Protein AF-A0A9E3R251-F1 (afdb_monomer)

Sequence (381 aa):
MRRFGTGVGLGLLLAAATAFAQNDREAQVREELEQQLKALVGTPPTKIMVEFVGLDQPIYKLLEASFVLDGQKLPVSDLAKLDSEGAHLVFHGDVKPGQHQLVTELHYENQASQVVSSEGGFKWKLASTVSFANQAGLEVQVKVTPALDLSATDVKGKLKLASPTSVRMLAKLDDGSMPPPPPKPVVAPPDAGVAVAAAEKPKTKAELAAEAAAAKKQAREEALAAQKAALEEKKRAAAEAAEARRLKIAAAAESKRMAQEDAARKAQEAKAARLAAQGKLPPPPVDLPLKTPEPPPAEKPVEPPVAAVVDAGPPEPVAVPAEVDAGAPVVAAAEPPAPVAPAPAPSETSPWLCVGIGGVIAVLALAWFISQRRSKPPSID

Foldseek 3Di:
DDDDDDDDDPDDDPDDDPPPPVVVVVVVVVVVVVVVVVVVPPQAFFKEWEKEAADPDPQKAWPDKWKAKQNRTFQAPDSVVNNDGDIDTGDIDTDDFFKMKIKIWIKMAGCDDCVVDVRHGPIAIDIDIDIDGIHGQKYKYWYWYWAADPPDPDSRVRIHIDIDIDIDGNPPPPPVPPPPPDPDPPPDDDDDDDDDDDDDDPDDPVVVVVVVVVVVVVVVVVVVVVVVVVVVVVVVVVVVVVVVVVVVVVVVVVVVVVVVVVVVVVVVVVVVVVVVVVPDDDPPDDDDDDDDDDDDDDDDDDDDDDDDDDDDDDDDDDDDDDDDDDDDDDDDDDDDDDDDDDDDDDDDDDPPPVPVPVVVVVVVVVVVVVVVVVPDDDDDD

Nearest PDB structures (foldseek):
  3gea-assembly1_A  TM=3.333E-01  e=7.255E+00  Escherichia coli
  6vfe-assembly1_C  TM=1.698E-01  e=7.255E+00  Homo sapiens

Mean predicted aligned error: 22.6 Å

Radius of gyration: 43.88 Å; Cα contacts (8 Å, |Δi|>4): 304; chains: 1; bounding box: 104×126×132 Å

Solvent-accessible surface area (backbone atoms only — not comparable to full-atom values): 24471 Å² total; per-residue (Å²): 138,90,84,89,78,90,78,90,84,88,84,87,89,85,87,86,84,71,86,71,71,65,56,62,59,55,50,50,52,49,53,51,49,49,51,48,47,57,65,68,51,60,78,49,72,22,36,38,37,38,34,38,36,23,54,89,43,93,48,52,43,67,76,44,74,46,46,26,49,74,85,43,74,53,73,69,61,64,60,74,63,49,46,33,72,51,78,36,79,48,45,74,50,79,47,81,72,42,81,47,41,40,40,37,39,38,32,37,34,27,70,44,53,60,91,82,33,96,58,28,67,41,72,47,79,47,75,48,78,47,76,50,75,46,48,72,36,29,30,42,36,39,37,39,35,61,43,78,38,87,83,46,89,46,79,78,61,20,63,41,82,44,69,58,75,44,80,44,72,62,66,69,67,78,75,65,73,69,75,74,76,75,79,75,79,80,77,79,76,82,92,76,90,82,91,80,89,81,90,77,81,79,81,51,75,68,56,60,52,51,53,53,53,52,51,54,50,51,55,52,52,53,52,53,51,52,52,52,53,55,50,51,52,51,49,52,55,51,52,51,53,49,52,54,50,50,51,52,52,51,54,52,51,52,54,51,50,54,53,50,51,54,51,51,51,53,52,51,51,54,51,52,52,50,60,65,70,60,68,72,71,78,75,75,88,76,88,73,78,96,74,82,90,80,83,85,84,78,87,77,83,90,79,80,88,79,84,78,86,77,88,79,81,84,89,75,83,86,75,85,84,79,91,86,87,89,79,82,89,80,86,77,78,87,77,82,84,77,83,82,77,82,81,81,78,88,76,84,78,76,79,76,70,66,62,66,63,57,54,57,54,53,54,52,53,50,54,51,52,55,54,59,65,70,69,61,76,84,82,85,126

Structure (mmCIF, N/CA/C/O backbone):
data_AF-A0A9E3R251-F1
#
_entry.id   AF-A0A9E3R251-F1
#
loop_
_atom_site.group_PDB
_atom_site.id
_atom_site.type_symbol
_atom_site.label_atom_id
_atom_site.label_alt_id
_atom_site.label_comp_id
_atom_site.label_asym_id
_atom_site.label_entity_id
_atom_site.label_seq_id
_atom_site.pdbx_PDB_ins_code
_atom_site.Cartn_x
_atom_site.Cartn_y
_atom_site.Cartn_z
_atom_site.occupancy
_atom_site.B_iso_or_equiv
_atom_site.auth_seq_id
_atom_site.auth_comp_id
_atom_site.auth_asym_id
_atom_site.auth_atom_id
_atom_site.pdbx_PDB_model_num
ATOM 1 N N . MET A 1 1 ? -37.598 74.621 57.127 1.00 40.59 1 MET A N 1
ATOM 2 C CA . MET A 1 1 ? -39.068 74.453 57.051 1.00 40.59 1 MET A CA 1
ATOM 3 C C . MET A 1 1 ? -39.381 73.252 56.172 1.00 40.59 1 MET A C 1
ATOM 5 O O . MET A 1 1 ? -38.741 73.105 55.144 1.00 40.59 1 MET A O 1
ATOM 9 N N . ARG A 1 2 ? -40.413 72.499 56.576 1.00 39.03 2 ARG A N 1
ATOM 10 C CA . ARG A 1 2 ? -41.068 71.339 55.935 1.00 39.03 2 ARG A CA 1
ATOM 11 C C . ARG A 1 2 ? -40.436 69.955 56.170 1.00 39.03 2 ARG A C 1
ATOM 13 O O . ARG A 1 2 ? -39.239 69.752 56.049 1.00 39.03 2 ARG A O 1
ATOM 20 N N . ARG A 1 3 ? -41.339 69.082 56.629 1.00 54.44 3 ARG A N 1
ATOM 21 C CA . ARG A 1 3 ? -41.232 67.739 57.219 1.00 54.44 3 ARG A CA 1
ATOM 22 C C . ARG A 1 3 ? -41.612 66.666 56.178 1.00 54.44 3 ARG A C 1
ATOM 24 O O . ARG A 1 3 ? -42.061 67.028 55.096 1.00 54.44 3 ARG A O 1
ATOM 31 N N . PHE A 1 4 ? -41.593 65.412 56.651 1.00 42.91 4 PHE A N 1
ATOM 32 C CA . PHE A 1 4 ? -42.115 64.139 56.111 1.00 42.91 4 PHE A CA 1
ATOM 33 C C . PHE A 1 4 ? -41.059 63.316 55.353 1.00 42.91 4 PHE A C 1
ATOM 35 O O . PHE A 1 4 ? -40.347 63.856 54.526 1.00 42.91 4 PHE A O 1
ATOM 42 N N . GLY A 1 5 ? -40.877 62.019 55.599 1.00 38.78 5 GLY A N 1
ATOM 43 C CA . GLY A 1 5 ? -41.644 61.091 56.422 1.00 38.78 5 GLY A CA 1
ATOM 44 C C . GLY A 1 5 ? -40.953 59.725 56.506 1.00 38.78 5 GLY A C 1
ATOM 45 O O . GLY A 1 5 ? -40.091 59.384 55.705 1.00 38.78 5 GLY A O 1
ATOM 46 N N . THR A 1 6 ? -41.351 58.998 57.540 1.00 49.91 6 THR A N 1
ATOM 47 C CA . THR A 1 6 ? -41.147 57.583 57.864 1.00 49.91 6 THR A CA 1
ATOM 48 C C . THR A 1 6 ? -41.253 56.625 56.671 1.00 49.91 6 THR A C 1
ATOM 50 O O . THR A 1 6 ? -42.164 56.746 55.858 1.00 49.91 6 THR A O 1
ATOM 53 N N . GLY A 1 7 ? -40.395 55.598 56.637 1.00 41.25 7 GLY A N 1
ATOM 54 C CA . GLY A 1 7 ? -40.487 54.508 55.663 1.00 41.25 7 GLY A CA 1
ATOM 55 C C . GLY A 1 7 ? -39.559 53.332 55.971 1.00 41.25 7 GLY A C 1
ATOM 56 O O . GLY A 1 7 ? -38.431 53.296 55.506 1.00 41.25 7 GLY A O 1
ATOM 57 N N . VAL A 1 8 ? -40.059 52.426 56.813 1.00 49.84 8 VAL A N 1
ATOM 58 C CA . VAL A 1 8 ? -39.845 50.965 56.875 1.00 49.84 8 VAL A CA 1
ATOM 59 C C . VAL A 1 8 ? -38.805 50.367 55.907 1.00 49.84 8 VAL A C 1
ATOM 61 O O . VAL A 1 8 ? -38.955 50.462 54.695 1.00 49.84 8 VAL A O 1
ATOM 64 N N . GLY A 1 9 ? -37.826 49.630 56.445 1.00 38.91 9 GLY A N 1
ATOM 65 C CA . GLY A 1 9 ? -36.930 48.801 55.630 1.00 38.91 9 GLY A CA 1
ATOM 66 C C . GLY A 1 9 ? -35.863 48.022 56.402 1.00 38.91 9 GLY A C 1
ATOM 67 O O . GLY A 1 9 ? -34.747 47.890 55.917 1.00 38.91 9 GLY A O 1
ATOM 68 N N . LEU A 1 10 ? -36.167 47.532 57.610 1.00 50.00 10 LEU A N 1
ATOM 69 C CA . LEU A 1 10 ? -35.305 46.586 58.324 1.00 50.00 10 LEU A CA 1
ATOM 70 C C . LEU A 1 10 ? -35.850 45.172 58.087 1.00 50.00 10 LEU A C 1
ATOM 72 O O . LEU A 1 10 ? -36.848 44.792 58.691 1.00 50.00 10 LEU A O 1
ATOM 76 N N . GLY A 1 11 ? -35.206 44.410 57.203 1.00 47.06 11 GLY A N 1
ATOM 77 C CA . GLY A 1 11 ? -35.452 42.973 57.074 1.00 47.06 11 GLY A CA 1
ATOM 78 C C . GLY A 1 11 ? -35.676 42.489 55.649 1.00 47.06 11 GLY A C 1
ATOM 79 O O . GLY A 1 11 ? -36.804 42.185 55.290 1.00 47.06 11 GLY A O 1
ATOM 80 N N . LEU A 1 12 ? -34.600 42.357 54.865 1.00 43.41 12 LEU A N 1
ATOM 81 C CA . LEU A 1 12 ? -34.498 41.320 53.828 1.00 43.41 12 LEU A CA 1
ATOM 82 C C . LEU A 1 12 ? -33.046 41.184 53.328 1.00 43.41 12 LEU A C 1
ATOM 84 O O . LEU A 1 12 ? -32.728 41.496 52.186 1.00 43.41 12 LEU A O 1
ATOM 88 N N . LEU A 1 13 ? -32.123 40.768 54.195 1.00 45.38 13 LEU A N 1
ATOM 89 C CA . LEU A 1 13 ? -30.718 40.583 53.804 1.00 45.38 13 LEU A CA 1
ATOM 90 C C . LEU A 1 13 ? -30.145 39.301 54.418 1.00 45.38 13 LEU A C 1
ATOM 92 O O . LEU A 1 13 ? -29.125 39.335 55.087 1.00 45.38 13 LEU A O 1
ATOM 96 N N . LEU A 1 14 ? -30.854 38.176 54.256 1.00 45.69 14 LEU A N 1
ATOM 97 C CA . LEU A 1 14 ? -30.401 36.846 54.699 1.00 45.69 14 LEU A CA 1
ATOM 98 C C . LEU A 1 14 ? -31.252 35.715 54.078 1.00 45.69 14 LEU A C 1
ATOM 100 O O . LEU A 1 14 ? -31.856 34.925 54.791 1.00 45.69 14 LEU A O 1
ATOM 104 N N . ALA A 1 15 ? -31.361 35.642 52.744 1.00 44.56 15 ALA A N 1
ATOM 105 C CA . ALA A 1 15 ? -32.041 34.511 52.083 1.00 44.56 15 ALA A CA 1
ATOM 106 C C . ALA A 1 15 ? -31.642 34.287 50.606 1.00 44.56 15 ALA A C 1
ATOM 108 O O . ALA A 1 15 ? -32.486 33.932 49.791 1.00 44.56 15 ALA A O 1
ATOM 109 N N . ALA A 1 16 ? -30.380 34.511 50.221 1.00 42.69 16 ALA A N 1
ATOM 110 C CA . ALA A 1 16 ? -29.947 34.301 48.828 1.00 42.69 16 ALA A CA 1
ATOM 111 C C . ALA A 1 16 ? -28.532 33.708 48.693 1.00 42.69 16 ALA A C 1
ATOM 113 O O . ALA A 1 16 ? -27.811 34.036 47.759 1.00 42.69 16 ALA A O 1
ATOM 114 N N . ALA A 1 17 ? -28.112 32.847 49.628 1.00 44.91 17 ALA A N 1
ATOM 115 C CA . ALA A 1 17 ? -26.770 32.247 49.612 1.00 44.91 17 ALA A CA 1
ATOM 116 C C . ALA A 1 17 ? -26.750 30.709 49.717 1.00 44.91 17 ALA A C 1
ATOM 118 O O . ALA A 1 17 ? -25.696 30.133 49.961 1.00 44.91 17 ALA A O 1
ATOM 119 N N . THR A 1 18 ? -27.881 30.018 49.532 1.00 45.53 18 THR A N 1
ATOM 120 C CA . THR A 1 18 ? -27.941 28.545 49.667 1.00 45.53 18 THR A CA 1
ATOM 121 C C . THR A 1 18 ? -28.433 27.796 48.426 1.00 45.53 18 THR A C 1
ATOM 123 O O . THR A 1 18 ? -28.436 26.573 48.438 1.00 45.53 18 THR A O 1
ATOM 126 N N . ALA A 1 19 ? -28.769 28.481 47.327 1.00 46.75 19 ALA A N 1
ATOM 127 C CA . ALA A 1 19 ? -29.265 27.827 46.107 1.00 46.75 19 ALA A CA 1
ATOM 128 C C . ALA A 1 19 ? -28.179 27.490 45.057 1.00 46.75 19 ALA A C 1
ATOM 130 O O . ALA A 1 19 ? -28.483 26.826 44.074 1.00 46.75 19 ALA A O 1
ATOM 131 N N . PHE A 1 20 ? -26.921 27.908 45.254 1.00 48.69 20 PHE A N 1
ATOM 132 C CA . PHE A 1 20 ? -25.817 27.641 44.310 1.00 48.69 20 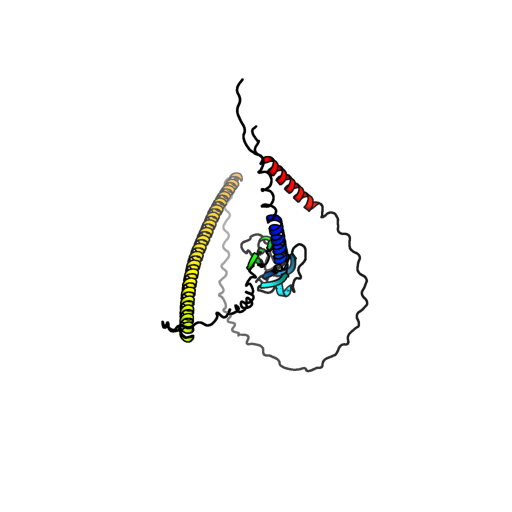PHE A CA 1
ATOM 133 C C . PHE A 1 20 ? -24.752 26.658 44.823 1.00 48.69 20 PHE A C 1
ATOM 135 O O . PHE A 1 20 ? -23.930 26.206 44.038 1.00 48.69 20 PHE A O 1
ATOM 142 N N . ALA A 1 21 ? -24.787 26.260 46.099 1.00 49.72 21 ALA A N 1
ATOM 143 C CA . ALA A 1 21 ? -23.806 25.325 46.667 1.00 49.72 21 ALA A CA 1
ATOM 144 C C . ALA A 1 21 ? -24.164 23.837 46.456 1.00 49.72 21 ALA A C 1
ATOM 146 O O . ALA A 1 21 ? -23.379 22.954 46.793 1.00 49.72 21 ALA A O 1
ATOM 147 N N . GLN A 1 22 ? -25.351 23.541 45.916 1.00 47.28 22 GLN A N 1
ATOM 148 C CA . GLN A 1 22 ? -25.807 22.165 45.695 1.00 47.28 22 GLN A CA 1
ATOM 149 C C . GLN A 1 22 ? -25.338 21.587 44.342 1.00 47.28 22 GLN A C 1
ATOM 151 O O . GLN A 1 22 ? -25.296 20.371 44.192 1.00 47.28 22 GLN A O 1
ATOM 156 N N . ASN A 1 23 ? -24.885 22.432 43.405 1.00 59.75 23 ASN A N 1
ATOM 157 C CA . ASN A 1 23 ? -24.391 22.003 42.088 1.00 59.75 23 ASN A CA 1
ATOM 158 C C . ASN A 1 23 ? -22.955 21.451 42.106 1.00 59.75 23 ASN A C 1
ATOM 160 O O . ASN A 1 23 ? -22.655 20.551 41.327 1.00 59.75 23 ASN A O 1
ATOM 164 N N . ASP A 1 24 ? -22.074 21.926 42.994 1.00 71.56 24 ASP A N 1
ATOM 165 C CA . ASP A 1 24 ? -20.666 21.486 42.996 1.00 71.56 24 ASP A CA 1
ATOM 166 C C . ASP A 1 24 ? -20.507 20.023 43.437 1.00 71.56 24 ASP A C 1
ATOM 168 O O . ASP A 1 24 ? -19.667 19.293 42.912 1.00 71.56 24 ASP A O 1
ATOM 172 N N . ARG A 1 25 ? -21.360 19.555 44.361 1.00 73.38 25 ARG A N 1
ATOM 173 C CA . ARG A 1 25 ? -21.390 18.139 44.763 1.00 73.38 25 ARG A CA 1
ATOM 174 C C . ARG A 1 25 ? -21.943 17.241 43.667 1.00 73.38 25 ARG A C 1
ATOM 176 O O . ARG A 1 25 ? -21.420 16.154 43.461 1.00 73.38 25 ARG A O 1
ATOM 183 N N . GLU A 1 26 ? -22.982 17.678 42.964 1.00 77.94 26 GLU A N 1
ATOM 184 C CA . GLU A 1 26 ? -23.533 16.913 41.845 1.00 77.94 26 GLU A CA 1
ATOM 185 C C . GLU A 1 26 ? -22.565 16.865 40.660 1.00 77.94 26 GLU A C 1
ATOM 187 O O . GLU A 1 26 ? -22.455 15.826 40.010 1.00 77.94 26 GLU A O 1
ATOM 192 N N . ALA A 1 27 ? -21.815 17.943 40.415 1.00 79.31 27 ALA A N 1
ATOM 193 C CA . ALA A 1 27 ? -20.748 17.969 39.422 1.00 79.31 27 ALA A CA 1
ATOM 194 C C . ALA A 1 27 ? -19.625 16.983 39.776 1.00 79.31 27 ALA A C 1
ATOM 196 O O . ALA A 1 27 ? -19.267 16.168 38.932 1.00 79.31 27 ALA A O 1
ATOM 197 N N . GLN A 1 28 ? -19.147 16.972 41.027 1.00 81.81 28 GLN A N 1
ATOM 198 C CA . GLN A 1 28 ? -18.132 16.008 41.479 1.00 81.81 28 GLN A CA 1
ATOM 199 C C . GLN A 1 28 ? -18.615 14.559 41.386 1.00 81.81 28 GLN A C 1
ATOM 201 O O . GLN A 1 28 ? -17.885 13.705 40.897 1.00 81.81 28 GLN A O 1
ATOM 206 N N . VAL A 1 29 ? -19.857 14.277 41.791 1.00 84.12 29 VAL A N 1
ATOM 207 C CA . VAL A 1 29 ? -20.427 12.923 41.697 1.00 84.12 29 VAL A CA 1
ATOM 208 C C . VAL A 1 29 ? -20.592 12.490 40.239 1.00 84.12 29 VAL A C 1
ATOM 210 O O . VAL A 1 29 ? -20.363 11.325 39.927 1.00 84.12 29 VAL A O 1
ATOM 213 N N . ARG A 1 30 ? -20.950 13.403 39.326 1.00 83.06 30 ARG A N 1
ATOM 214 C CA . ARG A 1 30 ? -20.991 13.112 37.883 1.00 83.06 30 ARG A CA 1
ATOM 215 C C . ARG A 1 30 ? -19.605 12.849 37.316 1.00 83.06 30 ARG A C 1
ATOM 217 O O . ARG A 1 30 ? -19.454 11.899 36.563 1.00 83.06 30 ARG A O 1
ATOM 224 N N . GLU A 1 31 ? -18.614 13.648 37.686 1.00 86.81 31 GLU A N 1
ATOM 225 C CA . GLU A 1 31 ? -17.241 13.501 37.198 1.00 86.81 31 GLU A CA 1
ATOM 226 C C . GLU A 1 31 ? -16.600 12.203 37.717 1.00 86.81 31 GLU A C 1
ATOM 228 O O . GLU A 1 31 ? -15.936 11.487 36.968 1.00 86.81 31 GLU A O 1
ATOM 233 N N . GLU A 1 32 ? -16.879 11.833 38.970 1.00 87.38 32 GLU A N 1
ATOM 234 C CA . GLU A 1 32 ? -16.443 10.573 39.577 1.00 87.38 32 GLU A CA 1
ATOM 235 C C . GLU A 1 32 ? -17.184 9.368 38.974 1.00 87.38 32 GLU A C 1
ATOM 237 O O . GLU A 1 32 ? -16.556 8.352 38.675 1.00 87.38 32 GLU A O 1
ATOM 242 N N . LEU A 1 33 ? -18.489 9.489 38.690 1.00 84.06 33 LEU A N 1
ATOM 243 C CA . LEU A 1 33 ? -19.248 8.477 37.942 1.00 84.06 33 LEU A CA 1
ATOM 244 C C . LEU A 1 33 ? -18.746 8.333 36.508 1.00 84.06 33 LEU A C 1
ATOM 246 O O . LEU A 1 33 ? -18.655 7.208 36.030 1.00 84.06 33 LEU A O 1
ATOM 250 N N . GLU A 1 34 ? -18.395 9.422 35.826 1.00 82.94 34 GLU A N 1
ATOM 251 C CA . GLU A 1 34 ? -17.808 9.391 34.484 1.00 82.94 34 GLU A CA 1
ATOM 252 C C . GLU A 1 34 ? -16.412 8.766 34.497 1.00 82.94 34 GLU A C 1
ATOM 254 O O . GLU A 1 34 ? -16.101 7.963 33.618 1.00 82.94 34 GLU A O 1
ATOM 259 N N . GLN A 1 35 ? -15.583 9.056 35.503 1.00 84.25 35 GLN A N 1
ATOM 260 C CA . GLN A 1 35 ? -14.296 8.382 35.689 1.00 84.25 35 GLN A CA 1
ATOM 261 C C . GLN A 1 35 ? -14.470 6.894 35.968 1.00 84.25 35 GLN A C 1
ATOM 263 O O . GLN A 1 35 ? -13.758 6.083 35.375 1.00 84.25 35 GLN A O 1
ATOM 268 N N . GLN A 1 36 ? -15.423 6.521 36.822 1.00 80.94 36 GLN A N 1
ATOM 269 C CA . GLN A 1 36 ? -15.730 5.122 37.104 1.00 80.94 36 GLN A CA 1
ATOM 270 C C . GLN A 1 36 ? -16.292 4.418 35.870 1.00 80.94 36 GLN A C 1
ATOM 272 O O . GLN A 1 36 ? -15.859 3.311 35.573 1.00 80.94 36 GLN A O 1
ATOM 277 N N . LEU A 1 37 ? -17.175 5.056 35.096 1.00 77.62 37 LEU A N 1
ATOM 278 C CA . LEU A 1 37 ? -17.674 4.523 33.825 1.00 77.62 37 LEU A CA 1
ATOM 279 C C . LEU A 1 37 ? -16.547 4.368 32.812 1.00 77.62 37 LEU A C 1
ATOM 281 O O . LEU A 1 37 ? -16.474 3.352 32.136 1.00 77.62 37 LEU A O 1
ATOM 285 N N . LYS A 1 38 ? -15.629 5.328 32.736 1.00 75.25 38 LYS A N 1
ATOM 286 C CA . LYS A 1 38 ? -14.456 5.258 31.861 1.00 75.25 38 LYS A CA 1
ATOM 287 C C . LYS A 1 38 ? -13.445 4.202 32.317 1.00 75.25 38 LYS A C 1
ATOM 289 O O . LYS A 1 38 ? -12.723 3.667 31.485 1.00 75.25 38 LYS A O 1
ATOM 294 N N . ALA A 1 39 ? -13.399 3.894 33.612 1.00 71.81 39 ALA A N 1
ATOM 295 C CA . ALA A 1 39 ? -12.598 2.807 34.169 1.00 71.81 39 ALA A CA 1
ATOM 296 C C . ALA A 1 39 ? -13.265 1.429 33.989 1.00 71.81 39 ALA A C 1
ATOM 298 O O . ALA A 1 39 ? -12.566 0.437 33.796 1.00 71.81 39 ALA A O 1
ATOM 299 N N . LEU A 1 40 ? -14.601 1.365 34.038 1.00 63.50 40 LEU A N 1
ATOM 300 C CA . LEU A 1 40 ? -15.406 0.147 33.873 1.00 63.50 40 LEU A CA 1
ATOM 301 C C . LEU A 1 40 ? -15.588 -0.242 32.403 1.00 63.50 40 LEU A C 1
ATOM 303 O O . LEU A 1 40 ? -15.579 -1.426 32.072 1.00 63.50 40 LEU A O 1
ATOM 307 N N . VAL A 1 41 ? -15.723 0.739 31.511 1.00 66.88 41 VAL A N 1
ATOM 308 C CA . VAL A 1 41 ? -15.700 0.536 30.063 1.00 66.88 41 VAL A CA 1
ATOM 309 C C . VAL A 1 41 ? -14.236 0.426 29.667 1.00 66.88 41 VAL A C 1
ATOM 311 O O . VAL A 1 41 ? -13.606 1.408 29.279 1.00 66.88 41 VAL A O 1
ATOM 314 N N . GLY A 1 42 ? -13.673 -0.774 29.835 1.00 64.69 42 GLY A N 1
ATOM 315 C CA . GLY A 1 42 ? -12.312 -1.073 29.405 1.00 64.69 42 GLY A CA 1
ATOM 316 C C . GLY A 1 42 ? -12.077 -0.519 28.002 1.00 64.69 42 GLY A C 1
ATOM 317 O O . GLY A 1 42 ? -12.909 -0.713 27.113 1.00 64.69 42 GLY A O 1
ATOM 318 N N . THR A 1 43 ? -10.983 0.226 27.822 1.00 66.06 43 THR A N 1
ATOM 319 C CA . THR A 1 43 ? -10.644 0.840 26.536 1.00 66.06 43 THR A CA 1
ATOM 320 C C . THR A 1 43 ? -10.721 -0.235 25.455 1.00 66.06 43 THR A C 1
ATOM 322 O O . THR A 1 43 ? -9.982 -1.221 25.550 1.00 66.06 43 THR A O 1
ATOM 325 N N . PRO A 1 44 ? -11.624 -0.105 24.466 1.00 68.25 44 PRO A N 1
ATOM 326 C CA . PRO A 1 44 ? -11.860 -1.191 23.536 1.00 68.25 44 PRO A CA 1
ATOM 327 C C . PRO A 1 44 ? -10.570 -1.465 22.755 1.00 68.25 44 PRO A C 1
ATOM 329 O O . PRO A 1 44 ? -9.911 -0.509 22.325 1.00 68.25 44 PRO A O 1
ATOM 332 N N . PRO A 1 45 ? -10.187 -2.745 22.596 1.00 71.94 45 PRO A N 1
ATOM 333 C CA . PRO A 1 45 ? -8.915 -3.112 21.998 1.00 71.94 45 PRO A CA 1
ATOM 334 C C . PRO A 1 45 ? -8.843 -2.599 20.562 1.00 71.94 45 PRO A C 1
ATOM 336 O O . PRO A 1 45 ? -9.781 -2.734 19.773 1.00 71.94 45 PRO A O 1
ATOM 339 N N . THR A 1 46 ? -7.717 -1.983 20.242 1.00 85.00 46 THR A N 1
ATOM 340 C CA . THR A 1 46 ? -7.404 -1.417 18.935 1.00 85.00 46 THR A CA 1
ATOM 341 C C . THR A 1 46 ? -6.457 -2.350 18.222 1.00 85.00 46 THR A C 1
ATOM 343 O O . THR A 1 46 ? -5.285 -2.432 18.580 1.00 85.00 46 THR A O 1
ATOM 346 N N . LYS A 1 47 ? -6.954 -3.045 17.201 1.00 90.00 47 LYS A N 1
ATOM 347 C CA . LYS A 1 47 ? -6.154 -4.019 16.456 1.00 90.00 47 LYS A CA 1
ATOM 348 C C . LYS A 1 47 ? -5.653 -3.420 15.156 1.00 90.00 47 LYS A C 1
ATOM 350 O O . LYS A 1 47 ? -6.335 -2.626 14.510 1.00 90.00 47 LYS A O 1
ATOM 355 N N . ILE A 1 48 ? -4.451 -3.808 14.768 1.00 93.31 48 ILE A N 1
ATOM 356 C CA . ILE A 1 48 ? -3.937 -3.576 13.425 1.00 93.31 48 ILE A CA 1
ATOM 357 C C . ILE A 1 48 ? -3.752 -4.920 12.742 1.00 93.31 48 ILE A C 1
ATOM 359 O O . ILE A 1 48 ? -3.266 -5.870 13.356 1.00 93.31 48 ILE A O 1
ATOM 363 N N . MET A 1 49 ? -4.094 -4.970 11.462 1.00 93.56 49 MET A N 1
ATOM 364 C CA . MET A 1 49 ? -3.792 -6.096 10.598 1.00 93.56 49 MET A CA 1
ATOM 365 C C . MET A 1 49 ? -2.966 -5.592 9.417 1.00 93.56 49 MET A C 1
ATOM 367 O O . MET A 1 49 ? -3.438 -4.800 8.603 1.00 93.56 49 MET A O 1
ATOM 371 N N . VAL A 1 50 ? -1.711 -6.021 9.333 1.00 94.06 50 VAL A N 1
ATOM 372 C CA . VAL A 1 50 ? -0.822 -5.709 8.212 1.00 94.06 50 VAL A CA 1
ATOM 373 C C . VAL A 1 50 ? -0.802 -6.913 7.286 1.00 94.06 50 VAL A C 1
ATOM 375 O O . VAL A 1 50 ? -0.333 -7.991 7.655 1.00 94.06 50 VAL A O 1
ATOM 378 N N . GLU A 1 51 ? -1.329 -6.720 6.085 1.00 94.44 51 GLU A N 1
ATOM 379 C CA . GLU A 1 51 ? -1.430 -7.739 5.047 1.00 94.44 51 GLU A CA 1
ATOM 380 C C . GLU A 1 51 ? -0.509 -7.359 3.889 1.00 94.44 51 GLU A C 1
ATOM 382 O O . GLU A 1 51 ? -0.552 -6.239 3.379 1.00 94.44 51 GLU A O 1
ATOM 387 N N . PHE A 1 52 ? 0.332 -8.290 3.464 1.00 95.44 52 PHE A N 1
ATOM 388 C CA . PHE A 1 52 ? 1.230 -8.124 2.334 1.00 95.44 52 PHE A CA 1
ATOM 389 C C . PHE A 1 52 ? 0.765 -8.998 1.180 1.00 95.44 52 PHE A C 1
ATOM 391 O O . PHE A 1 52 ? 0.566 -10.193 1.357 1.00 95.44 52 PHE A O 1
ATOM 398 N N . VAL A 1 53 ? 0.594 -8.421 -0.002 1.00 94.06 53 VAL A N 1
ATOM 399 C CA . VAL A 1 53 ? 0.268 -9.189 -1.205 1.00 94.06 53 VAL A CA 1
ATOM 400 C C . VAL A 1 53 ? 1.543 -9.429 -1.988 1.00 94.06 53 VAL A C 1
ATOM 402 O O . VAL A 1 53 ? 2.194 -8.461 -2.381 1.00 94.06 53 VAL A O 1
ATOM 405 N N . GLY A 1 54 ? 1.882 -10.696 -2.213 1.00 90.69 54 GLY A N 1
ATOM 406 C CA . GLY A 1 54 ? 3.003 -11.077 -3.066 1.00 90.69 54 GLY A CA 1
ATOM 407 C C . GLY A 1 54 ? 2.798 -10.605 -4.506 1.00 90.69 54 GLY A C 1
ATOM 408 O O . GLY A 1 54 ? 1.671 -10.374 -4.954 1.00 90.69 54 GLY A O 1
ATOM 409 N N . LEU A 1 55 ? 3.893 -10.428 -5.242 1.00 90.94 55 LEU A N 1
ATOM 410 C CA . LEU A 1 55 ? 3.817 -10.108 -6.663 1.00 90.94 55 LEU A CA 1
ATOM 411 C C . LEU A 1 55 ? 3.538 -11.397 -7.453 1.00 90.94 55 LEU A C 1
ATOM 413 O O . LEU A 1 55 ? 4.280 -12.362 -7.332 1.00 90.94 55 LEU A O 1
ATOM 417 N N . ASP A 1 56 ? 2.520 -11.395 -8.311 1.00 89.00 56 ASP A N 1
ATOM 418 C CA . ASP A 1 56 ? 2.130 -12.546 -9.149 1.00 89.00 56 ASP A CA 1
ATOM 419 C C . ASP A 1 56 ? 3.063 -12.758 -10.367 1.00 89.00 56 ASP A C 1
ATOM 421 O O . ASP A 1 56 ? 2.643 -13.082 -11.474 1.00 89.00 56 ASP A O 1
ATOM 425 N N . GLN A 1 57 ? 4.358 -12.467 -10.231 1.00 88.75 57 GLN A N 1
ATOM 426 C CA . GLN A 1 57 ? 5.303 -12.622 -11.335 1.00 88.75 57 GLN A CA 1
ATOM 427 C C . GLN A 1 57 ? 6.536 -13.401 -10.890 1.00 88.75 57 GLN A C 1
ATOM 429 O O . GLN A 1 57 ? 7.354 -12.850 -10.157 1.00 88.75 57 GLN A O 1
ATOM 434 N N . PRO A 1 58 ? 6.756 -14.621 -11.421 1.00 87.75 58 PRO A N 1
ATOM 435 C CA . PRO A 1 58 ? 7.855 -15.491 -10.990 1.00 87.75 58 PRO A CA 1
ATOM 436 C C . PRO A 1 58 ? 9.238 -14.948 -11.373 1.00 87.75 58 PRO A C 1
ATOM 438 O O . PRO A 1 58 ? 10.264 -15.462 -10.944 1.00 87.75 58 PRO A O 1
ATOM 441 N N . ILE A 1 59 ? 9.271 -13.922 -12.224 1.00 91.00 59 ILE A N 1
ATOM 442 C CA . ILE A 1 59 ? 10.491 -13.263 -12.679 1.00 91.00 59 ILE A CA 1
ATOM 443 C C . ILE A 1 59 ? 11.069 -12.362 -11.580 1.00 91.00 59 ILE A C 1
ATOM 445 O O . ILE A 1 59 ? 12.272 -12.118 -11.566 1.00 91.00 59 ILE A O 1
ATOM 449 N N . TYR A 1 60 ? 10.248 -11.864 -10.658 1.00 91.81 60 TYR A N 1
ATOM 450 C CA . TYR A 1 60 ? 10.701 -11.005 -9.571 1.00 91.81 60 TYR A CA 1
ATOM 451 C C . TYR A 1 60 ? 10.742 -11.810 -8.283 1.00 91.81 60 TYR A C 1
ATOM 453 O O . TYR A 1 60 ? 9.750 -12.418 -7.906 1.00 91.81 60 TYR A O 1
ATOM 461 N N . LYS A 1 61 ? 11.881 -11.772 -7.597 1.00 93.25 61 LYS A N 1
ATOM 462 C CA . LYS A 1 61 ? 12.065 -12.423 -6.305 1.00 93.25 61 LYS A CA 1
ATOM 463 C C . LYS A 1 61 ? 12.216 -11.384 -5.210 1.00 93.25 61 LYS A C 1
ATOM 465 O O . LYS A 1 61 ? 13.036 -10.465 -5.329 1.00 93.25 61 LYS A O 1
ATOM 470 N N . LEU A 1 62 ? 11.463 -11.545 -4.132 1.00 94.81 62 LEU A N 1
ATOM 471 C CA . LEU A 1 62 ? 11.629 -10.761 -2.917 1.00 94.81 62 LEU A CA 1
ATOM 472 C C . LEU A 1 62 ? 12.891 -11.220 -2.166 1.00 94.81 62 LEU A C 1
ATOM 474 O O . LEU A 1 62 ? 12.984 -12.353 -1.693 1.00 94.81 62 LEU A O 1
ATOM 478 N N . LEU A 1 63 ? 13.883 -10.335 -2.064 1.00 94.06 63 LEU A N 1
ATOM 479 C CA . LEU A 1 63 ? 15.139 -10.592 -1.350 1.00 94.06 63 LEU A CA 1
ATOM 480 C C . LEU A 1 63 ? 15.052 -10.226 0.128 1.00 94.06 63 LEU A C 1
ATOM 482 O O . LEU A 1 63 ? 15.590 -10.929 0.978 1.00 94.06 63 LEU A O 1
ATOM 486 N N . GLU A 1 64 ? 14.418 -9.095 0.420 1.00 94.25 64 GLU A N 1
ATOM 487 C CA . GLU A 1 64 ? 14.325 -8.547 1.766 1.00 94.25 64 GLU A CA 1
ATOM 488 C C . GLU A 1 64 ? 12.989 -7.828 1.931 1.00 94.25 64 GLU A C 1
ATOM 490 O O . GLU A 1 64 ? 12.551 -7.094 1.043 1.00 94.25 64 GLU A O 1
ATOM 495 N N . ALA A 1 65 ? 12.351 -8.025 3.080 1.00 95.44 65 ALA A N 1
ATOM 496 C CA . ALA A 1 65 ? 11.166 -7.289 3.481 1.00 95.44 65 ALA A CA 1
ATOM 497 C C . ALA A 1 65 ? 11.324 -6.846 4.933 1.00 95.44 65 ALA A C 1
ATOM 499 O O . ALA A 1 65 ? 11.631 -7.647 5.817 1.00 95.44 65 ALA A O 1
ATOM 500 N N . SER A 1 66 ? 11.119 -5.558 5.176 1.00 95.31 66 SER A N 1
ATOM 501 C CA . SER A 1 66 ? 11.194 -4.953 6.498 1.00 95.31 66 SER A CA 1
ATOM 502 C C . SER A 1 66 ? 9.975 -4.069 6.706 1.00 95.31 66 SER A C 1
ATOM 504 O O . SER A 1 66 ? 9.716 -3.148 5.933 1.00 95.31 66 SER A O 1
ATOM 506 N N . PHE A 1 67 ? 9.228 -4.351 7.767 1.00 96.00 67 PHE A N 1
ATOM 507 C CA . PHE A 1 67 ? 8.073 -3.565 8.179 1.00 96.00 67 PHE A CA 1
ATOM 508 C C . PHE A 1 67 ? 8.379 -2.966 9.546 1.00 96.00 67 PHE A C 1
ATOM 510 O O . PHE A 1 67 ? 8.747 -3.684 10.476 1.00 96.00 67 PHE A O 1
ATOM 517 N N . VAL A 1 68 ? 8.257 -1.651 9.669 1.00 96.56 68 VAL A N 1
ATOM 518 C CA . VAL A 1 68 ? 8.532 -0.907 10.897 1.00 96.56 68 VAL A CA 1
ATOM 519 C C . VAL A 1 68 ? 7.291 -0.099 11.243 1.00 96.56 68 VAL A C 1
ATOM 521 O O . VAL A 1 68 ? 6.882 0.767 10.474 1.00 96.56 68 VAL A O 1
ATOM 524 N N . LEU A 1 69 ? 6.688 -0.385 12.392 1.00 95.19 69 LEU A N 1
ATOM 525 C CA . LEU A 1 69 ? 5.534 0.333 12.920 1.00 95.19 69 LEU A CA 1
ATOM 526 C C . LEU A 1 69 ? 6.002 1.221 14.074 1.00 95.19 69 LEU A C 1
ATOM 528 O O . LEU A 1 69 ? 6.517 0.713 15.064 1.00 95.19 69 LEU A O 1
ATOM 532 N N . ASP A 1 70 ? 5.878 2.539 13.931 1.00 94.62 70 ASP A N 1
ATOM 533 C CA . ASP A 1 70 ? 6.283 3.534 14.943 1.00 94.62 70 ASP A CA 1
ATOM 534 C C . ASP A 1 70 ? 7.735 3.385 15.435 1.00 94.62 70 ASP A C 1
ATOM 536 O O . ASP A 1 70 ? 8.053 3.595 16.604 1.00 94.62 70 ASP A O 1
ATOM 540 N N . GLY A 1 71 ? 8.637 2.984 14.537 1.00 94.12 71 GLY A N 1
ATOM 541 C CA . GLY A 1 71 ? 10.041 2.712 14.860 1.00 94.12 71 GLY A CA 1
ATOM 542 C C . GLY A 1 71 ? 10.312 1.305 15.407 1.00 94.12 71 GLY A C 1
ATOM 543 O O . GLY A 1 71 ? 11.473 0.914 15.513 1.00 94.12 71 GLY A O 1
ATOM 544 N N . GLN A 1 72 ? 9.279 0.506 15.688 1.00 94.50 72 GLN A N 1
ATOM 545 C CA . GLN A 1 72 ? 9.416 -0.892 16.088 1.00 94.50 72 GLN A CA 1
ATOM 546 C C . GLN A 1 72 ? 9.363 -1.816 14.867 1.00 94.50 72 GLN A C 1
ATOM 548 O O . GLN A 1 72 ? 8.371 -1.864 14.139 1.00 94.50 72 GLN A O 1
ATOM 553 N N . LYS A 1 73 ? 10.434 -2.584 14.638 1.00 94.44 73 LYS A N 1
ATOM 554 C CA . LYS A 1 73 ? 10.473 -3.584 13.563 1.00 94.44 73 LYS A CA 1
ATOM 555 C C . LYS A 1 73 ? 9.504 -4.725 13.882 1.00 94.44 73 LYS A C 1
ATOM 557 O O . LYS A 1 73 ? 9.607 -5.349 14.937 1.00 94.44 73 LYS A O 1
ATOM 562 N N . LEU A 1 74 ? 8.569 -4.980 12.973 1.00 93.06 74 LEU A N 1
ATOM 563 C CA . LEU A 1 74 ? 7.601 -6.063 13.089 1.00 93.06 74 LEU A CA 1
ATOM 564 C C . LEU A 1 74 ? 8.263 -7.405 12.738 1.00 93.06 74 LEU A C 1
ATOM 566 O O . LEU A 1 74 ? 9.146 -7.444 11.873 1.00 93.06 74 LEU A O 1
ATOM 570 N N . PRO A 1 75 ? 7.850 -8.511 13.384 1.00 90.31 75 PRO A N 1
ATOM 571 C CA . PRO A 1 75 ? 8.307 -9.840 13.011 1.00 90.31 75 PRO A CA 1
ATOM 572 C C . PRO A 1 75 ? 7.772 -10.173 11.619 1.00 90.31 75 PRO A C 1
ATOM 574 O O . PRO A 1 75 ? 6.566 -10.249 11.398 1.00 90.31 75 PRO A O 1
ATOM 577 N N . VAL A 1 76 ? 8.683 -10.336 10.668 1.00 88.56 76 VAL A N 1
ATOM 578 C CA . VAL A 1 76 ? 8.346 -10.706 9.296 1.00 88.56 76 VAL A CA 1
ATOM 579 C C . VAL A 1 76 ? 8.365 -12.227 9.218 1.00 88.56 76 VAL A C 1
ATOM 581 O O . VAL A 1 76 ? 9.367 -12.848 9.572 1.00 88.56 76 VAL A O 1
ATOM 584 N N . SER A 1 77 ? 7.247 -12.822 8.799 1.00 80.75 77 SER A N 1
ATOM 585 C CA . SER A 1 77 ? 7.169 -14.258 8.505 1.00 80.75 77 SER A CA 1
ATOM 586 C C . SER A 1 77 ? 8.168 -14.648 7.403 1.00 80.75 77 SER A C 1
ATOM 588 O O . SER A 1 77 ? 8.702 -13.779 6.717 1.00 80.75 77 SER A O 1
ATOM 590 N N . ASP A 1 78 ? 8.417 -15.949 7.214 1.00 88.50 78 ASP A N 1
ATOM 591 C CA . ASP A 1 78 ? 9.371 -16.454 6.213 1.00 88.50 78 ASP A CA 1
ATOM 592 C C . ASP A 1 78 ? 9.234 -15.737 4.857 1.00 88.50 78 ASP A C 1
ATOM 594 O O . ASP A 1 78 ? 8.148 -15.706 4.272 1.00 88.50 78 ASP A O 1
ATOM 598 N N . LEU A 1 79 ? 10.340 -15.204 4.322 1.00 89.44 79 LEU A N 1
ATOM 599 C CA . LEU A 1 79 ? 10.328 -14.459 3.055 1.00 89.44 79 LEU A CA 1
ATOM 600 C C . LEU A 1 79 ? 9.765 -15.281 1.892 1.00 89.44 79 LEU A C 1
ATOM 602 O O . LEU A 1 79 ? 9.053 -14.745 1.054 1.00 89.44 79 LEU A O 1
ATOM 606 N N . ALA A 1 80 ? 10.024 -16.591 1.881 1.00 87.94 80 ALA A N 1
ATOM 607 C CA . ALA A 1 80 ? 9.490 -17.498 0.869 1.00 87.94 80 ALA A CA 1
ATOM 608 C C . ALA A 1 80 ? 7.953 -17.580 0.886 1.00 87.94 80 ALA A C 1
ATOM 610 O O . ALA A 1 80 ? 7.342 -17.803 -0.154 1.00 87.94 80 ALA A O 1
ATOM 611 N N . LYS A 1 81 ? 7.317 -17.386 2.051 1.00 88.94 81 LYS A N 1
ATOM 612 C CA . LYS A 1 81 ? 5.853 -17.316 2.147 1.00 88.94 81 LYS A CA 1
ATOM 613 C C . LYS A 1 81 ? 5.351 -15.989 1.597 1.00 88.94 81 LYS A C 1
ATOM 615 O O . LYS A 1 81 ? 4.386 -15.989 0.852 1.00 88.94 81 LYS A O 1
ATOM 620 N N . LEU A 1 82 ? 6.031 -14.885 1.898 1.00 89.62 82 LEU A N 1
ATOM 621 C CA . LEU A 1 82 ? 5.655 -13.562 1.389 1.00 89.62 82 LEU A CA 1
ATOM 622 C C . LEU A 1 82 ? 5.799 -13.445 -0.132 1.00 89.62 82 LEU A C 1
ATOM 624 O O . LEU A 1 82 ? 4.992 -12.769 -0.759 1.00 89.62 82 LEU A O 1
ATOM 628 N N . ASP A 1 83 ? 6.798 -14.107 -0.715 1.00 88.69 83 ASP A N 1
ATOM 629 C CA . ASP A 1 83 ? 7.032 -14.135 -2.165 1.00 88.69 83 ASP A CA 1
ATOM 630 C C . ASP A 1 83 ? 5.982 -14.967 -2.925 1.00 88.69 83 ASP A C 1
ATOM 632 O O . ASP A 1 83 ? 5.851 -14.842 -4.137 1.00 88.69 83 ASP A O 1
ATOM 636 N N . SER A 1 84 ? 5.216 -15.813 -2.226 1.00 87.94 84 SER A N 1
ATOM 637 C CA . SER A 1 84 ? 4.172 -16.617 -2.862 1.00 87.94 84 SER A CA 1
ATOM 638 C C . SER A 1 84 ? 2.957 -15.779 -3.266 1.00 87.94 84 SER A C 1
ATOM 640 O O . SER A 1 84 ? 2.657 -14.745 -2.664 1.00 87.94 84 SER A O 1
ATOM 642 N N . GLU A 1 85 ? 2.235 -16.233 -4.291 1.00 86.75 85 GLU A N 1
ATOM 643 C CA . GLU A 1 85 ? 1.030 -15.559 -4.769 1.00 86.75 85 GLU A CA 1
ATOM 644 C C . GLU A 1 85 ? -0.025 -15.459 -3.653 1.00 86.75 85 GLU A C 1
ATOM 646 O O . GLU A 1 85 ? -0.247 -16.394 -2.879 1.00 86.75 85 GLU A O 1
ATOM 651 N N . GLY A 1 86 ? -0.700 -14.313 -3.581 1.00 88.31 86 GLY A N 1
ATOM 652 C CA . GLY A 1 86 ? -1.794 -14.083 -2.648 1.00 88.31 86 GLY A CA 1
ATOM 653 C C . GLY A 1 86 ? -1.435 -13.143 -1.506 1.00 88.31 86 GLY A C 1
ATOM 654 O O . GLY A 1 86 ? -0.433 -12.429 -1.533 1.00 88.31 86 GLY A O 1
ATOM 655 N N . ALA A 1 87 ? -2.342 -13.071 -0.537 1.00 90.88 87 ALA A N 1
ATOM 656 C CA . ALA A 1 87 ? -2.259 -12.131 0.562 1.00 90.88 87 ALA A CA 1
ATOM 657 C C . ALA A 1 87 ? -1.826 -12.839 1.850 1.00 90.88 87 ALA A C 1
ATOM 659 O O . ALA A 1 87 ? -2.449 -13.803 2.294 1.00 90.88 87 ALA A O 1
ATOM 660 N N . HIS A 1 88 ? -0.751 -12.333 2.438 1.00 93.06 88 HIS A N 1
ATOM 661 C CA . HIS A 1 88 ? -0.049 -12.912 3.569 1.00 93.06 88 HIS A CA 1
ATOM 662 C C . HIS A 1 88 ? -0.171 -12.001 4.775 1.00 93.06 88 HIS A C 1
ATOM 664 O O . HIS A 1 88 ? 0.122 -10.805 4.715 1.00 93.06 88 HIS A O 1
ATOM 670 N N . LEU A 1 89 ? -0.583 -12.577 5.898 1.00 92.94 89 LEU A N 1
ATOM 671 C CA . LEU A 1 89 ? -0.641 -11.850 7.153 1.00 92.94 89 LEU A CA 1
ATOM 672 C C . LEU A 1 89 ? 0.780 -11.656 7.694 1.00 92.94 89 LEU A C 1
ATOM 674 O O . LEU A 1 89 ? 1.444 -12.620 8.072 1.00 92.94 89 LEU A O 1
ATOM 678 N N . VAL A 1 90 ? 1.239 -10.408 7.743 1.00 93.25 90 VAL A N 1
ATOM 679 C CA . VAL A 1 90 ? 2.551 -10.064 8.308 1.00 93.25 90 VAL A CA 1
ATOM 680 C C . VAL A 1 90 ? 2.434 -9.887 9.812 1.00 93.25 90 VAL A C 1
ATOM 682 O O . VAL A 1 90 ? 3.226 -10.434 10.571 1.00 93.25 90 VAL A O 1
ATOM 685 N N . PHE A 1 91 ? 1.437 -9.120 10.246 1.00 93.44 91 PHE A N 1
ATOM 686 C CA . PHE A 1 91 ? 1.268 -8.778 11.648 1.00 93.44 91 PHE A CA 1
ATOM 687 C C . PHE A 1 91 ? -0.205 -8.592 11.983 1.00 93.44 91 PHE A C 1
ATOM 689 O O . PHE A 1 91 ? -0.946 -7.953 11.238 1.00 93.44 91 PHE A O 1
ATOM 696 N N . HIS A 1 92 ? -0.607 -9.126 13.129 1.00 93.88 92 HIS A N 1
ATOM 697 C CA . HIS A 1 92 ? -1.899 -8.865 13.738 1.00 93.88 92 HIS A CA 1
ATOM 698 C C . HIS A 1 92 ? -1.680 -8.697 15.237 1.00 93.88 92 HIS A C 1
ATOM 700 O O . HIS A 1 92 ? -1.201 -9.619 15.897 1.00 93.88 92 HIS A O 1
ATOM 706 N N . GLY A 1 93 ? -1.997 -7.522 15.768 1.00 91.12 93 GLY A N 1
ATOM 707 C CA . GLY A 1 93 ? -1.788 -7.242 17.183 1.00 91.12 93 GLY A CA 1
ATOM 708 C C . GLY A 1 93 ? -2.480 -5.976 17.652 1.00 91.12 93 GLY A C 1
ATOM 709 O O . GLY A 1 93 ? -2.983 -5.188 16.849 1.00 91.12 93 GLY A O 1
ATOM 710 N N . ASP A 1 94 ? -2.502 -5.799 18.968 1.00 90.44 94 ASP A N 1
ATOM 711 C CA . ASP A 1 94 ? -3.037 -4.601 19.598 1.00 90.44 94 ASP A CA 1
ATOM 712 C C . ASP A 1 94 ? -2.015 -3.457 19.517 1.00 90.44 94 ASP A C 1
ATOM 714 O O . ASP A 1 94 ? -0.833 -3.620 19.826 1.00 90.44 94 ASP A O 1
ATOM 718 N N . VAL A 1 95 ? -2.472 -2.281 19.101 1.00 90.69 95 VAL A N 1
ATOM 719 C CA . VAL A 1 95 ? -1.671 -1.052 19.002 1.00 90.69 95 VAL A CA 1
ATOM 720 C C . VAL A 1 95 ? -2.358 0.016 19.830 1.00 90.69 95 VAL A C 1
ATOM 722 O O . VAL A 1 95 ? -3.576 0.010 19.922 1.00 90.69 95 VAL A O 1
ATOM 725 N N . LYS A 1 96 ? -1.623 0.944 20.446 1.00 89.81 96 LYS A N 1
ATOM 726 C CA . LYS A 1 96 ? -2.248 2.043 21.202 1.00 89.81 96 LYS A CA 1
ATOM 727 C C . LYS A 1 96 ? -3.188 2.862 20.298 1.00 89.81 96 LYS A C 1
ATOM 729 O O . LYS A 1 96 ? -2.929 2.945 19.110 1.00 89.81 96 LYS A O 1
ATOM 734 N N . PRO A 1 97 ? -4.261 3.475 20.817 1.00 89.06 97 PRO A N 1
ATOM 735 C CA . PRO A 1 97 ? -5.035 4.439 20.040 1.00 89.06 97 PRO A CA 1
ATOM 736 C C . PRO A 1 97 ? -4.189 5.693 19.773 1.00 89.06 97 PRO A C 1
ATOM 738 O O . PRO A 1 97 ? -3.515 6.191 20.679 1.00 89.06 97 PRO A O 1
ATOM 741 N N . GLY A 1 98 ? -4.228 6.220 18.549 1.00 91.25 98 GLY A N 1
ATOM 742 C CA . GLY A 1 98 ? -3.405 7.364 18.156 1.00 91.25 98 GLY A CA 1
ATOM 743 C C . GLY A 1 98 ? -3.076 7.421 16.667 1.00 91.25 98 GLY A C 1
ATOM 744 O O . GLY A 1 98 ? -3.673 6.728 15.845 1.00 91.25 98 GLY A O 1
ATOM 745 N N . GLN A 1 99 ? -2.141 8.300 16.310 1.00 94.31 99 GLN A N 1
ATOM 746 C CA . GLN A 1 99 ? -1.575 8.357 14.966 1.00 94.31 99 GLN A CA 1
ATOM 747 C C . GLN A 1 99 ? -0.344 7.456 14.906 1.00 94.31 99 GLN A C 1
ATOM 749 O O . GLN A 1 99 ? 0.565 7.603 15.719 1.00 94.31 99 GLN A O 1
ATOM 754 N N . HIS A 1 100 ? -0.328 6.561 13.926 1.00 95.38 100 HIS A N 1
ATOM 755 C CA . HIS A 1 100 ? 0.729 5.584 13.713 1.00 95.38 100 HIS A CA 1
ATOM 756 C C . HIS A 1 100 ? 1.345 5.764 12.337 1.00 95.38 100 HIS A C 1
ATOM 758 O O . HIS A 1 100 ? 0.705 6.270 11.406 1.00 95.38 100 HIS A O 1
ATOM 764 N N . GLN A 1 101 ? 2.590 5.330 12.205 1.00 96.44 101 GLN A N 1
ATOM 765 C CA . GLN A 1 101 ? 3.337 5.349 10.964 1.00 96.44 101 GLN A CA 1
ATOM 766 C C . GLN A 1 101 ? 3.903 3.961 10.676 1.00 96.44 101 GLN A C 1
ATOM 768 O O . GLN A 1 101 ? 4.728 3.439 11.423 1.00 96.44 101 GLN A O 1
ATOM 773 N N . LEU A 1 102 ? 3.481 3.381 9.555 1.00 96.25 102 LEU A N 1
ATOM 774 C CA . LEU A 1 102 ? 4.052 2.158 9.011 1.00 96.25 102 LEU A CA 1
ATOM 775 C C . LEU A 1 102 ? 5.047 2.521 7.909 1.00 96.25 102 LEU A C 1
ATOM 777 O O . LEU A 1 102 ? 4.671 3.074 6.874 1.00 96.25 102 LEU A O 1
ATOM 781 N N . VAL A 1 103 ? 6.312 2.182 8.125 1.00 96.81 103 VAL A N 1
ATOM 782 C CA . VAL A 1 103 ? 7.378 2.251 7.124 1.00 96.81 103 VAL A CA 1
ATOM 783 C C . VAL A 1 103 ? 7.612 0.843 6.598 1.00 96.81 103 VAL A C 1
ATOM 785 O O . VAL A 1 103 ? 7.859 -0.089 7.359 1.00 96.81 103 VAL A O 1
ATOM 788 N N . THR A 1 104 ? 7.502 0.680 5.289 1.00 96.12 104 THR A N 1
ATOM 789 C CA . THR A 1 104 ? 7.721 -0.589 4.599 1.00 96.12 104 THR A CA 1
ATOM 790 C C . THR A 1 104 ? 8.888 -0.435 3.644 1.00 96.12 104 THR A C 1
ATOM 792 O O . THR A 1 104 ? 8.853 0.440 2.780 1.00 96.12 104 THR A O 1
ATOM 795 N N . GLU A 1 105 ? 9.894 -1.291 3.779 1.00 96.00 105 GLU A N 1
ATOM 796 C CA . GLU A 1 105 ? 11.012 -1.408 2.849 1.00 96.00 105 GLU A CA 1
ATOM 797 C C . GLU A 1 105 ? 11.009 -2.805 2.225 1.00 96.00 105 GLU A C 1
ATOM 799 O O . GLU A 1 105 ? 11.020 -3.809 2.935 1.00 96.00 105 GLU A O 1
ATOM 804 N N . LEU A 1 106 ? 10.983 -2.869 0.895 1.00 95.25 106 LEU A N 1
ATOM 805 C CA . LEU A 1 106 ? 11.016 -4.114 0.130 1.00 95.25 106 LEU A CA 1
ATOM 806 C C . LEU A 1 106 ? 12.154 -4.053 -0.880 1.00 95.25 106 LEU A C 1
ATOM 808 O O . LEU A 1 106 ? 12.293 -3.062 -1.606 1.00 95.25 106 LEU A O 1
ATOM 812 N N . HIS A 1 107 ? 12.934 -5.123 -0.961 1.00 95.19 107 HIS A N 1
ATOM 813 C CA . HIS A 1 107 ? 13.984 -5.296 -1.955 1.00 95.19 107 HIS A CA 1
ATOM 814 C C . HIS A 1 107 ? 13.598 -6.417 -2.916 1.00 95.19 107 HIS A C 1
ATOM 816 O O . HIS A 1 107 ? 13.469 -7.570 -2.509 1.00 95.19 107 HIS A O 1
ATOM 822 N N . TYR A 1 108 ? 13.442 -6.074 -4.192 1.00 95.00 108 TYR A N 1
ATOM 823 C CA . TYR A 1 108 ? 13.144 -7.023 -5.265 1.00 95.00 108 TYR A CA 1
ATOM 824 C C . TYR A 1 108 ? 14.325 -7.167 -6.209 1.00 95.00 108 TYR A C 1
ATOM 826 O O . TYR A 1 108 ? 15.009 -6.186 -6.498 1.00 95.00 108 TYR A O 1
ATOM 834 N N . GLU A 1 109 ? 14.512 -8.364 -6.746 1.00 93.62 109 GLU A N 1
ATOM 835 C CA . GLU A 1 109 ? 15.468 -8.653 -7.812 1.00 93.62 109 GLU A CA 1
ATOM 836 C C . GLU A 1 109 ? 14.764 -9.331 -8.984 1.00 93.62 109 GLU A C 1
ATOM 838 O O . GLU A 1 109 ? 13.952 -10.234 -8.794 1.00 93.62 109 GLU A O 1
ATOM 843 N N . ASN A 1 110 ? 15.078 -8.898 -10.203 1.00 93.25 110 ASN A N 1
ATOM 844 C CA . ASN A 1 110 ? 14.598 -9.551 -11.415 1.00 93.25 110 ASN A CA 1
ATOM 845 C C . ASN A 1 110 ? 15.535 -10.716 -11.756 1.00 93.25 110 ASN A C 1
ATOM 847 O O . ASN A 1 110 ? 16.706 -10.514 -12.066 1.00 93.25 110 ASN A O 1
ATOM 851 N N . GLN A 1 111 ? 15.007 -11.933 -11.700 1.00 92.56 111 GLN A N 1
ATOM 852 C CA . GLN A 1 111 ? 15.710 -13.176 -12.002 1.00 92.56 111 GLN A CA 1
ATOM 853 C C . GLN A 1 111 ? 15.788 -13.496 -13.500 1.00 92.56 111 GLN A C 1
ATOM 855 O O . GLN A 1 111 ? 16.400 -14.495 -13.878 1.00 92.56 111 GLN A O 1
ATOM 860 N N . ALA A 1 112 ? 15.191 -12.681 -14.374 1.00 88.56 112 ALA A N 1
ATOM 861 C CA . ALA A 1 112 ? 15.370 -12.837 -15.809 1.00 88.56 112 ALA A CA 1
ATOM 862 C C . ALA A 1 112 ? 16.856 -12.739 -16.165 1.00 88.56 112 ALA A C 1
ATOM 864 O O . ALA A 1 112 ? 17.603 -11.914 -15.636 1.00 88.56 112 ALA A O 1
ATOM 865 N N . SER A 1 113 ? 17.278 -13.570 -17.114 1.00 86.69 113 SER A N 1
ATOM 866 C CA . SER A 1 113 ? 18.625 -13.483 -17.662 1.00 86.69 113 SER A CA 1
ATOM 867 C C . SER A 1 113 ? 18.836 -12.122 -18.331 1.00 86.69 113 SER A C 1
ATOM 869 O O . SER A 1 113 ? 17.992 -11.676 -19.114 1.00 86.69 113 SER A O 1
ATOM 871 N N . GLN A 1 114 ? 19.996 -11.505 -18.086 1.00 82.81 114 GLN A N 1
ATOM 872 C CA . GLN A 1 114 ? 20.438 -10.271 -18.755 1.00 82.81 114 GLN A CA 1
ATOM 873 C C . GLN A 1 114 ? 20.458 -10.393 -20.284 1.00 82.81 114 GLN A C 1
ATOM 875 O O . GLN A 1 114 ? 20.397 -9.394 -20.994 1.00 82.81 114 GLN A O 1
ATOM 880 N N . VAL A 1 115 ? 20.531 -11.624 -20.795 1.00 84.88 115 VAL A N 1
ATOM 881 C CA . VAL A 1 115 ? 20.497 -11.919 -22.231 1.00 84.88 115 VAL A CA 1
ATOM 882 C C . VAL A 1 115 ? 19.081 -11.771 -22.806 1.00 84.88 115 VAL A C 1
ATOM 884 O O . VAL A 1 115 ? 18.930 -11.446 -23.979 1.00 84.88 115 VAL A O 1
ATOM 887 N N . VAL A 1 116 ? 18.042 -11.997 -21.994 1.00 82.44 116 VAL A N 1
ATOM 888 C CA . VAL A 1 116 ? 16.629 -12.001 -22.424 1.00 82.44 116 VAL A CA 1
ATOM 889 C C . VAL A 1 116 ? 15.946 -10.664 -22.133 1.00 82.44 116 VAL A C 1
ATOM 891 O O . VAL A 1 116 ? 15.058 -10.249 -22.872 1.00 82.44 116 VAL A O 1
ATOM 894 N N . SER A 1 117 ? 16.364 -9.970 -21.074 1.00 81.69 117 SER A N 1
ATOM 895 C CA . SER A 1 117 ? 15.842 -8.654 -20.719 1.00 81.69 117 SER A CA 1
ATOM 896 C C . SER A 1 117 ? 16.965 -7.747 -20.240 1.00 81.69 117 SER A C 1
ATOM 898 O O . SER A 1 117 ? 17.776 -8.140 -19.403 1.00 81.69 117 SER A O 1
ATOM 900 N N . SER A 1 118 ? 16.956 -6.495 -20.699 1.00 81.00 118 SER A N 1
ATOM 901 C CA . SER A 1 118 ? 17.845 -5.438 -20.200 1.00 81.00 118 SER A CA 1
ATOM 902 C C . SER A 1 118 ? 17.648 -5.136 -18.708 1.00 81.00 118 SER A C 1
ATOM 904 O O . SER A 1 118 ? 18.453 -4.425 -18.111 1.00 81.00 118 SER A O 1
ATOM 906 N N . GLU A 1 119 ? 16.589 -5.676 -18.102 1.00 83.81 119 GLU A N 1
ATOM 907 C CA . GLU A 1 119 ? 16.245 -5.524 -16.687 1.00 83.81 119 GLU A CA 1
ATOM 908 C C . GLU A 1 119 ? 16.680 -6.721 -15.834 1.00 83.81 119 GLU A C 1
ATOM 910 O O . GLU A 1 119 ? 16.457 -6.721 -14.622 1.00 83.81 119 GLU A O 1
ATOM 915 N N . GLY A 1 120 ? 17.287 -7.740 -16.450 1.00 86.25 120 GLY A N 1
ATOM 916 C CA . GLY A 1 120 ? 17.781 -8.920 -15.750 1.00 86.25 120 GLY A CA 1
ATOM 917 C C . GLY A 1 120 ? 18.826 -8.565 -14.691 1.00 86.25 120 GLY A C 1
ATOM 918 O O . GLY A 1 120 ? 19.782 -7.833 -14.952 1.00 86.25 120 GLY A O 1
ATOM 919 N N . GLY A 1 121 ? 18.644 -9.060 -13.469 1.00 86.81 121 GLY A N 1
ATOM 920 C CA . GLY A 1 121 ? 19.507 -8.772 -12.320 1.00 86.81 121 GLY A CA 1
ATOM 921 C C . GLY A 1 121 ? 19.366 -7.360 -11.742 1.00 86.81 121 GLY A C 1
ATOM 922 O O . GLY A 1 121 ? 20.133 -6.986 -10.851 1.00 86.81 121 GLY A O 1
ATOM 923 N N . PHE A 1 122 ? 18.418 -6.548 -12.223 1.00 91.88 122 PHE A N 1
ATOM 924 C CA . PHE A 1 122 ? 18.162 -5.243 -11.620 1.00 91.88 122 PHE A CA 1
ATOM 925 C C . PHE A 1 122 ? 17.520 -5.411 -10.237 1.00 91.88 122 PHE A C 1
ATOM 927 O O . PHE A 1 122 ? 16.677 -6.287 -10.030 1.00 91.88 122 PHE A O 1
ATOM 934 N N . LYS A 1 123 ? 17.923 -4.556 -9.289 1.00 93.88 123 LYS A N 1
ATOM 935 C CA . LYS A 1 123 ? 17.439 -4.572 -7.904 1.00 93.88 123 LYS A CA 1
ATOM 936 C C . LYS A 1 123 ? 16.630 -3.315 -7.609 1.00 93.88 123 LYS A C 1
ATOM 938 O O . LYS A 1 123 ? 17.151 -2.202 -7.706 1.00 93.88 123 LYS A O 1
ATOM 943 N N . TRP A 1 124 ? 15.370 -3.482 -7.223 1.00 94.44 124 TRP A N 1
ATOM 944 C CA . TRP A 1 124 ? 14.504 -2.387 -6.790 1.00 94.44 124 TRP A CA 1
ATOM 945 C C . TRP A 1 124 ? 14.504 -2.294 -5.275 1.00 94.44 124 TRP A C 1
ATOM 947 O O . TRP A 1 124 ? 14.249 -3.281 -4.591 1.00 94.44 124 TRP A O 1
ATOM 957 N N . LYS A 1 125 ? 14.718 -1.079 -4.765 1.00 94.56 125 LYS A N 1
ATOM 958 C CA . LYS A 1 125 ? 14.413 -0.723 -3.381 1.00 94.56 125 LYS A CA 1
ATOM 959 C C . LYS A 1 125 ? 13.120 0.083 -3.366 1.00 94.56 125 LYS A C 1
ATOM 961 O O . LYS A 1 125 ? 13.091 1.214 -3.847 1.00 94.56 125 LYS A O 1
ATOM 966 N N . LEU A 1 126 ? 12.062 -0.509 -2.828 1.00 94.44 126 LEU A N 1
ATOM 967 C CA . LEU A 1 126 ? 10.780 0.149 -2.616 1.00 94.44 126 LEU A CA 1
ATOM 968 C C . LEU A 1 126 ? 10.692 0.562 -1.154 1.00 94.44 126 LEU A C 1
ATOM 970 O O . LEU A 1 126 ? 10.808 -0.282 -0.271 1.00 94.44 126 LEU A O 1
ATOM 974 N N . ALA A 1 127 ? 10.459 1.844 -0.907 1.00 94.12 127 ALA A N 1
ATOM 975 C CA . ALA A 1 127 ? 10.142 2.350 0.417 1.00 94.12 127 ALA A CA 1
ATOM 976 C C . ALA A 1 127 ? 8.781 3.046 0.360 1.00 94.12 127 ALA A C 1
ATOM 978 O O . ALA A 1 127 ? 8.544 3.883 -0.512 1.00 94.12 127 ALA A O 1
ATOM 979 N N . SER A 1 128 ? 7.884 2.689 1.271 1.00 94.62 128 SER A N 1
ATOM 980 C CA . SER A 1 128 ? 6.583 3.337 1.434 1.00 94.62 128 SER A CA 1
ATOM 981 C C . SER A 1 128 ? 6.378 3.681 2.894 1.00 94.62 128 SER A C 1
ATOM 983 O O . SER A 1 128 ? 6.565 2.839 3.768 1.00 94.62 128 SER A O 1
ATOM 985 N N . THR A 1 129 ? 5.910 4.897 3.140 1.00 95.75 129 THR A N 1
ATOM 986 C CA . THR A 1 129 ? 5.551 5.367 4.473 1.00 95.75 129 THR A CA 1
ATOM 987 C C . THR A 1 129 ? 4.077 5.721 4.480 1.00 95.75 129 THR A C 1
ATOM 989 O O . THR A 1 129 ? 3.642 6.585 3.721 1.00 95.75 129 THR A O 1
ATOM 992 N N . VAL A 1 130 ? 3.308 5.056 5.336 1.00 95.19 130 VAL A N 1
ATOM 993 C CA . VAL A 1 130 ? 1.868 5.276 5.486 1.00 95.19 130 VAL A CA 1
ATOM 994 C C . VAL A 1 130 ? 1.598 5.736 6.903 1.00 95.19 130 VAL A C 1
ATOM 996 O O . VAL A 1 130 ? 1.929 5.035 7.855 1.00 95.19 130 VAL A O 1
ATOM 999 N N . SER A 1 131 ? 0.984 6.905 7.044 1.00 94.44 131 SER A N 1
ATOM 1000 C CA . SER A 1 131 ? 0.443 7.360 8.318 1.00 94.44 131 SER A CA 1
ATOM 1001 C C . SER A 1 131 ? -1.058 7.094 8.367 1.00 94.44 131 SER A C 1
ATOM 1003 O O . SER A 1 131 ? -1.785 7.353 7.408 1.00 94.44 131 SER A O 1
ATOM 1005 N N . PHE A 1 132 ? -1.534 6.557 9.483 1.00 93.88 132 PHE A N 1
ATOM 1006 C CA . PHE A 1 132 ? -2.956 6.310 9.711 1.00 93.88 132 PHE A CA 1
ATOM 1007 C C . PHE A 1 132 ? -3.309 6.593 11.168 1.00 93.88 132 PHE A C 1
ATOM 1009 O O . PHE A 1 132 ? -2.464 6.525 12.057 1.00 93.88 132 PHE A O 1
ATOM 1016 N N . ALA A 1 133 ? -4.568 6.945 11.409 1.00 91.81 133 ALA A N 1
ATOM 1017 C CA . ALA A 1 133 ? -5.094 7.135 12.752 1.00 91.81 133 ALA A CA 1
ATOM 1018 C C . ALA A 1 133 ? -5.866 5.881 13.167 1.00 91.81 133 ALA A C 1
ATOM 1020 O O . ALA A 1 133 ? -6.785 5.463 12.462 1.00 91.81 133 ALA A O 1
ATOM 1021 N N . ASN A 1 134 ? -5.490 5.290 14.298 1.00 91.50 134 ASN A N 1
ATOM 1022 C CA . ASN A 1 134 ? -6.193 4.173 14.905 1.00 91.50 134 ASN A CA 1
ATOM 1023 C C . ASN A 1 134 ? -7.078 4.684 16.048 1.00 91.50 134 ASN A C 1
ATOM 1025 O O . ASN A 1 134 ? -6.597 5.363 16.959 1.00 91.50 134 ASN A O 1
ATOM 1029 N N . GLN A 1 135 ? -8.373 4.384 15.988 1.00 87.81 135 GLN A N 1
ATOM 1030 C CA . GLN A 1 135 ? -9.351 4.784 17.001 1.00 87.81 135 GLN A CA 1
ATOM 1031 C C . GLN A 1 135 ? -9.859 3.562 17.760 1.00 87.81 135 GLN A C 1
ATOM 1033 O O . GLN A 1 135 ? -9.947 2.469 17.206 1.00 87.81 135 GLN A O 1
ATOM 1038 N N . ALA A 1 136 ? -10.225 3.774 19.023 1.00 84.19 136 ALA A N 1
ATOM 1039 C CA . ALA A 1 136 ? -10.737 2.738 19.910 1.00 84.19 136 ALA A CA 1
ATOM 1040 C C . ALA A 1 136 ? -11.923 1.977 19.277 1.00 84.19 136 ALA A C 1
ATOM 1042 O O . ALA A 1 136 ? -12.869 2.598 18.795 1.00 84.19 136 ALA A O 1
ATOM 1043 N N . GLY A 1 137 ? -11.865 0.639 19.262 1.00 81.06 137 GLY A N 1
ATOM 1044 C CA . GLY A 1 137 ? -12.910 -0.215 18.675 1.00 81.06 137 GLY A CA 1
ATOM 1045 C C . GLY A 1 137 ? -12.874 -0.378 17.146 1.00 81.06 137 GLY A C 1
ATOM 1046 O O . GLY A 1 137 ? -13.798 -0.972 16.578 1.00 81.06 137 GLY A O 1
ATOM 1047 N N . LEU A 1 138 ? -11.829 0.111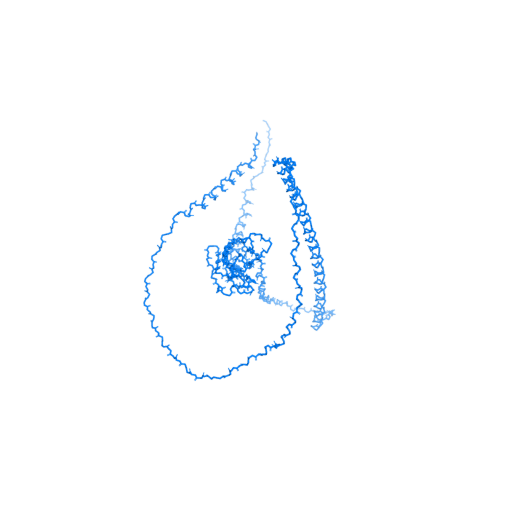 16.468 1.00 86.06 138 LEU A N 1
ATOM 1048 C CA . LEU A 1 138 ? -11.595 -0.114 15.039 1.00 86.06 138 LEU A CA 1
ATOM 1049 C C . LEU A 1 138 ? -10.394 -1.037 14.810 1.00 86.06 138 LEU A C 1
ATOM 1051 O O . LEU A 1 138 ? -9.410 -1.010 15.549 1.00 86.06 138 LEU A O 1
ATOM 1055 N N . GLU A 1 139 ? -10.493 -1.857 13.767 1.00 89.44 139 GLU A N 1
ATOM 1056 C CA . GLU A 1 139 ? -9.377 -2.602 13.199 1.00 89.44 139 GLU A CA 1
ATOM 1057 C C . GLU A 1 139 ? -8.918 -1.897 11.930 1.00 89.44 139 GLU A C 1
ATOM 1059 O O . GLU A 1 139 ? -9.680 -1.735 10.970 1.00 89.44 139 GLU A O 1
ATOM 1064 N N . VAL A 1 140 ? -7.659 -1.474 11.914 1.00 92.94 140 VAL A N 1
ATOM 1065 C CA . VAL A 1 140 ? -7.052 -0.896 10.716 1.00 92.94 140 VAL A CA 1
ATOM 1066 C C . VAL A 1 140 ? -6.336 -2.006 9.958 1.00 92.94 140 VAL A C 1
ATOM 1068 O O . VAL A 1 140 ? -5.342 -2.553 10.430 1.00 92.94 140 VAL A O 1
ATOM 1071 N N . GLN A 1 141 ? -6.840 -2.331 8.770 1.00 93.88 141 GLN A N 1
ATOM 1072 C CA . GLN A 1 141 ? -6.220 -3.265 7.840 1.00 93.88 141 GLN A CA 1
ATOM 1073 C C . GLN A 1 141 ? -5.394 -2.478 6.817 1.00 93.88 141 GLN A C 1
ATOM 1075 O O . GLN A 1 141 ? -5.943 -1.818 5.926 1.00 93.88 141 GLN A O 1
ATOM 1080 N N . VAL A 1 142 ? -4.070 -2.547 6.944 1.00 94.50 142 VAL A N 1
ATOM 1081 C CA . VAL A 1 142 ? -3.120 -1.944 6.003 1.00 94.50 142 VAL A CA 1
ATOM 1082 C C . VAL A 1 142 ? -2.684 -3.016 5.021 1.00 94.50 142 VAL A C 1
ATOM 1084 O O . VAL A 1 142 ? -2.010 -3.973 5.401 1.00 94.50 142 VAL A O 1
ATOM 1087 N N . LYS A 1 143 ? -3.078 -2.860 3.758 1.00 94.81 143 LYS A N 1
ATOM 1088 C CA . LYS A 1 143 ? -2.736 -3.804 2.699 1.00 94.81 143 LYS A CA 1
ATOM 1089 C C . LYS A 1 143 ? -1.609 -3.225 1.861 1.00 94.81 143 LYS A C 1
ATOM 1091 O O . LYS A 1 143 ? -1.790 -2.200 1.218 1.00 94.81 143 LYS A O 1
ATOM 1096 N N . VAL A 1 144 ? -0.454 -3.873 1.865 1.00 95.19 144 VAL A N 1
ATOM 1097 C CA . VAL A 1 144 ? 0.716 -3.488 1.073 1.00 95.19 144 VAL A CA 1
ATOM 1098 C C . VAL A 1 144 ? 0.724 -4.330 -0.197 1.00 95.19 144 VAL A C 1
ATOM 1100 O O . VAL A 1 144 ? 0.788 -5.553 -0.138 1.00 95.19 144 VAL A O 1
ATOM 1103 N N . THR A 1 145 ? 0.611 -3.689 -1.355 1.00 94.25 145 THR A N 1
ATOM 1104 C CA . THR A 1 145 ? 0.542 -4.347 -2.664 1.00 94.25 145 THR A CA 1
ATOM 1105 C C . THR A 1 145 ? 1.570 -3.726 -3.614 1.00 94.25 145 THR A C 1
ATOM 1107 O O . THR A 1 145 ? 1.407 -2.574 -4.031 1.00 94.25 145 THR A O 1
ATOM 1110 N N . PRO A 1 146 ? 2.640 -4.453 -3.972 1.00 93.44 146 PRO A N 1
ATOM 1111 C CA . PRO A 1 146 ? 3.513 -4.067 -5.064 1.00 93.44 146 PRO A CA 1
ATOM 1112 C C . PRO A 1 146 ? 2.748 -4.237 -6.385 1.00 93.44 146 PRO A C 1
ATOM 1114 O O . PRO A 1 146 ? 2.084 -5.243 -6.619 1.00 93.44 146 PRO A O 1
ATOM 1117 N N . ALA A 1 147 ? 2.812 -3.233 -7.248 1.00 90.75 147 ALA A N 1
ATOM 1118 C CA . ALA A 1 147 ? 2.162 -3.213 -8.547 1.00 90.75 147 ALA A CA 1
ATOM 1119 C C . ALA A 1 147 ? 3.196 -2.915 -9.632 1.00 90.75 147 ALA A C 1
ATOM 1121 O O . ALA A 1 147 ? 4.004 -1.990 -9.503 1.00 90.75 147 ALA A O 1
ATOM 1122 N N . LEU A 1 148 ? 3.144 -3.690 -10.714 1.00 90.44 148 LEU A N 1
ATOM 1123 C CA . LEU A 1 148 ? 3.977 -3.469 -11.886 1.00 90.44 148 LEU A CA 1
ATOM 1124 C C . LEU A 1 148 ? 3.266 -2.520 -12.860 1.00 90.44 148 LEU A C 1
ATOM 1126 O O . LEU A 1 148 ? 2.182 -2.807 -13.365 1.00 90.44 148 LEU A O 1
ATOM 1130 N N . ASP A 1 149 ? 3.894 -1.389 -13.136 1.00 88.75 149 ASP A N 1
ATOM 1131 C CA . ASP A 1 149 ? 3.507 -0.433 -14.157 1.00 88.75 149 ASP A CA 1
ATOM 1132 C C . ASP A 1 149 ? 4.320 -0.677 -15.433 1.00 88.75 149 ASP A C 1
ATOM 1134 O O . ASP A 1 149 ? 5.401 -0.125 -15.640 1.00 88.75 149 ASP A O 1
ATOM 1138 N N . LEU A 1 150 ? 3.768 -1.510 -16.316 1.00 84.31 150 LEU A N 1
ATOM 1139 C CA . LEU A 1 150 ? 4.351 -1.824 -17.625 1.00 84.31 150 LEU A CA 1
ATOM 1140 C C . LEU A 1 150 ? 4.430 -0.607 -18.561 1.00 84.31 150 LEU A C 1
ATOM 1142 O O . LEU A 1 150 ? 5.110 -0.667 -19.583 1.00 84.31 150 LEU A O 1
ATOM 1146 N N . SER A 1 151 ? 3.728 0.484 -18.241 1.00 84.94 151 SER A N 1
ATOM 1147 C CA . SER A 1 151 ? 3.706 1.691 -19.067 1.00 84.94 151 SER A CA 1
ATOM 1148 C C . SER A 1 151 ? 4.851 2.660 -18.764 1.00 84.94 151 SER A C 1
ATOM 1150 O O . SER A 1 151 ? 5.073 3.601 -19.528 1.00 84.94 151 SER A O 1
ATOM 1152 N N . ALA A 1 152 ? 5.590 2.439 -17.672 1.00 86.31 152 ALA A N 1
ATOM 1153 C CA . ALA A 1 152 ? 6.720 3.275 -17.300 1.00 86.31 152 ALA A CA 1
ATOM 1154 C C . ALA A 1 152 ? 7.939 2.996 -18.197 1.00 86.31 152 ALA A C 1
ATOM 1156 O O . ALA A 1 152 ? 8.415 1.864 -18.298 1.00 86.31 152 ALA A O 1
ATOM 1157 N N . THR A 1 153 ? 8.474 4.051 -18.817 1.00 83.06 153 THR A N 1
ATOM 1158 C CA . THR A 1 153 ? 9.711 3.991 -19.617 1.00 83.06 153 THR A CA 1
ATOM 1159 C C . THR A 1 153 ? 10.941 3.711 -18.746 1.00 83.06 153 THR A C 1
ATOM 1161 O O . THR A 1 153 ? 11.876 3.049 -19.188 1.00 83.06 153 THR A O 1
ATOM 1164 N N . ASP A 1 154 ? 10.936 4.188 -17.497 1.00 85.62 154 ASP A N 1
ATOM 1165 C CA . ASP A 1 154 ? 12.045 4.025 -16.560 1.00 85.62 154 ASP A CA 1
ATOM 1166 C C . ASP A 1 154 ? 11.954 2.704 -15.796 1.00 85.62 154 ASP A C 1
ATOM 1168 O O . ASP A 1 154 ? 10.984 2.468 -15.076 1.00 85.62 154 ASP A O 1
ATOM 1172 N N . VAL A 1 155 ? 13.023 1.902 -15.840 1.00 84.25 155 VAL A N 1
ATOM 1173 C CA . VAL A 1 155 ? 13.138 0.623 -15.108 1.00 84.25 155 VAL A CA 1
ATOM 1174 C C . VAL A 1 155 ? 12.810 0.796 -13.620 1.00 84.25 155 VAL A C 1
ATOM 1176 O O . VAL A 1 155 ? 12.090 -0.009 -13.039 1.00 84.25 155 VAL A O 1
ATOM 1179 N N . LYS A 1 156 ? 13.258 1.897 -12.999 1.00 83.12 156 LYS A N 1
ATOM 1180 C CA . LYS A 1 156 ? 12.974 2.210 -11.586 1.00 83.12 156 LYS A CA 1
ATOM 1181 C C . LYS A 1 156 ? 11.499 2.511 -11.308 1.00 83.12 156 LYS A C 1
ATOM 1183 O O . LYS A 1 156 ? 11.029 2.219 -10.217 1.00 83.12 156 LYS A O 1
ATOM 1188 N N . GLY A 1 157 ? 10.790 3.103 -12.269 1.00 83.94 157 GLY A N 1
ATOM 1189 C CA . GLY A 1 157 ? 9.382 3.484 -12.136 1.00 83.94 157 GLY A CA 1
ATOM 1190 C C . GLY A 1 157 ? 8.402 2.353 -12.446 1.00 83.94 157 GLY A C 1
ATOM 1191 O O . GLY A 1 157 ? 7.207 2.518 -12.193 1.00 83.94 157 GLY A O 1
ATOM 1192 N N . LYS A 1 158 ? 8.893 1.223 -12.976 1.00 88.94 158 LYS A N 1
ATOM 1193 C CA . LYS A 1 158 ? 8.071 0.054 -13.306 1.00 88.94 158 LYS A CA 1
ATOM 1194 C C . LYS A 1 158 ? 7.503 -0.641 -12.085 1.00 88.94 158 LYS A C 1
ATOM 1196 O O . LYS A 1 158 ? 6.417 -1.185 -12.178 1.00 88.94 158 LYS A O 1
ATOM 1201 N N . LEU A 1 159 ? 8.191 -0.629 -10.949 1.00 90.06 159 LEU A N 1
ATOM 1202 C CA . LEU A 1 159 ? 7.677 -1.243 -9.731 1.00 90.06 159 LEU A CA 1
ATOM 1203 C C . LEU A 1 159 ? 7.223 -0.147 -8.768 1.00 90.06 159 LEU A C 1
ATOM 1205 O O . LEU A 1 159 ? 8.015 0.698 -8.353 1.00 90.06 159 LEU A O 1
ATOM 1209 N N . LYS A 1 160 ? 5.934 -0.142 -8.435 1.00 91.19 160 LYS A N 1
ATOM 1210 C CA . LYS A 1 160 ? 5.316 0.828 -7.527 1.00 91.19 160 LYS A CA 1
ATOM 1211 C C . LYS A 1 160 ? 4.745 0.102 -6.325 1.00 91.19 160 LYS A C 1
ATOM 1213 O O . LYS A 1 160 ? 4.201 -0.985 -6.457 1.00 91.19 160 LYS A O 1
ATOM 1218 N N . LEU A 1 161 ? 4.842 0.714 -5.153 1.00 92.44 161 LEU A N 1
ATOM 1219 C CA . LEU A 1 161 ? 4.258 0.172 -3.934 1.00 92.44 161 LEU A CA 1
ATOM 1220 C C . LEU A 1 161 ? 2.978 0.942 -3.613 1.00 92.44 161 LEU A C 1
ATOM 1222 O O . LEU A 1 161 ? 3.022 2.153 -3.401 1.00 92.44 161 LEU A O 1
ATOM 1226 N N . ALA A 1 162 ? 1.840 0.254 -3.619 1.00 91.88 162 ALA A N 1
ATOM 1227 C CA . ALA A 1 162 ? 0.559 0.805 -3.207 1.00 91.88 162 ALA A CA 1
ATOM 1228 C C . ALA A 1 162 ? 0.203 0.259 -1.827 1.00 91.88 162 ALA A C 1
ATOM 1230 O O . ALA A 1 162 ? 0.278 -0.944 -1.597 1.00 91.88 162 ALA A O 1
ATOM 1231 N N . SER A 1 163 ? -0.218 1.137 -0.923 1.00 92.50 163 SER A N 1
ATOM 1232 C CA . SER A 1 163 ? -0.524 0.752 0.456 1.00 92.50 163 SER A CA 1
ATOM 1233 C C . SER A 1 163 ? -1.917 1.243 0.863 1.00 92.50 163 SER A C 1
ATOM 1235 O O . SER A 1 163 ? -2.024 2.187 1.649 1.00 92.50 163 SER A O 1
ATOM 1237 N N . PRO A 1 164 ? -3.003 0.706 0.272 1.00 91.75 164 PRO A N 1
ATOM 1238 C CA . PRO A 1 164 ? -4.356 1.065 0.674 1.00 91.75 164 PRO A CA 1
ATOM 1239 C C . PRO A 1 164 ? -4.632 0.705 2.140 1.00 91.75 164 PRO A C 1
ATOM 1241 O O . PRO A 1 164 ? -4.450 -0.432 2.577 1.00 91.75 164 PRO A O 1
ATOM 1244 N N . THR A 1 165 ? -5.145 1.684 2.879 1.00 91.75 165 THR A N 1
ATOM 1245 C CA . THR A 1 165 ? -5.624 1.506 4.251 1.00 91.75 165 THR A CA 1
ATOM 1246 C C . THR A 1 165 ? -7.131 1.295 4.228 1.00 91.75 165 THR A C 1
ATOM 1248 O O . THR A 1 165 ? -7.873 2.111 3.681 1.00 91.75 165 THR A O 1
ATOM 1251 N N . SER A 1 166 ? -7.595 0.208 4.832 1.00 89.88 166 SER A N 1
ATOM 1252 C CA . SER A 1 166 ? -9.014 -0.081 5.024 1.00 89.88 166 SER A CA 1
ATOM 1253 C C . SER A 1 166 ? -9.323 -0.161 6.511 1.00 89.88 166 SER A C 1
ATOM 1255 O O . SER A 1 166 ? -8.551 -0.715 7.285 1.00 89.88 166 SER A O 1
ATOM 1257 N N . VAL A 1 167 ? -10.440 0.426 6.924 1.00 88.25 167 VAL A N 1
ATOM 1258 C CA . VAL A 1 167 ? -10.862 0.445 8.326 1.00 88.25 167 VAL A CA 1
ATOM 1259 C C . VAL A 1 167 ? -12.067 -0.472 8.458 1.00 88.25 167 VAL A C 1
ATOM 1261 O O . VAL A 1 167 ? -13.054 -0.304 7.738 1.00 88.25 167 VAL A O 1
ATOM 1264 N N . ARG A 1 168 ? -11.989 -1.456 9.352 1.00 84.19 168 ARG A N 1
ATOM 1265 C CA . ARG A 1 168 ? -13.104 -2.337 9.706 1.00 84.19 168 ARG A CA 1
ATOM 1266 C C . ARG A 1 168 ? -13.533 -2.041 11.136 1.00 84.19 168 ARG A C 1
ATOM 1268 O O . ARG A 1 168 ? -12.709 -1.887 12.029 1.00 84.19 168 ARG A O 1
ATOM 1275 N N . MET A 1 169 ? -14.837 -1.958 11.367 1.00 78.38 169 MET A N 1
ATOM 1276 C CA . MET A 1 169 ? -15.361 -1.897 12.729 1.00 78.38 169 MET A CA 1
ATOM 1277 C C . MET A 1 169 ? -15.227 -3.276 13.380 1.00 78.38 169 MET A C 1
ATOM 1279 O O . MET A 1 169 ? -15.836 -4.233 12.904 1.00 78.38 169 MET A O 1
ATOM 1283 N N . LEU A 1 170 ? -14.479 -3.365 14.485 1.00 66.75 170 LEU A N 1
ATOM 1284 C CA . LEU A 1 170 ? -14.448 -4.568 15.333 1.00 66.75 170 LEU A CA 1
ATOM 1285 C C . LEU A 1 170 ? -15.760 -4.747 16.105 1.00 66.75 170 LEU A C 1
ATOM 1287 O O . LEU A 1 170 ? -16.064 -5.842 16.568 1.00 66.75 170 LEU A O 1
ATOM 1291 N N . ALA A 1 171 ? -16.567 -3.690 16.208 1.00 59.22 171 ALA A N 1
ATOM 1292 C CA . ALA A 1 171 ? -17.863 -3.723 16.858 1.00 59.22 171 ALA A CA 1
ATOM 1293 C C . ALA A 1 171 ? -18.935 -4.395 15.973 1.00 59.22 171 ALA A C 1
ATOM 1295 O O . ALA A 1 171 ? -19.827 -3.745 15.432 1.00 59.22 171 ALA A O 1
ATOM 1296 N N . LYS A 1 172 ? -18.930 -5.730 15.932 1.00 49.12 172 LYS A N 1
ATOM 1297 C CA . LYS A 1 172 ? -20.109 -6.397 16.490 1.00 49.12 172 LYS A CA 1
ATOM 1298 C C . LYS A 1 172 ? -19.899 -6.304 17.988 1.00 49.12 172 LYS A C 1
ATOM 1300 O O . LYS A 1 172 ? -19.151 -7.101 18.542 1.00 49.12 172 LYS A O 1
ATOM 1305 N N . LEU A 1 173 ? -20.454 -5.256 18.600 1.00 49.94 173 LEU A N 1
ATOM 1306 C CA . LEU A 1 173 ? -20.687 -5.270 20.034 1.00 49.94 173 LEU A CA 1
ATOM 1307 C C . LEU A 1 173 ? -21.260 -6.655 20.325 1.00 49.94 173 LEU A C 1
ATOM 1309 O O . LEU A 1 173 ? -22.266 -7.044 19.725 1.00 49.94 173 LEU A O 1
ATOM 1313 N N . ASP A 1 174 ? -20.558 -7.413 21.155 1.00 45.31 174 ASP A N 1
ATOM 1314 C CA . ASP A 1 174 ? -21.196 -8.422 21.968 1.00 45.31 174 ASP A CA 1
ATOM 1315 C C . ASP A 1 174 ? -22.306 -7.635 22.669 1.00 45.31 174 ASP A C 1
ATOM 1317 O O . ASP A 1 174 ? -22.039 -6.820 23.557 1.00 45.31 174 ASP A O 1
ATOM 1321 N N . ASP A 1 175 ? -23.522 -7.716 22.121 1.00 42.62 175 ASP A N 1
ATOM 1322 C CA . ASP A 1 175 ? -24.753 -7.300 22.773 1.00 42.62 175 ASP A CA 1
ATOM 1323 C C . ASP A 1 175 ? -24.851 -8.267 23.936 1.00 42.62 175 ASP A C 1
ATOM 1325 O O . ASP A 1 175 ? -25.485 -9.320 23.848 1.00 42.62 175 ASP A O 1
ATOM 1329 N N . GLY A 1 176 ? -24.022 -7.984 24.948 1.00 45.66 176 GLY A N 1
ATOM 1330 C CA . GLY A 1 176 ? -23.912 -8.744 26.160 1.00 45.66 176 GLY A CA 1
ATOM 1331 C C . GLY A 1 176 ? -25.336 -8.848 26.607 1.00 45.66 176 GLY A C 1
ATOM 1332 O O . GLY A 1 176 ? -25.943 -7.824 26.918 1.00 45.66 176 GLY A O 1
ATOM 1333 N N . SER A 1 177 ? -25.869 -10.063 26.497 1.00 45.22 177 SER A N 1
ATOM 1334 C CA . SER A 1 177 ? -27.219 -10.412 26.876 1.00 45.22 177 SER A CA 1
ATOM 1335 C C . SER A 1 177 ? -27.520 -9.621 28.131 1.00 45.22 177 SER A C 1
ATOM 1337 O O . SER A 1 177 ? -26.926 -9.918 29.174 1.00 45.22 177 SER A O 1
ATOM 1339 N N . MET A 1 178 ? -28.330 -8.558 28.005 1.00 48.41 178 MET A N 1
ATOM 1340 C CA . MET A 1 178 ? -28.747 -7.790 29.167 1.00 48.41 178 MET A CA 1
ATOM 1341 C C . MET A 1 178 ? -29.195 -8.844 30.174 1.00 48.41 178 MET A C 1
ATOM 1343 O O . MET A 1 178 ? -30.022 -9.687 29.792 1.00 48.41 178 MET A O 1
ATOM 1347 N N . PRO A 1 179 ? -28.634 -8.891 31.400 1.00 61.88 179 PRO A N 1
ATOM 1348 C CA . PRO A 1 179 ? -29.170 -9.795 32.397 1.00 61.88 179 PRO A CA 1
ATOM 1349 C C . PRO A 1 179 ? -30.675 -9.518 32.430 1.00 61.88 179 PRO A C 1
ATOM 1351 O O . PRO A 1 179 ? -31.061 -8.342 32.467 1.00 61.88 179 PRO A O 1
ATOM 1354 N N . PRO A 1 180 ? -31.518 -10.556 32.268 1.00 65.31 180 PRO A N 1
ATOM 1355 C CA . PRO A 1 180 ? -32.947 -10.361 32.117 1.00 65.31 180 PRO A CA 1
ATOM 1356 C C . PRO A 1 180 ? -33.418 -9.449 33.249 1.00 65.31 180 PRO A C 1
ATOM 1358 O O . PRO A 1 180 ? -32.966 -9.636 34.386 1.00 65.31 180 PRO A O 1
ATOM 1361 N N . PRO A 1 181 ? -34.252 -8.435 32.949 1.00 60.69 181 PRO A N 1
ATOM 1362 C CA . PRO A 1 181 ? -34.671 -7.462 33.944 1.00 60.69 181 PRO A CA 1
ATOM 1363 C C . PRO A 1 181 ? -35.154 -8.224 35.181 1.00 60.69 181 PRO A C 1
ATOM 1365 O O . PRO A 1 181 ? -35.944 -9.165 35.017 1.00 60.69 181 PRO A O 1
ATOM 1368 N N . PRO A 1 182 ? -34.664 -7.890 36.393 1.00 65.31 182 PRO A N 1
ATOM 1369 C CA . PRO A 1 182 ? -35.066 -8.602 37.592 1.00 65.31 182 PRO A CA 1
ATOM 1370 C C . PRO A 1 182 ? -36.597 -8.610 37.640 1.00 65.31 182 PRO A C 1
ATOM 1372 O O . PRO A 1 182 ? -37.213 -7.571 37.360 1.00 65.31 182 PRO A O 1
ATOM 1375 N N . PRO A 1 183 ? -37.225 -9.770 37.903 1.00 57.97 183 PRO A N 1
ATOM 1376 C CA . PRO A 1 183 ? -38.671 -9.884 37.880 1.00 57.97 183 PRO A CA 1
ATOM 1377 C C . PRO A 1 183 ? -39.244 -8.808 38.796 1.00 57.97 183 PRO A C 1
ATOM 1379 O O . PRO A 1 183 ? -38.913 -8.749 39.981 1.00 57.97 183 PRO A O 1
ATOM 1382 N N . LYS A 1 184 ? -40.057 -7.916 38.217 1.00 54.00 184 LYS A N 1
ATOM 1383 C CA . LYS A 1 184 ? -40.767 -6.883 38.973 1.00 54.00 184 LYS A CA 1
ATOM 1384 C C . LYS A 1 184 ? -41.459 -7.574 40.152 1.00 54.00 184 LYS A C 1
ATOM 1386 O O . LYS A 1 184 ? -42.175 -8.549 39.905 1.00 54.00 184 LYS A O 1
ATOM 1391 N N . PRO A 1 185 ? -41.275 -7.108 41.401 1.00 46.62 185 PRO A N 1
ATOM 1392 C CA . PRO A 1 185 ? -42.036 -7.627 42.520 1.00 46.62 185 PRO A CA 1
ATOM 1393 C C . PRO A 1 185 ? -43.511 -7.436 42.188 1.00 46.62 185 PRO A C 1
ATOM 1395 O O . PRO A 1 185 ? -43.973 -6.308 42.003 1.00 46.62 185 PRO A O 1
ATOM 1398 N N . VAL A 1 186 ? -44.232 -8.545 42.048 1.00 46.62 186 VAL A N 1
ATOM 1399 C CA . VAL A 1 186 ? -45.689 -8.536 42.019 1.00 46.62 186 VAL A CA 1
ATOM 1400 C C . VAL A 1 186 ? -46.106 -8.068 43.404 1.00 46.62 186 VAL A C 1
ATOM 1402 O O . VAL A 1 186 ? -46.155 -8.844 44.354 1.00 46.62 186 VAL A O 1
ATOM 1405 N N . VAL A 1 187 ? -46.324 -6.762 43.534 1.00 47.06 187 VAL A N 1
ATOM 1406 C CA . VAL A 1 187 ? -47.046 -6.200 44.666 1.00 47.06 187 VAL A CA 1
ATOM 1407 C C . VAL A 1 187 ? -48.455 -6.757 44.545 1.00 47.06 187 VAL A C 1
ATOM 1409 O O . VAL A 1 187 ? -49.205 -6.381 43.646 1.00 47.06 187 VAL A O 1
ATOM 1412 N N . ALA A 1 188 ? -48.770 -7.721 45.406 1.00 50.81 188 ALA A N 1
ATOM 1413 C CA . ALA A 1 188 ? -50.122 -8.204 45.598 1.00 50.81 188 ALA A CA 1
ATOM 1414 C C . ALA A 1 188 ? -51.016 -7.015 45.989 1.00 50.81 188 ALA A C 1
ATOM 1416 O O . ALA A 1 188 ? -50.714 -6.345 46.982 1.00 50.81 188 ALA A O 1
ATOM 1417 N N . PRO A 1 189 ? -52.101 -6.724 45.254 1.00 47.47 189 PRO A N 1
ATOM 1418 C CA . PRO A 1 189 ? -53.161 -5.899 45.793 1.00 47.47 189 PRO A CA 1
ATOM 1419 C C . PRO A 1 189 ? -54.095 -6.778 46.644 1.00 47.47 189 PRO A C 1
ATOM 1421 O O . PRO A 1 189 ? -54.311 -7.949 46.317 1.00 47.47 189 PRO A O 1
ATOM 1424 N N . PRO A 1 190 ? -54.623 -6.242 47.754 1.00 44.97 190 PRO A N 1
ATOM 1425 C CA . PRO A 1 190 ? -55.516 -6.968 48.636 1.00 44.97 190 PRO A CA 1
ATOM 1426 C C . PRO A 1 190 ? -56.884 -7.190 47.987 1.00 44.97 190 PRO A C 1
ATOM 1428 O O . PRO A 1 190 ? -57.353 -6.417 47.154 1.00 44.97 190 PRO A O 1
ATOM 1431 N N . ASP A 1 191 ? -57.484 -8.286 48.427 1.00 45.31 191 ASP A N 1
ATOM 1432 C CA . ASP A 1 191 ? -58.799 -8.817 48.107 1.00 45.31 191 ASP A CA 1
ATOM 1433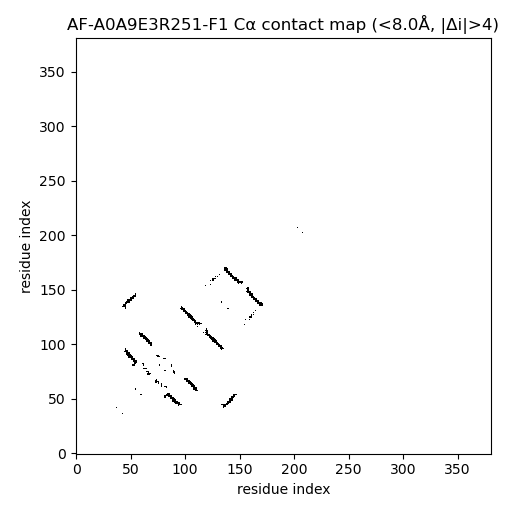 C C . ASP A 1 191 ? -59.928 -7.776 48.255 1.00 45.31 191 ASP A C 1
ATOM 1435 O O . ASP A 1 191 ? -60.092 -7.179 49.321 1.00 45.31 191 ASP A O 1
ATOM 1439 N N . ALA A 1 192 ? -60.712 -7.577 47.192 1.00 40.03 192 ALA A N 1
ATOM 1440 C CA . ALA A 1 192 ? -62.093 -7.092 47.245 1.00 40.03 192 ALA A CA 1
ATOM 1441 C C . ALA A 1 192 ? -62.758 -7.331 45.879 1.00 40.03 192 ALA A C 1
ATOM 1443 O O . ALA A 1 192 ? -62.370 -6.750 44.865 1.00 40.03 192 ALA A O 1
ATOM 1444 N N . GLY A 1 193 ? -63.738 -8.235 45.856 1.00 44.59 193 GLY A N 1
ATOM 1445 C CA . GLY A 1 193 ? -64.407 -8.691 44.643 1.00 44.59 193 GLY A CA 1
ATOM 1446 C C . GLY A 1 193 ? -65.255 -7.645 43.915 1.00 44.59 193 GLY A C 1
ATOM 1447 O O . GLY A 1 193 ? -65.596 -6.603 44.459 1.00 44.59 193 GLY A O 1
ATOM 1448 N N . VAL A 1 194 ? -65.605 -7.982 42.671 1.00 32.66 194 VAL A N 1
ATOM 1449 C CA . VAL A 1 194 ? -66.925 -7.868 42.014 1.00 32.66 194 VAL A CA 1
ATOM 1450 C C . VAL A 1 194 ? -66.729 -8.301 40.555 1.00 32.66 194 VAL A C 1
ATOM 1452 O O . VAL A 1 194 ? -65.845 -7.821 39.851 1.00 32.66 194 VAL A O 1
ATOM 1455 N N . ALA A 1 195 ? -67.551 -9.247 40.110 1.00 41.81 195 ALA A N 1
ATOM 1456 C CA . ALA A 1 195 ? -67.600 -9.734 38.740 1.00 41.81 195 ALA A CA 1
ATOM 1457 C C . ALA A 1 195 ? -68.416 -8.789 37.845 1.00 41.81 195 ALA A C 1
ATOM 1459 O O . ALA A 1 195 ? -69.558 -8.527 38.202 1.00 41.81 195 ALA A O 1
ATOM 1460 N N . VAL A 1 196 ? -67.900 -8.391 36.670 1.00 38.97 196 VAL A N 1
ATOM 1461 C CA . VAL A 1 196 ? -68.665 -8.269 35.405 1.00 38.97 196 VAL A CA 1
ATOM 1462 C C . VAL A 1 196 ? -67.712 -8.458 34.212 1.00 38.97 196 VAL A C 1
ATOM 1464 O O . VAL A 1 196 ? -66.585 -7.973 34.201 1.00 38.97 196 VAL A O 1
ATOM 1467 N N . ALA A 1 197 ? -68.190 -9.209 33.225 1.00 44.97 197 ALA A N 1
ATOM 1468 C CA . ALA A 1 197 ? -67.516 -9.677 32.025 1.00 44.97 197 ALA A CA 1
ATOM 1469 C C . ALA A 1 197 ? -67.176 -8.595 30.977 1.00 44.97 197 ALA A C 1
ATOM 1471 O O . ALA A 1 197 ? -68.007 -7.748 30.664 1.00 44.97 197 ALA A O 1
ATOM 1472 N N . ALA A 1 198 ? -66.019 -8.753 30.324 1.00 37.94 198 ALA A N 1
ATOM 1473 C CA . ALA A 1 198 ? -65.808 -8.461 28.902 1.00 37.94 198 ALA A CA 1
ATOM 1474 C C . ALA A 1 198 ? -64.642 -9.330 28.397 1.00 37.94 198 ALA A C 1
ATOM 1476 O O . ALA A 1 198 ? -63.493 -9.159 28.795 1.00 37.94 198 ALA A O 1
ATOM 1477 N N . ALA A 1 199 ? -64.965 -10.332 27.582 1.00 47.22 199 ALA A N 1
ATOM 1478 C CA . ALA A 1 199 ? -64.020 -11.303 27.052 1.00 47.22 199 ALA A CA 1
ATOM 1479 C C . ALA A 1 199 ? -63.359 -10.782 25.764 1.00 47.22 199 ALA A C 1
ATOM 1481 O O . ALA A 1 199 ? -63.973 -10.831 24.701 1.00 47.22 199 ALA A O 1
ATOM 1482 N N . GLU A 1 200 ? -62.092 -10.369 25.835 1.00 44.94 200 GLU A N 1
ATOM 1483 C CA . GLU A 1 200 ? -61.190 -10.393 24.677 1.00 44.94 200 GLU A CA 1
ATOM 1484 C C . GLU A 1 200 ? -60.383 -11.695 24.716 1.00 44.94 200 GLU A C 1
ATOM 1486 O O . GLU A 1 200 ? -59.666 -11.994 25.672 1.00 44.94 200 GLU A O 1
ATOM 1491 N N . LYS A 1 201 ? -60.569 -12.528 23.688 1.00 48.50 201 LYS A N 1
ATOM 1492 C CA . LYS A 1 201 ? -59.911 -13.832 23.561 1.00 48.50 201 LYS A CA 1
ATOM 1493 C C . LYS A 1 201 ? -58.385 -13.648 23.486 1.00 48.50 201 LYS A C 1
ATOM 1495 O O . LYS A 1 201 ? -57.922 -12.924 22.605 1.00 48.50 201 LYS A O 1
ATOM 1500 N N . PRO A 1 202 ? -57.584 -14.342 24.315 1.00 49.53 202 PRO A N 1
ATOM 1501 C CA . PRO A 1 202 ? -56.135 -14.334 24.169 1.00 49.53 202 PRO A CA 1
ATOM 1502 C C . PRO A 1 202 ? -55.746 -15.080 22.884 1.00 49.53 202 PRO A C 1
ATOM 1504 O O . PRO A 1 202 ? -56.006 -16.279 22.755 1.00 49.53 202 PRO A O 1
ATOM 1507 N N . LYS A 1 203 ? -55.125 -14.376 21.924 1.00 57.88 203 LYS A N 1
ATOM 1508 C CA . LYS A 1 203 ? -54.487 -14.994 20.749 1.00 57.88 203 LYS A CA 1
ATOM 1509 C C . LYS A 1 203 ? -53.510 -16.067 21.229 1.00 57.88 203 LYS A C 1
ATOM 1511 O O . LYS A 1 203 ? -52.617 -15.806 22.038 1.00 57.88 203 LYS A O 1
ATOM 1516 N N . THR A 1 204 ? -53.701 -17.294 20.761 1.00 61.34 204 THR A N 1
ATOM 1517 C CA . THR A 1 204 ? -52.872 -18.432 21.167 1.00 61.34 204 THR A CA 1
ATOM 1518 C C . THR A 1 204 ? -51.449 -18.280 20.617 1.00 61.34 204 THR A C 1
ATOM 1520 O O . THR A 1 204 ? -51.243 -17.736 19.534 1.00 61.34 204 THR A O 1
ATOM 1523 N N . LYS A 1 205 ? -50.442 -18.787 21.346 1.00 63.81 205 LYS A N 1
ATOM 1524 C CA . LYS A 1 205 ? -49.011 -18.759 20.955 1.00 63.81 205 LYS A CA 1
ATOM 1525 C C . LYS A 1 205 ? -48.739 -19.238 19.516 1.00 63.81 205 LYS A C 1
ATOM 1527 O O . LYS A 1 205 ? -47.739 -18.839 18.928 1.00 63.81 205 LYS A O 1
ATOM 1532 N N . ALA A 1 206 ? -49.612 -20.077 18.958 1.00 64.88 206 ALA A N 1
ATOM 1533 C CA . ALA A 1 206 ? -49.518 -20.567 17.587 1.00 64.88 206 ALA A CA 1
ATOM 1534 C C . ALA A 1 206 ? -49.797 -19.477 16.530 1.00 64.88 206 ALA A C 1
ATOM 1536 O O . ALA A 1 206 ? -49.153 -19.462 15.485 1.00 64.88 206 ALA A O 1
ATOM 1537 N N . GLU A 1 207 ? -50.695 -18.532 16.814 1.00 64.62 207 GLU A N 1
ATOM 1538 C CA . GLU A 1 207 ? -51.059 -17.442 15.898 1.00 64.62 207 GLU A CA 1
ATOM 1539 C C . GLU A 1 207 ? -49.943 -16.387 15.819 1.00 64.62 207 GLU A C 1
ATOM 1541 O O . GLU A 1 207 ? -49.552 -15.973 14.731 1.00 64.62 207 GLU A O 1
ATOM 1546 N N . LEU A 1 208 ? -49.326 -16.059 16.963 1.00 66.94 208 LEU A N 1
ATOM 1547 C CA . LEU A 1 208 ? -48.151 -15.176 17.041 1.00 66.94 208 LEU A CA 1
ATOM 1548 C C . LEU A 1 208 ? -46.922 -15.759 16.319 1.00 66.94 208 LEU A C 1
ATOM 1550 O O . LEU A 1 208 ? -46.142 -15.017 15.722 1.00 66.94 208 LEU A O 1
ATOM 1554 N N . ALA A 1 209 ? -46.751 -17.085 16.334 1.00 70.38 209 ALA A N 1
ATOM 1555 C CA . ALA A 1 209 ? -45.668 -17.747 15.606 1.00 70.38 209 ALA A CA 1
ATOM 1556 C C . ALA A 1 209 ? -45.893 -17.738 14.081 1.00 70.38 209 ALA A C 1
ATOM 1558 O O . ALA A 1 209 ? -44.935 -17.581 13.319 1.00 70.38 209 ALA A O 1
ATOM 1559 N N . ALA A 1 210 ? -47.145 -17.861 13.628 1.00 72.69 210 ALA A N 1
ATOM 1560 C CA . ALA A 1 210 ? -47.495 -17.781 12.210 1.00 72.69 210 ALA A CA 1
ATOM 1561 C C . ALA A 1 210 ? -47.332 -16.353 11.653 1.00 72.69 210 ALA A C 1
ATOM 1563 O O . ALA A 1 210 ? -46.796 -16.178 10.557 1.00 72.69 210 ALA A O 1
ATOM 1564 N N . GLU A 1 211 ? -47.708 -15.332 12.428 1.00 71.62 211 GLU A N 1
ATOM 1565 C CA . GLU A 1 211 ? -47.563 -13.916 12.056 1.00 71.62 211 GLU A CA 1
ATOM 1566 C C . GLU A 1 211 ? -46.077 -13.503 11.975 1.00 71.62 211 GLU A C 1
ATOM 1568 O O . GLU A 1 211 ? -45.651 -12.861 11.012 1.00 71.62 211 GLU A O 1
ATOM 1573 N N . ALA A 1 212 ? -45.239 -13.985 12.904 1.00 72.81 212 ALA A N 1
ATOM 1574 C CA . ALA A 1 212 ? -43.789 -13.771 12.865 1.00 72.81 212 ALA A CA 1
ATOM 1575 C C . ALA A 1 212 ? -43.105 -14.465 11.669 1.00 72.81 212 ALA A C 1
ATOM 1577 O O . ALA A 1 212 ? -42.164 -13.922 11.080 1.00 72.81 212 ALA A O 1
ATOM 1578 N N . ALA A 1 213 ? -43.576 -15.652 11.269 1.00 76.88 213 ALA A N 1
ATOM 1579 C CA . ALA A 1 213 ? -43.056 -16.351 10.094 1.00 76.88 213 ALA A CA 1
ATOM 1580 C C . ALA A 1 213 ? -43.428 -15.635 8.781 1.00 76.88 213 ALA A C 1
ATOM 1582 O O . ALA A 1 213 ? -42.595 -15.545 7.873 1.00 76.88 213 ALA A O 1
ATOM 1583 N N . ALA A 1 214 ? -44.641 -15.080 8.694 1.00 78.25 214 ALA A N 1
ATOM 1584 C CA . ALA A 1 214 ? -45.087 -14.286 7.550 1.00 78.25 214 ALA A CA 1
ATOM 1585 C C . ALA A 1 214 ? -44.295 -12.972 7.418 1.00 78.25 214 ALA A C 1
ATOM 1587 O O . ALA A 1 214 ? -43.791 -12.673 6.331 1.00 78.25 214 ALA A O 1
ATOM 1588 N N . ALA A 1 215 ? -44.075 -12.255 8.526 1.00 81.31 215 ALA A N 1
ATOM 1589 C CA . ALA A 1 215 ? -43.267 -11.033 8.548 1.00 81.31 215 ALA A CA 1
ATOM 1590 C C . ALA A 1 215 ? -41.811 -11.291 8.116 1.00 81.31 215 ALA A C 1
ATOM 1592 O O . ALA A 1 215 ? -41.238 -10.537 7.330 1.00 81.31 215 ALA A O 1
ATOM 1593 N N . LYS A 1 216 ? -41.216 -12.412 8.548 1.00 86.25 216 LYS A N 1
ATOM 1594 C CA . LYS A 1 216 ? -39.851 -12.793 8.147 1.00 86.25 216 LYS A CA 1
ATOM 1595 C C . LYS A 1 216 ? -39.742 -13.122 6.654 1.00 86.25 216 LYS A C 1
ATOM 1597 O O . LYS A 1 216 ? -38.696 -12.878 6.050 1.00 86.25 216 LYS A O 1
ATOM 1602 N N . LYS A 1 217 ? -40.801 -13.670 6.048 1.00 88.94 217 LYS A N 1
ATOM 1603 C CA . LYS A 1 217 ? -40.841 -13.946 4.605 1.00 88.94 217 LYS A CA 1
ATOM 1604 C C . LYS A 1 217 ? -40.924 -12.650 3.794 1.00 88.94 217 LYS A C 1
ATOM 1606 O O . LYS A 1 217 ? -40.149 -12.503 2.855 1.00 88.94 217 LYS A O 1
ATOM 1611 N N . GLN A 1 218 ? -41.773 -11.706 4.205 1.00 83.75 218 GLN A N 1
ATOM 1612 C CA . GLN A 1 218 ? -41.882 -10.390 3.560 1.00 83.75 218 GLN A CA 1
ATOM 1613 C C . GLN A 1 218 ? -40.580 -9.584 3.670 1.00 83.75 218 GLN A C 1
ATOM 1615 O O . GLN A 1 218 ? -40.074 -9.110 2.657 1.00 83.75 218 GLN A O 1
ATOM 1620 N N . ALA A 1 219 ? -39.956 -9.541 4.853 1.00 88.00 219 ALA A N 1
ATOM 1621 C CA . ALA A 1 219 ? -38.682 -8.841 5.044 1.00 88.00 219 ALA A CA 1
ATOM 1622 C C . ALA A 1 219 ? -37.547 -9.410 4.170 1.00 88.00 219 ALA A C 1
ATOM 1624 O O . ALA A 1 219 ? -36.691 -8.674 3.680 1.00 88.00 219 ALA A O 1
ATOM 1625 N N . ARG A 1 220 ? -37.531 -10.731 3.937 1.00 88.44 220 ARG A N 1
ATOM 1626 C CA . ARG A 1 220 ? -36.532 -11.368 3.065 1.00 88.44 220 ARG A CA 1
ATOM 1627 C C . ARG A 1 220 ? -36.759 -11.039 1.588 1.00 88.44 220 ARG A C 1
ATOM 1629 O O . ARG A 1 220 ? -35.789 -10.908 0.846 1.00 88.44 220 ARG A O 1
ATOM 1636 N N . GLU A 1 221 ? -38.012 -10.931 1.163 1.00 88.94 221 GLU A N 1
ATOM 1637 C CA . GLU A 1 221 ? -38.368 -10.588 -0.215 1.00 88.94 221 GLU A CA 1
ATOM 1638 C C . GLU A 1 221 ? -38.042 -9.122 -0.530 1.00 88.94 221 GLU A C 1
ATOM 1640 O O . GLU A 1 221 ? -37.422 -8.837 -1.556 1.00 88.94 221 GLU A O 1
ATOM 1645 N N . GLU A 1 222 ? -38.321 -8.212 0.404 1.00 88.38 222 GLU A N 1
ATOM 1646 C CA . GLU A 1 222 ? -37.961 -6.795 0.292 1.00 88.38 222 GLU A CA 1
ATOM 1647 C C . GLU A 1 222 ? -36.437 -6.584 0.300 1.00 88.38 222 GLU A C 1
ATOM 1649 O O . GLU A 1 222 ? -35.904 -5.849 -0.532 1.00 88.38 222 GLU A O 1
ATOM 1654 N N . ALA A 1 223 ? -35.699 -7.314 1.145 1.00 88.94 223 ALA A N 1
ATOM 1655 C CA . ALA A 1 223 ? -34.235 -7.269 1.152 1.00 88.94 223 ALA A CA 1
ATOM 1656 C C . ALA A 1 223 ? -33.618 -7.765 -0.171 1.00 88.94 223 ALA A C 1
ATOM 1658 O O . ALA A 1 223 ? -32.626 -7.208 -0.648 1.00 88.94 223 ALA A O 1
ATOM 1659 N N . LEU A 1 224 ? -34.207 -8.791 -0.795 1.00 88.50 224 LEU A N 1
ATOM 1660 C CA . LEU A 1 224 ? -33.763 -9.276 -2.106 1.00 88.50 224 LEU A CA 1
ATOM 1661 C C . LEU A 1 224 ? -34.096 -8.286 -3.229 1.00 88.50 224 LEU A C 1
ATOM 1663 O O . LEU A 1 224 ? -33.295 -8.133 -4.155 1.00 88.50 224 LEU A O 1
ATOM 1667 N N . ALA A 1 225 ? -35.233 -7.592 -3.153 1.00 90.75 225 ALA A N 1
ATOM 1668 C CA . ALA A 1 225 ? -35.580 -6.528 -4.094 1.00 90.75 225 ALA A CA 1
ATOM 1669 C C . ALA A 1 225 ? -34.621 -5.329 -3.968 1.00 90.75 225 ALA A C 1
ATOM 1671 O O . ALA A 1 225 ? -34.080 -4.871 -4.977 1.00 90.75 225 ALA A O 1
ATOM 1672 N N . ALA A 1 226 ? -34.314 -4.894 -2.742 1.00 89.88 226 ALA A N 1
ATOM 1673 C CA . ALA A 1 226 ? -33.354 -3.821 -2.477 1.00 89.88 226 ALA A CA 1
ATOM 1674 C C . ALA A 1 226 ? -31.936 -4.177 -2.956 1.00 89.88 226 ALA A C 1
ATOM 1676 O O . ALA A 1 226 ? -31.259 -3.356 -3.577 1.00 89.88 226 ALA A O 1
ATOM 1677 N N . GLN A 1 227 ? -31.494 -5.423 -2.750 1.00 88.94 227 GLN A N 1
ATOM 1678 C CA . GLN A 1 227 ? -30.188 -5.879 -3.230 1.00 88.94 227 GLN A CA 1
ATOM 1679 C C . GLN A 1 227 ? -30.106 -5.890 -4.764 1.00 88.94 227 GLN A C 1
ATOM 1681 O O . GLN A 1 227 ? -29.072 -5.522 -5.324 1.00 88.94 227 GLN A O 1
ATOM 1686 N N . LYS A 1 228 ? -31.185 -6.275 -5.460 1.00 93.31 228 LYS A N 1
ATOM 1687 C CA . LYS A 1 228 ? -31.238 -6.225 -6.930 1.00 93.31 228 LYS A CA 1
ATOM 1688 C C . LYS A 1 228 ? -31.182 -4.790 -7.456 1.00 93.31 228 LYS A C 1
ATOM 1690 O O . LYS A 1 228 ? -30.422 -4.544 -8.390 1.00 93.31 228 LYS A O 1
ATOM 1695 N N . ALA A 1 229 ? -31.906 -3.859 -6.833 1.00 92.25 229 ALA A N 1
ATOM 1696 C CA . ALA A 1 229 ? -31.871 -2.443 -7.204 1.00 92.25 229 ALA A CA 1
ATOM 1697 C C . ALA A 1 229 ? -30.468 -1.835 -7.015 1.00 92.25 229 ALA A C 1
ATOM 1699 O O . ALA A 1 229 ? -29.928 -1.227 -7.937 1.00 92.25 229 ALA A O 1
ATOM 1700 N N . ALA A 1 230 ? -29.820 -2.100 -5.875 1.00 91.06 230 ALA A N 1
ATOM 1701 C CA . ALA A 1 230 ? -28.464 -1.617 -5.602 1.00 91.06 230 ALA A CA 1
ATOM 1702 C C . ALA A 1 230 ? -27.418 -2.185 -6.582 1.00 91.06 230 ALA A C 1
ATOM 1704 O O . ALA A 1 230 ? -26.467 -1.503 -6.969 1.00 91.06 230 ALA A O 1
ATOM 1705 N N . LEU A 1 231 ? -27.580 -3.442 -7.010 1.00 89.50 231 LEU A N 1
ATOM 1706 C CA . LEU A 1 231 ? -26.686 -4.067 -7.986 1.00 89.50 231 LEU A CA 1
ATOM 1707 C C . LEU A 1 231 ? -26.885 -3.464 -9.385 1.00 89.50 231 LEU A C 1
ATOM 1709 O O . LEU A 1 231 ? -25.906 -3.252 -10.103 1.00 89.50 231 LEU A O 1
ATOM 1713 N N . GLU A 1 232 ? -28.122 -3.150 -9.772 1.00 94.44 232 GLU A N 1
ATOM 1714 C CA . GLU A 1 232 ? -28.406 -2.479 -11.043 1.00 94.44 232 GLU A CA 1
ATOM 1715 C C . GLU A 1 232 ? -27.833 -1.055 -11.080 1.00 94.44 232 GLU A C 1
ATOM 1717 O O . GLU A 1 232 ? -27.163 -0.689 -12.046 1.00 94.44 232 GLU A O 1
ATOM 1722 N N . GLU A 1 233 ? -27.999 -0.281 -10.007 1.00 91.44 233 GLU A N 1
ATOM 1723 C CA . GLU A 1 233 ? -27.420 1.061 -9.891 1.00 91.44 233 GLU A CA 1
ATOM 1724 C C . GLU A 1 233 ? -25.888 1.017 -9.955 1.00 91.44 233 GLU A C 1
ATOM 1726 O O . GLU A 1 233 ? -25.266 1.750 -10.729 1.00 91.44 233 GLU A O 1
ATOM 1731 N N . LYS A 1 234 ? -25.261 0.067 -9.249 1.00 93.38 234 LYS A N 1
ATOM 1732 C CA . LYS A 1 234 ? -23.807 -0.136 -9.309 1.00 93.38 234 LYS A CA 1
ATOM 1733 C C . LYS A 1 234 ? -23.328 -0.517 -10.712 1.00 93.38 234 LYS A C 1
ATOM 1735 O O . LYS A 1 234 ? -22.252 -0.085 -11.125 1.00 93.38 234 LYS A O 1
ATOM 1740 N N . LYS A 1 235 ? -24.105 -1.306 -11.461 1.00 95.25 235 LYS A N 1
ATOM 1741 C CA . LYS A 1 235 ? -23.797 -1.641 -12.862 1.00 95.25 235 LYS A CA 1
ATOM 1742 C C . LYS A 1 235 ? -23.870 -0.414 -13.767 1.00 95.25 235 LYS A C 1
ATOM 1744 O O . LYS A 1 235 ? -22.986 -0.252 -14.605 1.00 95.25 235 LYS A O 1
ATOM 1749 N N . ARG A 1 236 ? -24.862 0.462 -13.580 1.00 92.56 236 ARG A N 1
ATOM 1750 C CA . ARG A 1 236 ? -24.973 1.722 -14.336 1.00 92.56 236 ARG A CA 1
ATOM 1751 C C . ARG A 1 236 ? -23.799 2.657 -14.037 1.00 92.56 236 ARG A C 1
ATOM 1753 O O . ARG A 1 236 ? -23.144 3.106 -14.972 1.00 92.56 236 ARG A O 1
ATOM 1760 N N . ALA A 1 237 ? -23.448 2.837 -12.763 1.00 93.56 237 ALA A N 1
ATOM 1761 C CA . ALA A 1 237 ? -22.296 3.649 -12.363 1.00 93.56 237 ALA A CA 1
ATOM 1762 C C . ALA A 1 237 ? -20.962 3.096 -12.904 1.00 93.56 237 ALA A C 1
ATOM 1764 O O . ALA A 1 237 ? -20.095 3.851 -13.343 1.00 93.56 237 ALA A O 1
ATOM 1765 N N . ALA A 1 238 ? -20.790 1.769 -12.917 1.00 92.81 238 ALA A N 1
ATOM 1766 C CA . ALA A 1 238 ? -19.600 1.138 -13.485 1.00 92.81 238 ALA A CA 1
ATOM 1767 C C . ALA A 1 238 ? -19.511 1.313 -15.012 1.00 92.81 238 ALA A C 1
ATOM 1769 O O . ALA A 1 238 ? -18.420 1.559 -15.529 1.00 92.81 238 ALA A O 1
ATOM 1770 N N . ALA A 1 239 ? -20.637 1.212 -15.726 1.00 94.75 239 ALA A N 1
ATOM 1771 C CA . ALA A 1 239 ? -20.691 1.433 -17.170 1.00 94.75 239 ALA A CA 1
ATOM 1772 C C . ALA A 1 239 ? -20.358 2.890 -17.533 1.00 94.75 239 ALA A C 1
ATOM 1774 O O . ALA A 1 239 ? -19.537 3.131 -18.417 1.00 94.75 239 ALA A O 1
ATOM 1775 N N . GLU A 1 240 ? -20.906 3.858 -16.798 1.00 94.31 240 GLU A N 1
ATOM 1776 C CA . GLU A 1 240 ? -20.597 5.279 -16.986 1.00 94.31 240 GLU A CA 1
ATOM 1777 C C . GLU A 1 240 ? -19.118 5.587 -16.700 1.00 94.31 240 GLU A C 1
ATOM 1779 O O . GLU A 1 240 ? -18.446 6.265 -17.480 1.00 94.31 240 GLU A O 1
ATOM 1784 N N . ALA A 1 241 ? -18.559 5.020 -15.626 1.00 91.31 241 ALA A N 1
ATOM 1785 C CA . ALA A 1 241 ? -17.142 5.176 -15.308 1.00 91.31 241 ALA A CA 1
ATOM 1786 C C . ALA A 1 241 ? -16.224 4.559 -16.381 1.00 91.31 241 ALA A C 1
ATOM 1788 O O . ALA A 1 241 ? -15.141 5.092 -16.647 1.00 91.31 241 ALA A O 1
ATOM 1789 N N . ALA A 1 242 ? -16.635 3.450 -17.003 1.00 93.12 242 ALA A N 1
ATOM 1790 C CA . ALA A 1 242 ? -15.898 2.826 -18.099 1.00 93.12 242 ALA A CA 1
ATOM 1791 C C . ALA A 1 242 ? -15.906 3.702 -19.363 1.00 93.12 242 ALA A C 1
ATOM 1793 O O . ALA A 1 242 ? -14.844 3.922 -19.949 1.00 93.12 242 ALA A O 1
ATOM 1794 N N . GLU A 1 243 ? -17.056 4.273 -19.732 1.00 94.75 243 GLU A N 1
ATOM 1795 C CA . GLU A 1 243 ? -17.171 5.225 -20.848 1.00 94.75 243 GLU A CA 1
ATOM 1796 C C . GLU A 1 243 ? -16.339 6.493 -20.598 1.00 94.75 243 GLU A C 1
ATOM 1798 O O . GLU A 1 243 ? -15.550 6.908 -21.451 1.00 94.75 243 GLU A O 1
ATOM 1803 N N . ALA A 1 244 ? -16.383 7.050 -19.385 1.00 93.81 244 ALA A N 1
ATOM 1804 C CA . ALA A 1 244 ? -15.561 8.203 -19.017 1.00 93.81 244 ALA A CA 1
ATOM 1805 C C . ALA A 1 244 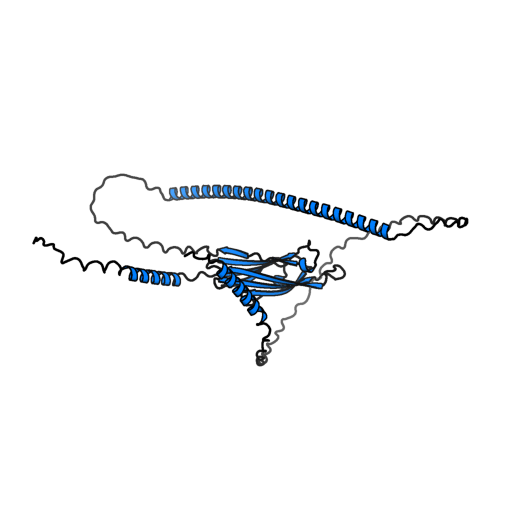? -14.052 7.906 -19.108 1.00 93.81 244 ALA A C 1
ATOM 1807 O O . ALA A 1 244 ? -13.266 8.753 -19.545 1.00 93.81 244 ALA A O 1
ATOM 1808 N N . ARG A 1 245 ? -13.616 6.698 -18.723 1.00 94.00 245 ARG A N 1
ATOM 1809 C CA . ARG A 1 245 ? -12.219 6.263 -18.895 1.00 94.00 245 ARG A CA 1
ATOM 1810 C C . ARG A 1 245 ? -11.857 6.109 -20.368 1.00 94.00 245 ARG A C 1
ATOM 1812 O O . ARG A 1 245 ? -10.777 6.546 -20.762 1.00 94.00 245 ARG A O 1
ATOM 1819 N N . ARG A 1 246 ? -12.750 5.548 -21.183 1.00 95.19 246 ARG A N 1
ATOM 1820 C CA . ARG A 1 246 ? -12.535 5.375 -22.624 1.00 95.19 246 ARG A CA 1
ATOM 1821 C C . ARG A 1 246 ? -12.370 6.718 -23.337 1.00 95.19 246 ARG A C 1
ATOM 1823 O O . ARG A 1 246 ? -11.426 6.869 -24.109 1.00 95.19 246 ARG A O 1
ATOM 1830 N N . LEU A 1 247 ? -13.204 7.708 -23.015 1.00 95.25 247 LEU A N 1
ATOM 1831 C CA . LEU A 1 247 ? -13.088 9.068 -23.556 1.00 95.25 247 LEU A CA 1
ATOM 1832 C C . LEU A 1 247 ? -11.771 9.743 -23.153 1.00 95.25 247 LEU A C 1
ATOM 1834 O O . LEU A 1 247 ? -11.108 10.349 -23.992 1.00 95.25 247 LEU A O 1
ATOM 1838 N N . LYS A 1 248 ? -11.332 9.586 -21.898 1.00 94.56 248 LYS A N 1
ATOM 1839 C CA . LYS A 1 248 ? -10.035 10.119 -21.444 1.00 94.56 248 LYS A CA 1
ATOM 1840 C C . LYS A 1 248 ? -8.854 9.484 -22.176 1.00 94.56 248 LYS A C 1
ATOM 1842 O O . LYS A 1 248 ? -7.915 10.189 -22.538 1.00 94.56 248 LYS A O 1
ATOM 1847 N N . ILE A 1 249 ? -8.899 8.173 -22.410 1.00 91.81 249 ILE A N 1
ATOM 1848 C CA . ILE A 1 249 ? -7.854 7.466 -23.163 1.00 91.81 249 ILE A CA 1
ATOM 1849 C C . ILE A 1 249 ? -7.834 7.936 -24.623 1.00 91.81 249 ILE A C 1
ATOM 1851 O O . ILE A 1 249 ? -6.755 8.204 -25.151 1.00 91.81 249 ILE A O 1
ATOM 1855 N N . ALA A 1 250 ? -8.999 8.099 -25.257 1.00 95.94 250 ALA A N 1
ATOM 1856 C CA . ALA A 1 250 ? -9.098 8.603 -26.627 1.00 95.94 250 ALA A CA 1
ATOM 1857 C C . ALA A 1 250 ? -8.543 10.033 -26.758 1.00 95.94 250 ALA A C 1
ATOM 1859 O O . ALA A 1 250 ? -7.701 10.283 -27.620 1.00 95.94 250 ALA A O 1
ATOM 1860 N N . ALA A 1 251 ? -8.913 10.939 -25.848 1.00 96.50 251 ALA A N 1
ATOM 1861 C CA . ALA A 1 2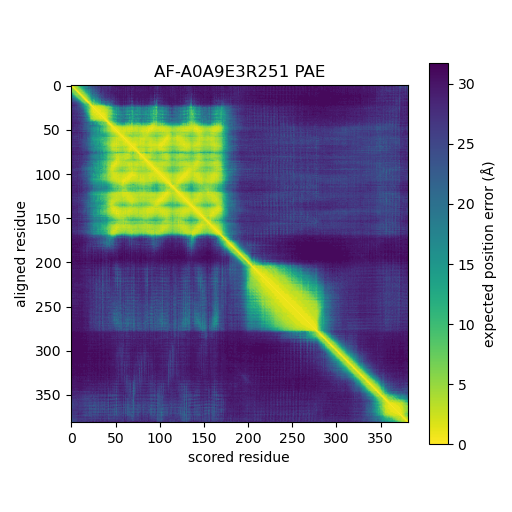51 ? -8.400 12.310 -25.832 1.00 96.50 251 ALA A CA 1
ATOM 1862 C C . ALA A 1 251 ? -6.877 12.367 -25.603 1.00 96.50 251 ALA A C 1
ATOM 1864 O O . ALA A 1 251 ? -6.165 13.138 -26.248 1.00 96.50 251 ALA A O 1
ATOM 1865 N N . ALA A 1 252 ? -6.346 11.515 -24.720 1.00 95.12 252 ALA A N 1
ATOM 1866 C CA . ALA A 1 252 ? -4.905 11.420 -24.495 1.00 95.12 252 ALA A CA 1
ATOM 1867 C C . ALA A 1 252 ? -4.156 10.881 -25.729 1.00 95.12 252 ALA A C 1
ATOM 1869 O O . ALA A 1 252 ? -3.047 11.330 -26.019 1.00 95.12 252 ALA A O 1
ATOM 1870 N N . ALA A 1 253 ? -4.747 9.936 -26.465 1.00 96.75 253 ALA A N 1
ATOM 1871 C CA . ALA A 1 253 ? -4.175 9.421 -27.707 1.00 96.75 253 ALA A CA 1
ATOM 1872 C C . ALA A 1 253 ? -4.156 10.488 -28.815 1.00 96.75 253 ALA A C 1
ATOM 1874 O O . ALA A 1 253 ? -3.150 10.625 -29.511 1.00 96.75 253 ALA A O 1
ATOM 1875 N N . GLU A 1 254 ? -5.219 11.284 -28.938 1.00 96.06 254 GLU A N 1
ATOM 1876 C CA . GLU A 1 254 ? -5.296 12.381 -29.909 1.00 96.06 254 GLU A CA 1
ATOM 1877 C C . GLU A 1 254 ? -4.280 13.490 -29.600 1.00 96.06 254 GLU A C 1
ATOM 1879 O O . GLU A 1 254 ? -3.536 13.915 -30.485 1.00 96.06 254 GLU A O 1
ATOM 1884 N N . SER A 1 255 ? -4.142 13.876 -28.327 1.00 95.75 255 SER A N 1
ATOM 1885 C CA . SER A 1 255 ? -3.115 14.833 -27.895 1.00 95.75 255 SER A CA 1
ATOM 1886 C C . SER A 1 255 ? -1.694 14.340 -28.195 1.00 95.75 255 SER A C 1
ATOM 1888 O O . SER A 1 255 ? -0.865 15.106 -28.691 1.00 95.75 255 SER A O 1
ATOM 1890 N N . LYS A 1 256 ? -1.409 13.047 -27.979 1.00 96.19 256 LYS A N 1
ATOM 1891 C CA . LYS A 1 256 ? -0.114 12.452 -28.351 1.00 96.19 256 LYS A CA 1
ATOM 1892 C C . LYS A 1 256 ? 0.122 12.475 -29.860 1.00 96.19 256 LYS A C 1
ATOM 1894 O O . LYS A 1 256 ? 1.250 12.727 -30.278 1.00 96.19 256 LYS A O 1
ATOM 1899 N N . ARG A 1 257 ? -0.913 12.239 -30.672 1.00 96.44 257 ARG A N 1
ATOM 1900 C CA . ARG A 1 257 ? -0.805 12.276 -32.137 1.00 96.44 257 ARG A CA 1
ATOM 1901 C C . ARG A 1 257 ? -0.481 13.683 -32.641 1.00 96.44 257 ARG A C 1
ATOM 1903 O O . ARG A 1 257 ? 0.443 13.819 -33.436 1.00 96.44 257 ARG A O 1
ATOM 1910 N N . MET A 1 258 ? -1.150 14.714 -32.118 1.00 94.50 258 MET A N 1
ATOM 1911 C CA . MET A 1 258 ? -0.834 16.111 -32.456 1.00 94.50 258 MET A CA 1
ATOM 1912 C C . MET A 1 258 ? 0.600 16.484 -32.055 1.00 94.50 258 MET A C 1
ATOM 1914 O O . MET A 1 258 ? 1.343 17.042 -32.856 1.00 94.50 258 MET A O 1
ATOM 1918 N N . ALA A 1 259 ? 1.042 16.088 -30.856 1.00 95.56 259 ALA A N 1
ATOM 1919 C CA . ALA A 1 259 ? 2.412 16.346 -30.409 1.00 95.56 259 ALA A CA 1
ATOM 1920 C C . ALA A 1 259 ? 3.473 15.640 -31.279 1.00 95.56 259 ALA A C 1
ATOM 1922 O O . ALA A 1 259 ? 4.545 16.197 -31.525 1.00 95.56 259 ALA A O 1
ATOM 1923 N N . GLN A 1 260 ? 3.190 14.423 -31.757 1.00 94.94 260 GLN A N 1
ATOM 1924 C CA . GLN A 1 260 ? 4.073 13.703 -32.679 1.00 94.94 260 GLN A CA 1
ATOM 1925 C C . GLN A 1 260 ? 4.131 14.359 -34.062 1.00 94.94 260 GLN A C 1
ATOM 1927 O O . GLN A 1 260 ? 5.212 14.436 -34.645 1.00 94.94 260 GLN A O 1
ATOM 1932 N N . GLU A 1 261 ? 3.006 14.857 -34.575 1.00 96.44 261 GLU A N 1
ATOM 1933 C CA . GLU A 1 261 ? 2.953 15.556 -35.862 1.00 96.44 261 GLU A CA 1
ATOM 1934 C C . GLU A 1 261 ? 3.722 16.884 -35.817 1.00 96.44 261 GLU A C 1
ATOM 1936 O O . GLU A 1 261 ? 4.551 17.151 -36.691 1.00 96.44 261 GLU A O 1
ATOM 1941 N N . ASP A 1 262 ? 3.564 17.661 -34.743 1.00 96.31 262 ASP A N 1
ATOM 1942 C CA . ASP A 1 262 ? 4.338 18.887 -34.522 1.00 96.31 262 ASP A CA 1
ATOM 1943 C C . ASP A 1 262 ? 5.841 18.608 -34.390 1.00 96.31 262 ASP A C 1
ATOM 1945 O O . ASP A 1 262 ? 6.674 19.345 -34.929 1.00 96.31 262 ASP A O 1
ATOM 1949 N N . ALA A 1 263 ? 6.218 17.526 -33.701 1.00 96.50 263 ALA A N 1
ATOM 1950 C CA . ALA A 1 263 ? 7.612 17.104 -33.600 1.00 96.50 263 ALA A CA 1
ATOM 1951 C C . ALA A 1 263 ? 8.180 16.683 -34.966 1.00 96.50 263 ALA A C 1
ATOM 1953 O O . ALA A 1 263 ? 9.302 17.067 -35.309 1.00 96.50 263 ALA A O 1
ATOM 1954 N N . ALA A 1 264 ? 7.406 15.950 -35.772 1.00 97.00 264 ALA A N 1
ATOM 1955 C CA . ALA A 1 264 ? 7.798 15.549 -37.120 1.00 97.00 264 ALA A CA 1
ATOM 1956 C C . ALA A 1 264 ? 7.971 16.764 -38.043 1.00 97.00 264 ALA A C 1
ATOM 1958 O O . ALA A 1 264 ? 8.968 16.847 -38.766 1.00 97.00 264 ALA A O 1
ATOM 1959 N N . ARG A 1 265 ? 7.063 17.745 -37.971 1.00 96.75 265 ARG A N 1
ATOM 1960 C CA . ARG A 1 265 ? 7.160 18.995 -38.736 1.00 96.75 265 ARG A CA 1
ATOM 1961 C C . ARG A 1 265 ? 8.415 19.785 -38.365 1.00 96.75 265 ARG A C 1
ATOM 1963 O O . ARG A 1 265 ? 9.170 20.172 -39.255 1.00 96.75 265 ARG A O 1
ATOM 1970 N N . LYS A 1 266 ? 8.702 19.944 -37.068 1.00 96.31 266 LYS A N 1
ATOM 1971 C CA . LYS A 1 266 ? 9.933 20.604 -36.591 1.00 96.31 266 LYS A CA 1
ATOM 1972 C C . LYS A 1 266 ? 11.199 19.866 -37.029 1.00 96.31 266 LYS A C 1
ATOM 1974 O O . LYS A 1 266 ? 12.183 20.501 -37.399 1.00 96.31 266 LYS A O 1
ATOM 1979 N N . ALA A 1 267 ? 11.185 18.533 -37.028 1.00 95.50 267 ALA A N 1
ATOM 1980 C CA . ALA A 1 267 ? 12.317 17.736 -37.499 1.00 95.50 267 ALA A CA 1
ATOM 1981 C C . ALA A 1 267 ? 12.560 17.907 -39.009 1.00 95.50 267 ALA A C 1
ATOM 1983 O O . ALA A 1 267 ? 13.713 18.009 -39.438 1.00 95.50 267 ALA A O 1
ATOM 1984 N N . GLN A 1 268 ? 11.497 17.976 -39.818 1.00 94.06 268 GLN A N 1
ATOM 1985 C CA . GLN A 1 268 ? 11.607 18.244 -41.255 1.00 94.06 268 GLN A CA 1
ATOM 1986 C C . GLN A 1 268 ? 12.130 19.656 -41.536 1.00 94.06 268 GLN A C 1
ATOM 1988 O O . GLN A 1 268 ? 13.028 19.810 -42.363 1.00 94.06 268 GLN A O 1
ATOM 1993 N N . GLU A 1 269 ? 11.645 20.665 -40.811 1.00 94.94 269 GLU A N 1
ATOM 1994 C CA . GLU A 1 269 ? 12.125 22.046 -40.931 1.00 94.94 269 GLU A CA 1
ATOM 1995 C C . GLU A 1 269 ? 13.608 22.165 -40.547 1.00 94.94 269 GLU A C 1
ATOM 1997 O O . GLU A 1 269 ? 14.404 22.729 -41.298 1.00 94.94 269 GLU A O 1
ATOM 2002 N N . ALA A 1 270 ? 14.028 21.530 -39.448 1.00 94.12 270 ALA A N 1
ATOM 2003 C CA . ALA A 1 270 ? 15.434 21.482 -39.048 1.00 94.12 270 ALA A CA 1
ATOM 2004 C C . ALA A 1 270 ? 16.318 20.769 -40.088 1.00 94.12 270 ALA A C 1
ATOM 2006 O O . ALA A 1 270 ? 17.461 21.173 -40.327 1.00 94.12 270 ALA A O 1
ATOM 2007 N N . LYS A 1 271 ? 15.802 19.718 -40.739 1.00 93.62 271 LYS A N 1
ATOM 2008 C CA . LYS A 1 271 ? 16.507 19.016 -41.820 1.00 93.62 271 LYS A CA 1
ATOM 2009 C C . LYS A 1 271 ? 16.634 19.889 -43.072 1.00 93.62 271 LYS A C 1
ATOM 2011 O O . LYS A 1 271 ? 17.712 19.923 -43.662 1.00 93.62 271 LYS A O 1
ATOM 2016 N N . ALA A 1 272 ? 15.583 20.620 -43.444 1.00 91.38 272 ALA A N 1
ATOM 2017 C CA . ALA A 1 272 ? 15.608 21.568 -44.558 1.00 91.38 272 ALA A CA 1
ATOM 2018 C C . ALA A 1 272 ? 16.586 22.726 -44.296 1.00 91.38 272 ALA A C 1
ATOM 2020 O O . ALA A 1 272 ? 17.408 23.040 -45.156 1.00 91.38 272 ALA A O 1
ATOM 2021 N N . ALA A 1 273 ? 16.587 23.286 -43.082 1.00 91.12 273 ALA A N 1
ATOM 2022 C CA . ALA A 1 273 ? 17.538 24.318 -42.672 1.00 91.12 273 ALA A CA 1
ATOM 2023 C C . ALA A 1 273 ? 18.992 23.814 -42.703 1.00 91.12 273 ALA A C 1
ATOM 2025 O O . ALA A 1 273 ? 19.881 24.523 -43.172 1.00 91.12 273 ALA A O 1
ATOM 2026 N N . ARG A 1 274 ? 19.248 22.567 -42.277 1.00 90.69 274 ARG A N 1
ATOM 2027 C CA . ARG A 1 274 ? 20.579 21.939 -42.386 1.00 90.69 274 ARG A CA 1
ATOM 2028 C C . ARG A 1 274 ? 21.036 21.751 -43.832 1.00 90.69 274 ARG A C 1
ATOM 2030 O O . ARG A 1 274 ? 22.210 21.971 -44.114 1.00 90.69 274 ARG A O 1
ATOM 2037 N N . LEU A 1 275 ? 20.138 21.351 -44.732 1.00 86.31 275 LEU A N 1
ATOM 2038 C CA . LEU A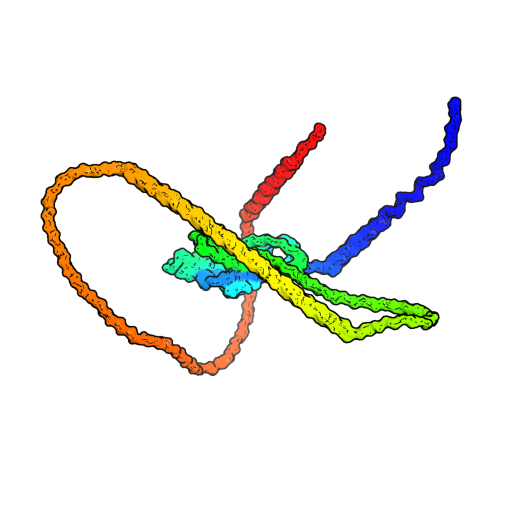 1 275 ? 20.441 21.216 -46.161 1.00 86.31 275 LEU A CA 1
ATOM 2039 C C . LEU A 1 275 ? 20.742 22.576 -46.804 1.00 86.31 275 LEU A C 1
ATOM 2041 O O . LEU A 1 275 ? 21.705 22.682 -47.559 1.00 86.31 275 LEU A O 1
ATOM 2045 N N . ALA A 1 276 ? 19.989 23.621 -46.452 1.00 84.19 276 ALA A N 1
ATOM 2046 C CA . ALA A 1 276 ? 20.252 24.985 -46.910 1.00 84.19 276 ALA A CA 1
ATOM 2047 C C . ALA A 1 276 ? 21.587 25.536 -46.372 1.00 84.19 276 ALA A C 1
ATOM 2049 O O . ALA A 1 276 ? 22.346 26.154 -47.115 1.00 84.19 276 ALA A O 1
ATOM 2050 N N . ALA A 1 277 ? 21.915 25.264 -45.105 1.00 84.44 277 ALA A N 1
ATOM 2051 C CA . ALA A 1 277 ? 23.166 25.700 -44.483 1.00 84.44 277 ALA A CA 1
ATOM 2052 C C . ALA A 1 277 ? 24.409 24.955 -45.004 1.00 84.44 277 ALA A C 1
ATOM 2054 O O . ALA A 1 277 ? 25.511 25.493 -44.939 1.00 84.44 277 ALA A O 1
ATOM 2055 N N . GLN A 1 278 ? 24.259 23.733 -45.531 1.00 80.62 278 GLN A N 1
ATOM 2056 C CA . GLN A 1 278 ? 25.386 22.960 -46.065 1.00 80.62 278 GLN A CA 1
ATOM 2057 C C . GLN A 1 278 ? 25.918 23.453 -47.414 1.00 80.62 278 GLN A C 1
ATOM 2059 O O . GLN A 1 278 ? 26.947 22.935 -47.839 1.00 80.62 278 GLN A O 1
ATOM 2064 N N . GLY A 1 279 ? 25.286 24.443 -48.063 1.00 66.62 279 GLY A N 1
ATOM 2065 C CA . GLY A 1 279 ? 25.931 25.306 -49.065 1.00 66.62 279 GLY A CA 1
ATOM 2066 C C . GLY A 1 279 ? 26.764 24.602 -50.145 1.00 66.62 279 GLY A C 1
ATOM 2067 O O . GLY A 1 279 ? 27.733 25.177 -50.638 1.00 66.62 279 GLY A O 1
ATOM 2068 N N . LYS A 1 280 ? 26.441 23.355 -50.507 1.00 53.47 280 LYS A N 1
ATOM 2069 C CA . LYS A 1 280 ? 27.178 22.617 -51.528 1.00 53.47 280 LYS A CA 1
ATOM 2070 C C . LYS A 1 280 ? 26.554 22.957 -52.870 1.00 53.47 280 LYS A C 1
ATOM 2072 O O . LYS A 1 280 ? 25.608 22.308 -53.309 1.00 53.47 280 LYS A O 1
ATOM 2077 N N . LEU A 1 281 ? 27.075 24.021 -53.482 1.00 57.19 281 LEU A N 1
ATOM 2078 C CA . LEU A 1 281 ? 26.911 24.279 -54.909 1.00 57.19 281 LEU A CA 1
ATOM 2079 C C . LEU A 1 281 ? 27.108 22.954 -55.665 1.00 57.19 281 LEU A C 1
ATOM 2081 O O . LEU A 1 281 ? 28.089 22.251 -55.384 1.00 57.19 281 LEU A O 1
ATOM 2085 N N . PRO A 1 282 ? 26.193 22.577 -56.578 1.00 60.69 282 PRO A N 1
ATOM 2086 C CA . PRO A 1 282 ? 26.447 21.447 -57.454 1.00 60.69 282 PRO A CA 1
ATOM 2087 C C . PRO A 1 282 ? 27.781 21.709 -58.168 1.00 60.69 282 PRO A C 1
ATOM 2089 O O . PRO A 1 282 ? 27.991 22.828 -58.651 1.00 60.69 282 PRO A O 1
ATOM 2092 N N . PRO A 1 283 ? 28.718 20.742 -58.188 1.00 62.22 283 PRO A N 1
ATOM 2093 C CA . PRO A 1 283 ? 29.935 20.913 -58.964 1.00 62.22 283 PRO A CA 1
ATOM 2094 C C . PRO A 1 283 ? 29.540 21.172 -60.427 1.00 62.22 283 PRO A C 1
ATOM 2096 O O . PRO A 1 283 ? 28.574 20.562 -60.901 1.00 62.22 283 PRO A O 1
ATOM 2099 N N . PRO A 1 284 ? 30.232 22.080 -61.139 1.00 59.50 284 PRO A N 1
ATOM 2100 C CA . PRO A 1 284 ? 29.979 22.278 -62.559 1.00 59.50 284 PRO A CA 1
ATOM 2101 C C . PRO A 1 284 ? 30.136 20.937 -63.294 1.00 59.50 284 PRO A C 1
ATOM 2103 O O . PRO A 1 284 ? 30.946 20.110 -62.861 1.00 59.50 284 PRO A O 1
ATOM 2106 N N . PRO A 1 285 ? 29.362 20.695 -64.367 1.00 54.22 285 PRO A N 1
ATOM 2107 C CA . PRO A 1 285 ? 29.451 19.459 -65.130 1.00 54.22 285 PRO A CA 1
ATOM 2108 C C . PRO A 1 285 ? 30.882 19.318 -65.648 1.00 54.22 285 PRO A C 1
ATOM 2110 O O . PRO A 1 285 ? 31.344 20.105 -66.469 1.00 54.22 285 PRO A O 1
ATOM 2113 N N . VAL A 1 286 ? 31.606 18.347 -65.099 1.00 55.06 286 VAL A N 1
ATOM 2114 C CA . VAL A 1 286 ? 32.925 17.979 -65.594 1.00 55.06 286 VAL A CA 1
ATOM 2115 C C . VAL A 1 286 ? 32.681 17.050 -66.775 1.00 55.06 286 VAL A C 1
ATOM 2117 O O . VAL A 1 286 ? 32.285 15.901 -66.587 1.00 55.06 286 VAL A O 1
ATOM 2120 N N . ASP A 1 287 ? 32.886 17.573 -67.983 1.00 59.69 287 ASP A N 1
ATOM 2121 C CA . ASP A 1 287 ? 33.055 16.779 -69.197 1.00 59.69 287 ASP A CA 1
ATOM 2122 C C . ASP A 1 287 ? 34.190 15.773 -68.978 1.00 59.69 287 ASP A C 1
ATOM 2124 O O . ASP A 1 287 ? 35.360 16.147 -68.868 1.00 59.69 287 ASP A O 1
ATOM 2128 N N . LEU A 1 288 ? 33.850 14.487 -68.910 1.00 52.66 288 LEU A N 1
ATOM 2129 C CA . LEU A 1 288 ? 34.814 13.397 -69.005 1.00 52.66 288 LEU A CA 1
ATOM 2130 C C . LEU A 1 288 ? 34.278 12.284 -69.917 1.00 52.66 288 LEU A C 1
ATOM 2132 O O . LEU A 1 288 ? 33.068 12.070 -70.011 1.00 52.66 288 LEU A O 1
ATOM 2136 N N . PRO A 1 289 ? 35.192 11.616 -70.638 1.00 52.50 289 PRO A N 1
ATOM 2137 C CA . PRO A 1 289 ? 34.919 10.984 -71.916 1.00 52.50 289 PRO A CA 1
ATOM 2138 C C . PRO A 1 289 ? 34.303 9.593 -71.779 1.00 52.50 289 PRO A C 1
ATOM 2140 O O . PRO A 1 289 ? 34.515 8.880 -70.798 1.00 52.50 289 PRO A O 1
ATOM 2143 N N . LEU A 1 290 ? 33.600 9.212 -72.850 1.00 52.41 290 LEU A N 1
ATOM 2144 C CA . LEU A 1 290 ? 33.168 7.860 -73.193 1.00 52.41 290 LEU A CA 1
ATOM 2145 C C . LEU A 1 290 ? 34.151 6.788 -72.698 1.00 52.41 290 LEU A C 1
ATOM 2147 O O . LEU A 1 290 ? 35.251 6.646 -73.234 1.00 52.41 290 LEU A O 1
ATOM 2151 N N . LYS A 1 291 ? 33.709 5.981 -71.728 1.00 46.62 291 LYS A N 1
ATOM 2152 C CA . LYS A 1 291 ? 34.297 4.672 -71.461 1.00 46.62 291 LYS A CA 1
ATOM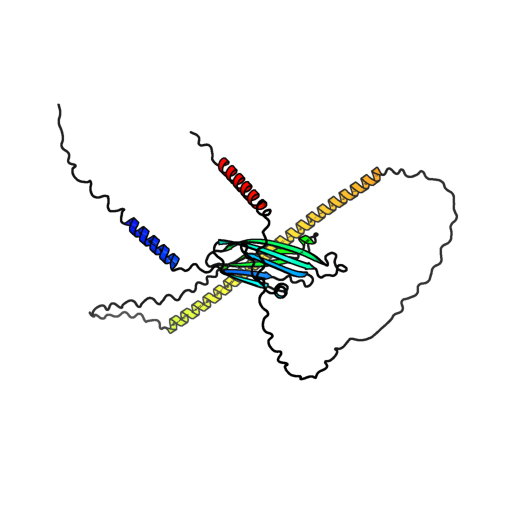 2153 C C . LYS A 1 291 ? 33.239 3.594 -71.678 1.00 46.62 291 LYS A C 1
ATOM 2155 O O . LYS A 1 291 ? 32.170 3.598 -71.079 1.00 46.62 291 LYS A O 1
ATOM 2160 N N . THR A 1 292 ? 33.585 2.759 -72.642 1.00 54.41 292 THR A N 1
ATOM 2161 C CA . THR A 1 292 ? 32.927 1.604 -73.244 1.00 54.41 292 THR A CA 1
ATOM 2162 C C . THR A 1 292 ? 32.250 0.659 -72.235 1.00 54.41 292 THR A C 1
ATOM 2164 O O . THR A 1 292 ? 32.794 0.462 -71.148 1.00 54.41 292 THR A O 1
ATOM 2167 N N . PRO A 1 293 ? 31.102 0.049 -72.596 1.00 52.31 293 PRO A N 1
ATOM 2168 C CA . PRO A 1 293 ? 30.354 -0.883 -71.751 1.00 52.31 293 PRO A CA 1
ATOM 2169 C C . PRO A 1 293 ? 31.062 -2.237 -71.589 1.00 52.31 293 PRO A C 1
ATOM 2171 O O . PRO A 1 293 ? 31.524 -2.828 -72.564 1.00 52.31 293 PRO A O 1
ATOM 2174 N N . GLU A 1 294 ? 31.093 -2.737 -70.354 1.00 53.66 294 GLU A N 1
ATOM 2175 C CA . GLU A 1 294 ? 31.527 -4.091 -69.988 1.00 53.66 294 GLU A CA 1
ATOM 2176 C C . GLU A 1 294 ? 30.280 -4.999 -69.823 1.00 53.66 294 GLU A C 1
ATOM 2178 O O . GLU A 1 294 ? 29.258 -4.528 -69.313 1.00 53.66 294 GLU A O 1
ATOM 2183 N N . PRO A 1 295 ? 30.300 -6.253 -70.323 1.00 67.62 295 PRO A N 1
ATOM 2184 C CA . PRO A 1 295 ? 29.109 -7.097 -70.478 1.00 67.62 295 PRO A CA 1
ATOM 2185 C C . PRO A 1 295 ? 28.575 -7.704 -69.161 1.00 67.62 295 PRO A C 1
ATOM 2187 O O . PRO A 1 295 ? 29.306 -7.806 -68.176 1.00 67.62 295 PRO A O 1
ATOM 2190 N N . PRO A 1 296 ? 27.298 -8.143 -69.142 1.00 66.00 296 PRO A N 1
ATOM 2191 C CA . PRO A 1 296 ? 26.631 -8.657 -67.945 1.00 66.00 296 PRO A CA 1
ATOM 2192 C C . PRO A 1 296 ? 27.179 -10.028 -67.500 1.00 66.00 296 PRO A C 1
ATOM 2194 O O . PRO A 1 296 ? 27.373 -10.908 -68.344 1.00 66.00 296 PRO A O 1
ATOM 2197 N N . PRO A 1 297 ? 27.376 -10.267 -66.187 1.00 64.69 297 PRO A N 1
ATOM 2198 C CA . PRO A 1 297 ? 27.662 -11.599 -65.677 1.00 64.69 297 PRO A CA 1
ATOM 2199 C C . PRO A 1 297 ? 26.406 -12.475 -65.719 1.00 64.69 297 PRO A C 1
ATOM 2201 O O . PRO A 1 297 ? 25.319 -12.082 -65.295 1.00 64.69 297 PRO A O 1
ATOM 2204 N N . ALA A 1 298 ? 26.614 -13.672 -66.257 1.00 57.16 298 ALA A N 1
ATOM 2205 C CA . ALA A 1 298 ? 25.633 -14.699 -66.538 1.00 57.16 298 ALA A CA 1
ATOM 2206 C C . ALA A 1 298 ? 24.777 -15.118 -65.332 1.00 57.16 298 ALA A C 1
ATOM 2208 O O . ALA A 1 298 ? 25.248 -15.268 -64.202 1.00 57.16 298 ALA A O 1
ATOM 2209 N N . GLU A 1 299 ? 23.516 -15.378 -65.662 1.00 51.69 299 GLU A N 1
ATOM 2210 C CA . GLU A 1 299 ? 22.504 -16.083 -64.889 1.00 51.69 299 GLU A CA 1
ATOM 2211 C C . GLU A 1 299 ? 23.068 -17.381 -64.287 1.00 51.69 299 GLU A C 1
ATOM 2213 O O . GLU A 1 299 ? 23.587 -18.243 -65.000 1.00 51.69 299 GLU A O 1
ATOM 2218 N N . LYS A 1 300 ? 22.940 -17.545 -62.964 1.00 58.78 300 LYS A N 1
ATOM 2219 C CA . LYS A 1 300 ? 23.045 -18.860 -62.323 1.00 58.78 300 LYS A CA 1
ATOM 2220 C C . LYS A 1 300 ? 21.637 -19.435 -62.110 1.00 58.78 300 LYS A C 1
ATOM 2222 O O . LYS A 1 300 ? 20.797 -18.727 -61.553 1.00 58.78 300 LYS A O 1
ATOM 2227 N N . PRO A 1 301 ? 21.378 -20.684 -62.544 1.00 61.59 301 PRO A N 1
ATOM 2228 C CA . PRO A 1 301 ? 20.060 -21.308 -62.482 1.00 61.59 301 PRO A CA 1
ATOM 2229 C C . PRO A 1 301 ? 19.529 -21.563 -61.070 1.00 61.59 301 PRO A C 1
ATOM 2231 O O . PRO A 1 301 ? 20.262 -21.903 -60.145 1.00 61.59 301 PRO A O 1
ATOM 2234 N N . VAL A 1 302 ? 18.208 -21.444 -60.990 1.00 54.00 302 VAL A N 1
ATOM 2235 C CA . VAL A 1 302 ? 17.302 -21.867 -59.922 1.00 54.00 302 VAL A CA 1
ATOM 2236 C C . VAL A 1 302 ? 17.440 -23.374 -59.663 1.00 54.00 302 VAL A C 1
ATOM 2238 O O . VAL A 1 302 ? 17.182 -24.170 -60.563 1.00 54.00 302 VAL A O 1
ATOM 2241 N N . GLU A 1 303 ? 17.769 -23.766 -58.429 1.00 53.06 303 GLU A N 1
ATOM 2242 C CA . GLU A 1 303 ? 17.519 -25.122 -57.918 1.00 53.06 303 GLU A CA 1
ATOM 2243 C C . GLU A 1 303 ? 16.248 -25.123 -57.038 1.00 53.06 303 GLU A C 1
ATOM 2245 O O . GLU A 1 303 ? 16.092 -24.243 -56.186 1.00 53.06 303 GLU A O 1
ATOM 2250 N N . PRO A 1 304 ? 15.307 -26.063 -57.253 1.00 65.62 304 PRO A N 1
ATOM 2251 C CA . PRO A 1 304 ? 14.042 -26.143 -56.522 1.00 65.62 304 PRO A CA 1
ATOM 2252 C C . PRO A 1 304 ? 14.178 -26.789 -55.125 1.00 65.62 304 PRO A C 1
ATOM 2254 O O . PRO A 1 304 ? 15.112 -27.551 -54.874 1.00 65.62 304 PRO A O 1
ATOM 2257 N N . PRO A 1 305 ? 13.221 -26.526 -54.210 1.00 61.97 305 PRO A N 1
ATOM 2258 C CA . PRO A 1 305 ? 13.277 -26.989 -52.827 1.00 61.97 305 PRO A CA 1
ATOM 2259 C C . PRO A 1 305 ? 13.030 -28.498 -52.721 1.00 61.97 305 PRO A C 1
ATOM 2261 O O . PRO A 1 305 ? 12.001 -29.011 -53.164 1.00 61.97 305 PRO A O 1
ATOM 2264 N N . VAL A 1 306 ? 13.959 -29.204 -52.077 1.00 54.66 306 VAL A N 1
ATOM 2265 C CA . VAL A 1 306 ? 13.796 -30.615 -51.726 1.00 54.66 306 VAL A CA 1
ATOM 2266 C C . VAL A 1 306 ? 12.947 -30.706 -50.461 1.00 54.66 306 VAL A C 1
ATOM 2268 O O . VAL A 1 306 ? 13.323 -30.220 -49.395 1.00 54.66 306 VAL A O 1
ATOM 2271 N N . ALA A 1 307 ? 11.783 -31.331 -50.604 1.00 49.88 307 ALA A N 1
ATOM 2272 C CA . ALA A 1 307 ? 10.939 -31.767 -49.509 1.00 49.88 307 ALA A CA 1
ATOM 2273 C C . ALA A 1 307 ? 11.687 -32.798 -48.648 1.00 49.88 307 ALA A C 1
ATOM 2275 O O . ALA A 1 307 ? 12.005 -33.887 -49.120 1.00 49.88 307 ALA A O 1
ATOM 2276 N N . ALA A 1 308 ? 11.928 -32.471 -47.379 1.00 49.72 308 ALA A N 1
ATOM 2277 C CA . ALA A 1 308 ? 12.276 -33.448 -46.356 1.00 49.72 308 ALA A CA 1
ATOM 2278 C C . ALA A 1 308 ? 11.064 -33.634 -45.440 1.00 49.72 308 ALA A C 1
ATOM 2280 O O . ALA A 1 308 ? 10.833 -32.886 -44.493 1.00 49.72 308 ALA A O 1
ATOM 2281 N N . VAL A 1 309 ? 10.273 -34.642 -45.791 1.00 48.38 309 VAL A N 1
ATOM 2282 C CA . VAL A 1 309 ? 9.388 -35.356 -44.877 1.00 48.38 309 VAL A CA 1
ATOM 2283 C C . VAL A 1 309 ? 10.284 -36.040 -43.844 1.00 48.38 309 VAL A C 1
ATOM 2285 O O . VAL A 1 309 ? 11.074 -36.904 -44.214 1.00 48.38 309 VAL A O 1
ATOM 2288 N N . VAL A 1 310 ? 10.171 -35.670 -42.568 1.00 53.09 310 VAL A N 1
ATOM 2289 C CA . VAL A 1 310 ? 10.587 -36.539 -41.458 1.00 53.09 310 VAL A CA 1
ATOM 2290 C C . VAL A 1 310 ? 9.433 -36.615 -40.473 1.00 53.09 310 VAL A C 1
ATOM 2292 O O . VAL A 1 310 ? 9.201 -35.738 -39.645 1.00 53.09 310 VAL A O 1
ATOM 2295 N N . ASP A 1 311 ? 8.684 -37.683 -40.690 1.00 48.38 311 ASP A N 1
ATOM 2296 C CA . ASP A 1 311 ? 7.800 -38.375 -39.775 1.00 48.38 311 ASP A CA 1
ATOM 2297 C C . ASP A 1 311 ? 8.618 -39.011 -38.634 1.00 48.38 311 ASP A C 1
ATOM 2299 O O . ASP A 1 311 ? 9.601 -39.704 -38.895 1.00 48.38 311 ASP A O 1
ATOM 2303 N N . ALA A 1 312 ? 8.235 -38.704 -37.391 1.00 43.66 312 ALA A N 1
ATOM 2304 C CA . ALA A 1 312 ? 8.524 -39.390 -36.120 1.00 43.66 312 ALA A CA 1
ATOM 2305 C C . ALA A 1 312 ? 8.082 -38.413 -35.011 1.00 43.66 312 ALA A C 1
ATOM 2307 O O . ALA A 1 312 ? 8.752 -37.425 -34.740 1.00 43.66 312 ALA A O 1
ATOM 2308 N N . GLY A 1 313 ? 6.881 -38.509 -34.453 1.00 42.31 313 GLY A N 1
ATOM 2309 C CA . GLY A 1 313 ? 6.518 -39.549 -33.494 1.00 42.31 313 GLY A CA 1
ATOM 2310 C C . GLY A 1 313 ? 6.414 -38.904 -32.093 1.00 42.31 313 GLY A C 1
ATOM 2311 O O . GLY A 1 313 ? 7.369 -38.258 -31.666 1.00 42.31 313 GLY A O 1
ATOM 2312 N N . PRO A 1 314 ? 5.272 -39.002 -31.387 1.00 56.28 314 PRO A N 1
ATOM 2313 C CA . PRO A 1 314 ? 5.063 -38.344 -30.095 1.00 56.28 314 PRO A CA 1
ATOM 2314 C C . PRO A 1 314 ? 5.810 -39.068 -28.963 1.00 56.28 314 PRO A C 1
ATOM 2316 O O . PRO A 1 314 ? 5.799 -40.300 -28.937 1.00 56.28 314 PRO A O 1
ATOM 2319 N N . PRO A 1 315 ? 6.415 -38.363 -27.987 1.00 58.19 315 PRO A N 1
ATOM 2320 C CA . PRO A 1 315 ? 6.910 -39.024 -26.791 1.00 58.19 315 PRO A CA 1
ATOM 2321 C C . PRO A 1 315 ? 5.739 -39.332 -25.849 1.00 58.19 315 PRO A C 1
ATOM 2323 O O . PRO A 1 315 ? 5.207 -38.454 -25.168 1.00 58.19 315 PRO A O 1
ATOM 2326 N N . GLU A 1 316 ? 5.337 -40.600 -25.834 1.00 52.78 316 GLU A N 1
ATOM 2327 C CA . GLU A 1 316 ? 4.562 -41.205 -24.751 1.00 52.78 316 GLU A CA 1
ATOM 2328 C C . GLU A 1 316 ? 5.388 -41.313 -23.446 1.00 52.78 316 GLU A C 1
ATOM 2330 O O . GLU A 1 316 ? 6.622 -41.239 -23.470 1.00 52.78 316 GLU A O 1
ATOM 2335 N N . PRO A 1 317 ? 4.711 -41.433 -22.288 1.00 54.38 317 PRO A N 1
ATOM 2336 C CA . PRO A 1 317 ? 5.267 -41.146 -20.969 1.00 54.38 317 PRO A CA 1
ATOM 2337 C C . PRO A 1 317 ? 6.134 -42.285 -20.421 1.00 54.38 317 PRO A C 1
ATOM 2339 O O . PRO A 1 317 ? 5.754 -43.455 -20.446 1.00 54.38 317 PRO A O 1
ATOM 2342 N N . VAL A 1 318 ? 7.285 -41.930 -19.845 1.00 53.22 318 VAL A N 1
ATOM 2343 C CA . VAL A 1 318 ? 8.147 -42.885 -19.141 1.00 53.22 318 VAL A CA 1
ATOM 2344 C C . VAL A 1 318 ? 7.513 -43.270 -17.809 1.00 53.22 318 VAL A C 1
ATOM 2346 O O . VAL A 1 318 ? 7.242 -42.434 -16.945 1.00 53.22 318 VAL A O 1
ATOM 2349 N N . ALA A 1 319 ? 7.297 -44.573 -17.685 1.00 45.59 319 ALA A N 1
ATOM 2350 C CA . ALA A 1 319 ? 6.846 -45.267 -16.504 1.00 45.59 319 ALA A CA 1
ATOM 2351 C C . ALA A 1 319 ? 7.871 -45.232 -15.355 1.00 45.59 319 ALA A C 1
ATOM 2353 O O . ALA A 1 319 ? 9.085 -45.279 -15.541 1.00 45.59 319 ALA A O 1
ATOM 2354 N N . VAL A 1 320 ? 7.284 -45.197 -14.163 1.00 49.22 320 VAL A N 1
ATOM 2355 C CA . VAL A 1 320 ? 7.734 -45.668 -12.847 1.00 49.22 320 VAL A CA 1
ATOM 2356 C C . VAL A 1 320 ? 8.833 -46.746 -12.889 1.00 49.22 320 VAL A C 1
ATOM 2358 O O . VAL A 1 320 ? 8.721 -47.708 -13.649 1.00 49.22 320 VAL A O 1
ATOM 2361 N N . PRO A 1 321 ? 9.779 -46.701 -11.937 1.00 56.94 321 PRO A N 1
ATOM 2362 C CA . PRO A 1 321 ? 10.156 -47.919 -11.229 1.00 56.94 321 PRO A CA 1
ATOM 2363 C C . PRO A 1 321 ? 9.756 -47.845 -9.750 1.00 56.94 321 PRO A C 1
ATOM 2365 O O . PRO A 1 321 ? 10.061 -46.891 -9.034 1.00 56.94 321 PRO A O 1
ATOM 2368 N N . ALA A 1 322 ? 9.006 -48.863 -9.334 1.00 46.62 322 ALA A N 1
ATOM 2369 C CA . ALA A 1 322 ? 8.700 -49.186 -7.952 1.00 46.62 322 ALA A CA 1
ATOM 2370 C C . ALA A 1 322 ? 9.897 -49.871 -7.272 1.00 46.62 322 ALA A C 1
ATOM 2372 O O . ALA A 1 322 ? 10.669 -50.534 -7.960 1.00 46.62 322 ALA A O 1
ATOM 2373 N N . GLU A 1 323 ? 9.921 -49.769 -5.933 1.00 42.19 323 GLU A N 1
ATOM 2374 C CA . GLU A 1 323 ? 10.584 -50.670 -4.966 1.00 42.19 323 GLU A CA 1
ATOM 2375 C C . GLU A 1 323 ? 12.128 -50.711 -5.043 1.00 42.19 323 GLU A C 1
ATOM 2377 O O . GLU A 1 323 ? 12.726 -50.866 -6.094 1.00 42.19 323 GLU A O 1
ATOM 2382 N N . VAL A 1 324 ? 12.910 -50.539 -3.977 1.00 40.12 324 VAL A N 1
ATOM 2383 C CA . VAL A 1 324 ? 12.913 -51.151 -2.639 1.00 40.12 324 VAL A CA 1
ATOM 2384 C C . VAL A 1 324 ? 13.877 -50.292 -1.793 1.00 40.12 324 VAL A C 1
ATOM 2386 O O . VAL A 1 324 ? 14.913 -49.903 -2.323 1.00 40.12 324 VAL A O 1
ATOM 2389 N N . ASP A 1 325 ? 13.585 -49.986 -0.524 1.00 40.59 325 ASP A N 1
ATOM 2390 C CA . ASP A 1 325 ? 14.441 -50.422 0.600 1.00 40.59 325 ASP A CA 1
ATOM 2391 C C . ASP A 1 325 ? 13.914 -49.944 1.960 1.00 40.59 325 ASP A C 1
ATOM 2393 O O . ASP A 1 325 ? 13.602 -48.773 2.186 1.00 40.59 325 ASP A O 1
ATOM 2397 N N . ALA A 1 326 ? 13.806 -50.911 2.863 1.00 44.28 326 ALA A N 1
ATOM 2398 C CA . ALA A 1 326 ? 13.391 -50.770 4.241 1.00 44.28 326 ALA A CA 1
ATOM 2399 C C . ALA A 1 326 ? 14.648 -50.830 5.116 1.00 44.28 326 ALA A C 1
ATOM 2401 O O . ALA A 1 326 ? 15.315 -51.858 5.160 1.00 44.28 326 ALA A O 1
ATOM 2402 N N . GLY A 1 327 ? 14.952 -49.763 5.858 1.00 36.47 327 GLY A N 1
ATOM 2403 C CA . GLY A 1 327 ? 16.169 -49.730 6.671 1.00 36.47 327 GLY A CA 1
ATOM 2404 C C . GLY A 1 327 ? 16.172 -48.679 7.777 1.00 36.47 327 GLY A C 1
ATOM 2405 O O . GLY A 1 327 ? 16.709 -47.601 7.592 1.00 36.47 327 GLY A O 1
ATOM 2406 N N . ALA A 1 328 ? 15.584 -49.058 8.916 1.00 41.97 328 ALA A N 1
ATOM 2407 C CA . ALA A 1 328 ? 15.920 -48.724 10.309 1.00 41.97 328 ALA A CA 1
ATOM 2408 C C . ALA A 1 328 ? 16.206 -47.259 10.767 1.00 41.97 328 ALA A C 1
ATOM 2410 O O . ALA A 1 328 ? 17.033 -46.549 10.199 1.00 41.97 328 ALA A O 1
ATOM 2411 N N . PRO A 1 329 ? 15.628 -46.836 11.915 1.00 48.75 329 PRO A N 1
ATOM 2412 C CA . PRO A 1 329 ? 15.903 -45.542 12.533 1.00 48.75 329 PRO A CA 1
ATOM 2413 C C . PRO A 1 329 ? 17.230 -45.561 13.309 1.00 48.75 329 PRO A C 1
ATOM 2415 O O . PRO A 1 329 ? 17.394 -46.322 14.264 1.00 48.75 329 PRO A O 1
ATOM 2418 N N . VAL A 1 330 ? 18.163 -44.677 12.950 1.00 44.91 330 VAL A N 1
ATOM 2419 C CA . VAL A 1 330 ? 19.343 -44.394 13.779 1.00 44.91 330 VAL A CA 1
ATOM 2420 C C . VAL A 1 330 ? 18.996 -43.251 14.727 1.00 44.91 330 VAL A C 1
ATOM 2422 O O . VAL A 1 330 ? 18.842 -42.097 14.332 1.00 44.91 330 VAL A O 1
ATOM 2425 N N . VAL A 1 331 ? 18.864 -43.607 16.002 1.00 48.25 331 VAL A N 1
ATOM 2426 C CA . VAL A 1 331 ? 18.859 -42.699 17.147 1.00 48.25 331 VAL A CA 1
ATOM 2427 C C . VAL A 1 331 ? 20.255 -42.078 17.248 1.00 48.25 331 VAL A C 1
ATOM 2429 O O . VAL A 1 331 ? 21.193 -42.738 17.689 1.00 48.25 331 VAL A O 1
ATOM 2432 N N . ALA A 1 332 ? 20.408 -40.826 16.816 1.00 44.22 332 ALA A N 1
ATOM 2433 C CA . ALA A 1 332 ? 21.609 -40.041 17.079 1.00 44.22 332 ALA A CA 1
ATOM 2434 C C . ALA A 1 332 ? 21.405 -39.231 18.364 1.00 44.22 332 ALA A C 1
ATOM 2436 O O . ALA A 1 332 ? 20.454 -38.462 18.504 1.00 44.22 332 ALA A O 1
ATOM 2437 N N . ALA A 1 333 ? 22.290 -39.500 19.317 1.00 46.69 333 ALA A N 1
ATOM 2438 C CA . ALA A 1 333 ? 22.311 -38.964 20.660 1.00 46.69 333 ALA A CA 1
ATOM 2439 C C . ALA A 1 333 ? 22.466 -37.437 20.691 1.00 46.69 333 ALA A C 1
ATOM 2441 O O . ALA A 1 333 ? 23.190 -36.844 19.896 1.00 46.69 333 ALA A O 1
ATOM 2442 N N . ALA A 1 334 ? 21.792 -36.837 21.670 1.00 42.50 334 ALA A N 1
ATOM 2443 C CA . ALA A 1 334 ? 21.916 -35.442 22.047 1.00 42.50 334 ALA A CA 1
ATOM 2444 C C . ALA A 1 334 ? 23.361 -35.104 22.450 1.00 42.50 334 ALA A C 1
ATOM 2446 O O . ALA A 1 334 ? 23.904 -35.671 23.400 1.00 42.50 334 ALA A O 1
ATOM 2447 N N . GLU A 1 335 ? 23.953 -34.148 21.741 1.00 51.72 335 GLU A N 1
ATOM 2448 C CA . GLU A 1 335 ? 25.197 -33.484 22.119 1.00 51.72 335 GLU A CA 1
ATOM 2449 C C . GLU A 1 335 ? 24.868 -32.342 23.109 1.00 51.72 335 GLU A C 1
ATOM 2451 O O . GLU A 1 335 ? 23.937 -31.567 22.859 1.00 51.72 335 GLU A O 1
ATOM 2456 N N . PRO A 1 336 ? 25.548 -32.243 24.266 1.00 63.94 336 PRO A N 1
ATOM 2457 C CA . PRO A 1 336 ? 25.278 -31.204 25.258 1.00 63.94 336 PRO A CA 1
ATOM 2458 C C . PRO A 1 336 ? 25.713 -29.809 24.761 1.00 63.94 336 PRO A C 1
ATOM 2460 O O . PRO A 1 336 ? 26.737 -29.688 24.088 1.00 63.94 336 PRO A O 1
ATOM 2463 N N . PRO A 1 337 ? 24.979 -28.733 25.110 1.00 63.19 337 PRO A N 1
ATOM 2464 C CA . PRO A 1 337 ? 25.272 -27.388 24.627 1.00 63.19 337 PRO A CA 1
ATOM 2465 C C . PRO A 1 337 ? 26.590 -26.844 25.198 1.00 63.19 337 PRO A C 1
ATOM 2467 O O . PRO A 1 337 ? 26.811 -26.837 26.411 1.00 63.19 337 PRO A O 1
ATOM 2470 N N . ALA A 1 338 ? 27.442 -26.343 24.302 1.00 63.16 338 ALA A N 1
ATOM 2471 C CA . ALA A 1 338 ? 28.657 -25.609 24.630 1.00 63.16 338 ALA A CA 1
ATOM 2472 C C . ALA A 1 338 ? 28.347 -24.285 25.371 1.00 63.16 338 ALA A C 1
ATOM 2474 O O . ALA A 1 338 ? 27.305 -23.667 25.131 1.00 63.16 338 ALA A O 1
ATOM 2475 N N . PRO A 1 339 ? 29.241 -23.828 26.269 1.00 64.19 339 PRO A N 1
ATOM 2476 C CA . PRO A 1 339 ? 29.022 -22.649 27.099 1.00 64.19 339 PRO A CA 1
ATOM 2477 C C . PRO A 1 339 ? 28.956 -21.349 26.285 1.00 64.19 339 PRO A C 1
ATOM 2479 O O . PRO A 1 339 ? 29.784 -21.073 25.418 1.00 64.19 339 PRO A O 1
ATOM 2482 N N . VAL A 1 340 ? 27.952 -20.545 26.634 1.00 62.97 340 VAL A N 1
ATOM 2483 C CA . VAL A 1 340 ? 27.643 -19.207 26.121 1.00 62.97 340 VAL A CA 1
ATOM 2484 C C . VAL A 1 340 ? 28.856 -18.279 26.247 1.00 62.97 340 VAL A C 1
ATOM 2486 O O . VAL A 1 340 ? 29.340 -18.017 27.348 1.00 62.97 340 VAL A O 1
ATOM 2489 N N . ALA A 1 341 ? 29.325 -17.752 25.114 1.00 62.81 341 ALA A N 1
ATOM 2490 C CA . ALA A 1 341 ? 30.297 -16.666 25.076 1.00 62.81 341 ALA A CA 1
ATOM 2491 C C . ALA A 1 341 ? 29.661 -15.348 25.581 1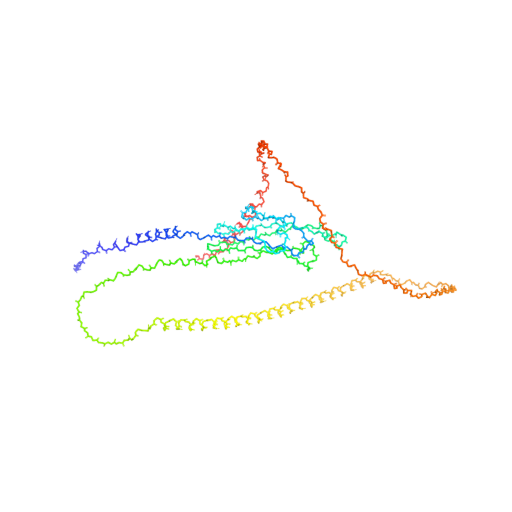.00 62.81 341 ALA A C 1
ATOM 2493 O O . ALA A 1 341 ? 28.489 -15.087 25.294 1.00 62.81 341 ALA A O 1
ATOM 2494 N N . PRO A 1 342 ? 30.405 -14.509 26.325 1.00 61.88 342 PRO A N 1
ATOM 2495 C CA . PRO A 1 342 ? 29.896 -13.251 26.865 1.00 61.88 342 PRO A CA 1
ATOM 2496 C C . PRO A 1 342 ? 29.556 -12.240 25.760 1.00 61.88 342 PRO A C 1
ATOM 2498 O O . PRO A 1 342 ? 30.238 -12.146 24.740 1.00 61.88 342 PRO A O 1
ATOM 2501 N N . ALA A 1 343 ? 28.482 -11.485 25.998 1.00 61.03 343 ALA A N 1
ATOM 2502 C CA . ALA A 1 343 ? 27.905 -10.503 25.088 1.00 61.03 343 ALA A CA 1
ATOM 2503 C C . ALA A 1 343 ? 28.927 -9.449 24.599 1.00 61.03 343 ALA A C 1
ATOM 2505 O O . ALA A 1 343 ? 29.700 -8.932 25.411 1.00 61.03 343 ALA A O 1
ATOM 2506 N N . PRO A 1 344 ? 28.911 -9.072 23.305 1.00 59.06 344 PRO A N 1
ATOM 2507 C CA . PRO A 1 344 ? 29.691 -7.943 22.817 1.00 59.06 344 PRO A CA 1
ATOM 2508 C C . PRO A 1 344 ? 29.123 -6.619 23.352 1.00 59.06 344 PRO A C 1
ATOM 2510 O O . PRO A 1 344 ? 27.910 -6.413 23.407 1.00 59.06 344 PRO A O 1
ATOM 2513 N N . ALA A 1 345 ? 30.030 -5.728 23.753 1.00 61.75 345 ALA A N 1
ATOM 2514 C CA . ALA A 1 345 ? 29.740 -4.385 24.244 1.00 61.75 345 ALA A CA 1
ATOM 2515 C C . ALA A 1 345 ? 28.946 -3.540 23.219 1.00 61.75 345 ALA A C 1
ATOM 2517 O O . ALA A 1 345 ? 29.111 -3.730 22.011 1.00 61.75 345 ALA A O 1
ATOM 2518 N N . PRO A 1 346 ? 28.107 -2.588 23.675 1.00 59.25 346 PRO A N 1
ATOM 2519 C CA . PRO A 1 346 ? 27.337 -1.721 22.790 1.00 59.25 346 PRO A CA 1
ATOM 2520 C C . PRO A 1 346 ? 28.270 -0.818 21.974 1.00 59.25 346 PRO A C 1
ATOM 2522 O O . PRO A 1 346 ? 29.006 -0.001 22.523 1.00 59.25 346 PRO A O 1
ATOM 2525 N N . SER A 1 347 ? 28.225 -0.969 20.651 1.00 54.75 347 SER A N 1
ATOM 2526 C CA . SER A 1 347 ? 28.913 -0.099 19.702 1.00 54.75 347 SER A CA 1
ATOM 2527 C C . SER A 1 347 ? 28.323 1.311 19.736 1.00 54.75 347 SER A C 1
ATOM 2529 O O . SER A 1 347 ? 27.115 1.489 19.568 1.00 54.75 347 SER A O 1
ATOM 2531 N N . GLU A 1 348 ? 29.199 2.296 19.914 1.00 47.03 348 GLU A N 1
ATOM 2532 C CA . GLU A 1 348 ? 28.926 3.729 19.848 1.00 47.03 348 GLU A CA 1
ATOM 2533 C C . GLU A 1 348 ? 28.170 4.112 18.567 1.00 47.03 348 GLU A C 1
ATOM 2535 O O . GLU A 1 348 ? 28.657 3.989 17.441 1.00 47.03 348 GLU A O 1
ATOM 2540 N N . THR A 1 349 ? 26.949 4.612 18.743 1.00 48.53 349 THR A N 1
ATOM 2541 C CA . THR A 1 349 ? 26.149 5.236 17.691 1.00 48.53 349 THR A CA 1
ATOM 2542 C C . THR A 1 349 ? 26.745 6.586 17.294 1.00 48.53 349 THR A C 1
ATOM 2544 O O . THR A 1 349 ? 26.887 7.487 18.120 1.00 48.53 349 THR A O 1
ATOM 2547 N N . SER A 1 350 ? 27.050 6.726 16.002 1.00 51.91 350 SER A N 1
ATOM 2548 C CA . SER A 1 350 ? 27.562 7.942 15.359 1.00 51.91 350 SER A CA 1
ATOM 2549 C C . SER A 1 350 ? 26.687 9.190 15.615 1.00 51.91 350 SER A C 1
ATOM 2551 O O . SER A 1 350 ? 25.505 9.181 15.266 1.00 51.91 350 SER A O 1
ATOM 2553 N N . PRO A 1 351 ? 27.251 10.310 16.114 1.00 50.53 351 PRO A N 1
ATOM 2554 C CA . PRO A 1 351 ? 26.501 11.523 16.478 1.00 50.53 351 PRO A CA 1
ATOM 2555 C C . PRO A 1 351 ? 26.076 12.429 15.303 1.00 50.53 351 PRO A C 1
ATOM 2557 O O . PRO A 1 351 ? 25.408 13.439 15.514 1.00 50.53 351 PRO A O 1
ATOM 2560 N N . TRP A 1 352 ? 26.411 12.097 14.054 1.00 48.09 352 TRP A N 1
ATOM 2561 C CA . TRP A 1 352 ? 26.175 12.994 12.910 1.00 48.09 352 TRP A CA 1
ATOM 2562 C C . TRP A 1 352 ? 24.760 12.931 12.311 1.00 48.09 352 TRP A C 1
ATOM 2564 O O . TRP A 1 352 ? 24.382 13.812 11.542 1.00 48.09 352 TRP A O 1
ATOM 2574 N N . LEU A 1 353 ? 23.940 11.944 12.686 1.00 47.75 353 LEU A N 1
ATOM 2575 C CA . LEU A 1 353 ? 22.595 11.761 12.118 1.00 47.75 353 LEU A CA 1
ATOM 2576 C C . LEU A 1 353 ? 21.486 12.553 12.838 1.00 47.75 353 LEU A C 1
ATOM 2578 O O . LEU A 1 353 ? 20.416 12.753 12.266 1.00 47.75 353 LEU A O 1
ATOM 2582 N N . CYS A 1 354 ? 21.742 13.095 14.035 1.00 49.56 354 CYS A N 1
ATOM 2583 C CA . CYS A 1 354 ? 20.746 13.877 14.784 1.00 49.56 354 CYS A CA 1
ATOM 2584 C C . CYS A 1 354 ? 20.662 15.360 14.374 1.00 49.56 354 CYS A C 1
ATOM 2586 O O . CYS A 1 354 ? 19.699 16.037 14.729 1.00 49.56 354 CYS A O 1
ATOM 2588 N N . VAL A 1 355 ? 21.621 15.881 13.600 1.00 51.47 355 VAL A N 1
ATOM 2589 C CA . VAL A 1 355 ? 21.647 17.313 13.234 1.00 51.47 355 VAL A CA 1
ATOM 2590 C C . VAL A 1 355 ? 20.740 17.626 12.030 1.00 51.47 355 VAL A C 1
ATOM 2592 O O . VAL A 1 355 ? 20.213 18.732 11.925 1.00 51.47 355 VAL A O 1
ATOM 2595 N N . GLY A 1 356 ? 20.468 16.653 11.153 1.00 45.97 356 GLY A N 1
ATOM 2596 C CA . GLY A 1 356 ? 19.685 16.882 9.928 1.00 45.97 356 GLY A CA 1
ATOM 2597 C C . GLY A 1 356 ? 18.176 17.059 10.143 1.00 45.97 356 GLY A C 1
ATOM 2598 O O . GLY A 1 356 ? 17.544 17.864 9.463 1.00 45.97 356 GLY A O 1
ATOM 2599 N N . ILE A 1 357 ? 17.584 16.342 11.105 1.00 53.94 357 ILE A N 1
ATOM 2600 C CA . ILE A 1 357 ? 16.120 16.305 11.282 1.00 53.94 357 ILE A CA 1
ATOM 2601 C C . ILE A 1 357 ? 15.626 17.476 12.150 1.00 53.94 357 ILE A C 1
ATOM 2603 O O . ILE A 1 357 ? 14.569 18.048 11.877 1.00 53.94 357 ILE A O 1
ATOM 2607 N N . GLY A 1 358 ? 16.419 17.914 13.136 1.00 51.34 358 GLY A N 1
ATOM 2608 C CA . GLY A 1 358 ? 16.072 19.061 13.986 1.00 51.34 358 GLY A CA 1
ATOM 2609 C C . GLY A 1 358 ? 15.994 20.392 13.226 1.00 51.34 358 GLY A C 1
ATOM 2610 O O . GLY A 1 358 ? 15.129 21.220 13.513 1.00 51.34 358 GLY A O 1
ATOM 2611 N N . GLY A 1 359 ? 16.842 20.582 12.207 1.00 62.00 359 GLY A N 1
ATOM 2612 C CA . GLY A 1 359 ? 16.870 21.814 11.410 1.00 62.00 359 GLY A CA 1
ATOM 2613 C C . GLY A 1 359 ? 15.596 22.047 10.592 1.00 62.00 359 GLY A C 1
ATOM 2614 O O . GLY A 1 359 ? 15.098 23.169 10.531 1.00 62.00 359 GLY A O 1
ATOM 2615 N N . VAL A 1 360 ? 15.015 20.991 10.014 1.00 68.38 360 VAL A N 1
ATOM 2616 C CA . VAL A 1 360 ? 13.809 21.109 9.173 1.00 68.38 360 VAL A CA 1
ATOM 2617 C C . VAL A 1 360 ? 12.573 21.446 10.014 1.00 68.38 360 VAL A C 1
ATOM 2619 O O . VAL A 1 360 ? 11.755 22.275 9.611 1.00 68.38 360 VAL A O 1
ATOM 2622 N N . ILE A 1 361 ? 12.465 20.878 11.220 1.00 74.56 361 ILE A N 1
ATOM 2623 C CA . ILE A 1 361 ? 11.353 21.160 12.140 1.00 74.56 361 ILE A CA 1
ATOM 2624 C C . ILE A 1 361 ? 11.425 22.606 12.657 1.00 74.56 361 ILE A C 1
ATOM 2626 O O . ILE A 1 361 ? 10.402 23.289 12.708 1.00 74.56 361 ILE A O 1
ATOM 2630 N N . ALA A 1 362 ? 12.624 23.116 12.961 1.00 75.50 362 ALA A N 1
ATOM 2631 C CA . ALA A 1 362 ? 12.805 24.499 13.405 1.00 75.50 362 ALA A CA 1
ATOM 2632 C C . ALA A 1 362 ? 12.424 25.527 12.321 1.00 75.50 362 ALA A C 1
ATOM 2634 O O . ALA A 1 362 ? 11.783 26.536 12.624 1.00 75.50 362 ALA A O 1
ATOM 2635 N N . VAL A 1 363 ? 12.752 25.259 11.051 1.00 82.56 363 VAL A N 1
ATOM 2636 C CA . VAL A 1 363 ? 12.394 26.145 9.928 1.00 82.56 363 VAL A CA 1
ATOM 2637 C C . VAL A 1 363 ? 10.882 26.153 9.680 1.00 82.56 363 VAL A C 1
ATOM 2639 O O . VAL A 1 363 ? 10.304 27.222 9.474 1.00 82.56 363 VAL A O 1
ATOM 2642 N N . LEU A 1 364 ? 10.214 24.997 9.766 1.00 82.19 364 LEU A N 1
ATOM 2643 C CA . LEU A 1 364 ? 8.756 24.913 9.617 1.00 82.19 364 LEU A CA 1
ATOM 2644 C C . LEU A 1 364 ? 8.010 25.589 10.777 1.00 82.19 364 LEU A C 1
ATOM 2646 O O . LEU A 1 364 ? 7.037 26.308 10.539 1.00 82.19 364 LEU A O 1
ATOM 2650 N N . ALA A 1 365 ? 8.489 25.434 12.014 1.00 84.75 365 ALA A N 1
ATOM 2651 C CA . ALA A 1 365 ? 7.916 26.112 13.177 1.00 84.75 365 ALA A CA 1
ATOM 2652 C C . ALA A 1 365 ? 8.060 27.641 13.080 1.00 84.75 365 ALA A C 1
ATOM 2654 O O . ALA A 1 365 ? 7.114 28.375 13.378 1.00 84.75 365 ALA A O 1
ATOM 2655 N N . LEU A 1 366 ? 9.207 28.134 12.597 1.00 86.56 366 LEU A N 1
ATOM 2656 C CA . LEU A 1 366 ? 9.435 29.565 12.395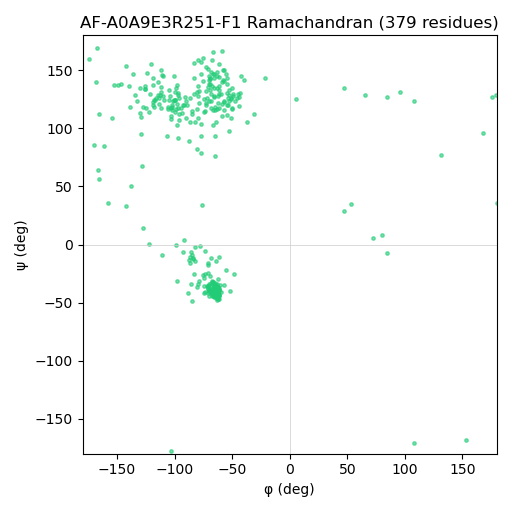 1.00 86.56 366 LEU A CA 1
ATOM 2657 C C . LEU A 1 366 ? 8.542 30.135 11.280 1.00 86.56 366 LEU A C 1
ATOM 2659 O O . LEU A 1 366 ? 7.951 31.201 11.456 1.00 86.56 366 LEU A O 1
ATOM 2663 N N . ALA A 1 367 ? 8.384 29.415 10.165 1.00 84.94 367 ALA A N 1
ATOM 2664 C CA . ALA A 1 367 ? 7.492 29.819 9.077 1.00 84.94 367 ALA A CA 1
ATOM 2665 C C . ALA A 1 367 ? 6.024 29.895 9.534 1.00 84.94 367 ALA A C 1
ATOM 2667 O O . ALA A 1 367 ? 5.325 30.868 9.237 1.00 84.94 367 ALA A O 1
ATOM 2668 N N . TRP A 1 368 ? 5.572 28.915 10.323 1.00 88.69 368 TRP A N 1
ATOM 2669 C CA . TRP A 1 368 ? 4.226 28.913 10.897 1.00 88.69 368 TRP A CA 1
ATOM 2670 C C . TRP A 1 368 ? 4.014 30.066 11.890 1.00 88.69 368 TRP A C 1
ATOM 2672 O O . TRP A 1 368 ? 2.998 30.763 11.829 1.00 88.69 368 TRP A O 1
ATOM 2682 N N . PHE A 1 369 ? 5.000 30.345 12.749 1.00 85.88 369 PHE A N 1
ATOM 2683 C CA . PHE A 1 369 ? 4.938 31.451 13.708 1.00 85.88 369 PHE A CA 1
ATOM 2684 C C . PHE A 1 369 ? 4.901 32.831 13.027 1.00 85.88 369 PHE A C 1
ATOM 2686 O O . PHE A 1 369 ? 4.141 33.713 13.434 1.00 85.88 369 PHE A O 1
ATOM 2693 N N . ILE A 1 370 ? 5.669 33.023 11.948 1.00 85.31 370 ILE A N 1
ATOM 2694 C CA . ILE A 1 370 ? 5.631 34.258 11.147 1.00 85.31 370 ILE A CA 1
ATOM 2695 C C . ILE A 1 370 ? 4.262 34.424 10.474 1.00 85.31 370 ILE A C 1
ATOM 2697 O O . ILE A 1 370 ? 3.724 35.535 10.444 1.00 85.31 370 ILE A O 1
ATOM 2701 N N . SER A 1 371 ? 3.663 33.332 9.990 1.00 82.38 371 SER A N 1
ATOM 2702 C CA . SER A 1 371 ? 2.320 33.360 9.403 1.00 82.38 371 SER A CA 1
ATOM 2703 C C . SER A 1 371 ? 1.250 33.767 10.424 1.00 82.38 371 SER A C 1
ATOM 2705 O O . SER A 1 371 ? 0.388 34.582 10.103 1.00 82.38 371 SER A O 1
ATOM 2707 N N . GLN A 1 372 ? 1.337 33.282 11.667 1.00 82.06 372 GLN A N 1
ATOM 2708 C CA . GLN A 1 372 ? 0.414 33.654 12.750 1.00 82.06 372 GLN A CA 1
ATOM 2709 C C . GLN A 1 372 ? 0.498 35.135 13.145 1.00 82.06 372 GLN A C 1
ATOM 2711 O O . GLN A 1 372 ? -0.508 35.741 13.516 1.00 82.06 372 GLN A O 1
ATOM 2716 N N . ARG A 1 373 ? 1.682 35.754 13.060 1.00 78.69 373 ARG A N 1
ATOM 2717 C CA . ARG A 1 373 ? 1.821 37.185 13.373 1.00 78.69 373 ARG A CA 1
ATOM 2718 C C . ARG A 1 373 ? 1.250 38.104 12.296 1.00 78.69 373 ARG A C 1
ATOM 2720 O O . ARG A 1 373 ? 0.862 39.219 12.628 1.00 78.69 373 ARG A O 1
ATOM 2727 N N . ARG A 1 374 ? 1.168 37.662 11.038 1.00 75.75 374 ARG A N 1
ATOM 2728 C CA . ARG A 1 374 ? 0.602 38.472 9.943 1.00 75.75 374 ARG A CA 1
ATOM 2729 C C . ARG A 1 374 ? -0.925 38.440 9.866 1.00 75.75 374 ARG A C 1
ATOM 2731 O O . ARG A 1 374 ? -1.494 39.289 9.193 1.00 75.75 374 ARG A O 1
ATOM 2738 N N . SER A 1 375 ? -1.588 37.509 10.551 1.00 75.94 375 SER A N 1
ATOM 2739 C CA . SER A 1 375 ? -3.048 37.359 10.498 1.00 75.94 375 SER A CA 1
ATOM 2740 C C . SER A 1 375 ? -3.815 38.138 11.572 1.00 75.94 375 SER A C 1
ATOM 2742 O O . SER A 1 375 ? -5.036 38.014 11.629 1.00 75.94 375 SER A O 1
ATOM 2744 N N . LYS A 1 376 ? -3.156 38.939 12.423 1.00 68.94 376 LYS A N 1
ATOM 2745 C CA . LYS A 1 376 ? -3.874 39.868 13.309 1.00 68.94 376 LYS A CA 1
ATOM 2746 C C . LYS A 1 376 ? -4.162 41.173 12.557 1.00 68.94 376 LYS A C 1
ATOM 2748 O O . LYS A 1 376 ? -3.206 41.885 12.245 1.00 68.94 376 LYS A O 1
ATOM 2753 N N . PRO A 1 377 ? -5.433 41.492 12.247 1.00 65.75 377 PRO A N 1
ATOM 2754 C CA . PRO A 1 377 ? -5.775 42.788 11.679 1.00 65.75 377 PRO A CA 1
ATOM 2755 C C . PRO A 1 377 ? -5.439 43.895 12.692 1.00 65.75 377 PRO A C 1
ATOM 2757 O O . PRO A 1 377 ? -5.570 43.667 13.899 1.00 65.75 377 PRO A O 1
ATOM 2760 N N . PRO A 1 378 ? -4.990 45.076 12.234 1.00 66.69 378 PRO A N 1
ATOM 2761 C CA . PRO A 1 378 ? -4.758 46.206 13.121 1.00 66.69 378 PRO A CA 1
ATOM 2762 C C . PRO A 1 378 ? -6.085 46.605 13.773 1.00 66.69 378 PRO A C 1
ATOM 2764 O O . PRO A 1 378 ? -7.061 46.897 13.082 1.00 66.69 378 PRO A O 1
ATOM 2767 N N . SER A 1 379 ? -6.124 46.586 15.104 1.00 66.19 379 SER A N 1
ATOM 2768 C CA . SER A 1 379 ? -7.187 47.229 15.869 1.00 66.19 379 SER A CA 1
ATOM 2769 C C . SER A 1 379 ? -7.085 48.733 15.628 1.00 66.19 379 SER A C 1
ATOM 2771 O O . SER A 1 379 ? -6.059 49.338 15.934 1.00 66.19 379 SER A O 1
ATOM 2773 N N . ILE A 1 380 ? -8.118 49.299 15.012 1.00 64.88 380 ILE A N 1
ATOM 2774 C CA . ILE A 1 380 ? -8.302 50.742 14.882 1.00 64.88 380 ILE A CA 1
ATOM 2775 C C . ILE A 1 380 ? -8.861 51.214 16.227 1.00 64.88 380 ILE A C 1
ATOM 2777 O O . ILE A 1 380 ? -9.997 50.866 16.549 1.00 64.88 380 ILE A O 1
ATOM 2781 N N . ASP A 1 381 ? -8.043 51.932 16.995 1.00 59.38 381 ASP A N 1
ATOM 2782 C CA . ASP A 1 381 ? -8.487 52.842 18.061 1.00 59.38 381 ASP A CA 1
ATOM 2783 C C . ASP A 1 381 ? -8.558 54.271 17.508 1.00 59.38 381 ASP A C 1
ATOM 2785 O O . ASP A 1 381 ? -7.649 54.638 16.718 1.00 59.38 381 ASP A O 1
#

pLDDT: mean 74.46, std 19.37, range [32.66, 97.0]

Secondary structure (DSSP, 8-state):
-------------SSSSSSSSSHHHHHHHHHHHHHHHHHHS-PPP-EEEEEEEPPS-TTEEEEEEEEEETTEEP----HHHHTSSSEEEEEEEE--SEEEEEEEEEEEEE-S-TTT-TTTT-EEEEEEEEEEEE-TTEEEEEEEEEEE-TT-SSGGGSEEEE--EEEEE--------PPPPPPP---PPPP--------PPPPPHHHHHHHHHHHHHHHHHHHHHHHHHHHHHHHHHHHHHHHHHHHHHHHHHHHHHHHHHHHHHHHHHHHHHHHHHT---PPP--------PPPPPPPPPPPPPPP--------PPPP------------PPPPPPPPPPPPPPPPPPPGGGSHHHHHHHHHHHHHHHHHHHHTSPPP--